Protein AF-A0A7X8V524-F1 (afdb_monomer_lite)

Foldseek 3Di:
DCPPVNDCCDDPNNVVVVVVVVVVVVVVVVVVVVVVVVVVVVVVVVVVVVVVVVVVVVLLVLLVVLLVVLCVVCVVLLVLLVVLVVVCPDPLNVCLQPFFPLVCQVVLVVLVVLLVVLVVLLVVLLCVLVVLFDPFDSVVLLVLLVVCVVVLVVCVVCLVVLVVLVVVLVVLVVVLVVLLVVLLVLVCVLPVVCNSPLVLLLPFDLDPVVLVVLVVLLVVLVVLVVVLVVLVVVLVVLVVVLVVLCCVLCVVVPDDDDDDDPVVVVCVQVVVLVVLLVVLVVCCVVPVVVSVVSNVVSVVSSVVVVVVVVVVVVVSVVSVVVSVVSVVVSVVSVVVSVVSVVVNVVSLVVLVVLCVSSVHDSPDPSVVSSVSSVSSVVSSVSVVVSVVSVVVSVVSVVVSVVVQVVLVVSLVSSVSRFDDDDDDVSSSVSSVSSSVSSVSSVSNVVSVVSSVVSLVVQLVSLDGPDDPDPDPPDPPDDDDDDPDDPSPDDSVVSSVVSVVSSVVSVVSVVSVVSSVVSVVVSLVSCPDPSNVSSPDDDDPPDPDDDDDDDDDDDDDDDDDDDDDDDDDDDDDDDDPPDPVVVSVVSVVVSSVVSVVVVVVD

Secondary structure (DSSP, 8-state):
---TT--TTSGGGHHHHHHHHHHHHHHHHHHHHHHHHHHHHHHHHHHHHHHHHHHHHHHHHHHHHHHHHHHHHTHHHHHHHHHHHHHHTSHHHHHHHHHS-GGGHHHHHHHHHHHHHHHHHHHHHHHHHHHH-SSS-HHHHHHHHHHTHHHHHHHHHHHHHHHHHHHHHHHHHHHHHHHHHHHHHHHHHH-GGGTT-HHHHHTS---HHHHHHHHHHHHHHHHHHHHHHHHHHHHHHHHHHHHHHHHHHHTT--S------THHHHHHHHHHHHHHHHHHHHHTTT-HHHHHHHHHHHHHHHHHHHHHHHHHHHHHHHHHHHHHHHHHHHHHHHHHHHHHHHHHHHHHHHHHHHHHHHT--TT--HHHHHHHHHHHHHHHHHHHHHHHHHHHHHHHHHHHHHHHHHHHHHHHHTTTTSPP-SSHHHHHHHHHHHHHHHHHHHHHHHHHHHHHHHHHHHHHHH-----TT------S---------GGGS-HHHHHHHHHHHHHHHHHHHHHHHHHHHHHHHHHHHHTSHHHHHHHSPPP--------------------------------------SSHHHHHHHHHHHHHHHHHHHHH-

pLDDT: mean 75.71, std 17.85, range [25.16, 95.75]

Sequence (601 aa):
IGGKYGKPGVQRFKEYSQAIRKGLEEREQALKQVDAYQRKKEEKRECAEKIGACSRELAALKRKIDRLDLLKNSYDSFQRFSQLGLYLAGAEAETLLNRFPAERLPKVERLQEKYKEALAEYEKTREEFAGAIQGGDPAAAGEVLLREKEELNRMRLRLPALRERIRIYRDEQEKWEKEGRELQGELDQVNEAWQGDFERVLALRTDSIEEAELNWRLEAYRKAQQELENCEREIAGQEGVIARLAESAGGRMAAPAGGRQPLATLNRNLALSMLFFLLGAGLLFYHQLLGIGVFAAGLVLMVFLLMRDIFRRKEEELYSNQLLEERKRYLVMQERKAALKKELAPLAAEIDKYRRLLGLPEEAPPAVISGHFRRVQELKKAIGKWRATGERLAETGRQVETELEEWRALASRLAPVFPAFTGDEELFVGLEQSLDLLDLAEKLATGERKISGVEDELRPLLVWDAPVGIPAGTTAGAPADTTAGEGNLPVPEALEKFLRYGERYKELAGYREEYKFIQKQILQSLKTDRARKAWQEPAEAVVTGDVAGDDTAGGNTGYDAGDDTRDKAGNVNGEVASDNAGDDELFAAFTRLAQEYTSRQ

Radius of gyration: 86.03 Å; chains: 1; bounding box: 179×70×280 Å

Structure (mmCIF, N/CA/C/O backbone):
data_AF-A0A7X8V524-F1
#
_entry.id   AF-A0A7X8V524-F1
#
loop_
_atom_site.group_PDB
_atom_site.id
_atom_site.type_symbol
_atom_site.label_atom_id
_atom_site.label_alt_id
_atom_site.label_comp_id
_atom_site.label_asym_id
_atom_site.label_entity_id
_atom_site.label_seq_id
_atom_site.pdbx_PDB_ins_code
_atom_site.Cartn_x
_atom_site.Cartn_y
_atom_site.Cartn_z
_atom_site.occupancy
_atom_site.B_iso_or_equiv
_atom_site.auth_seq_id
_atom_site.auth_comp_id
_atom_site.auth_asym_id
_atom_site.auth_atom_id
_atom_site.pdbx_PDB_model_num
ATOM 1 N N . ILE A 1 1 ? 122.384 9.590 -124.233 1.00 60.03 1 ILE A N 1
ATOM 2 C CA . ILE A 1 1 ? 121.727 9.341 -122.922 1.00 60.03 1 ILE A CA 1
ATOM 3 C C . ILE A 1 1 ? 120.981 7.992 -122.903 1.00 60.03 1 ILE A C 1
ATOM 5 O O . ILE A 1 1 ? 121.256 7.216 -122.002 1.00 60.03 1 ILE A O 1
ATOM 9 N N . GLY A 1 2 ? 120.140 7.646 -123.894 1.00 57.00 2 GLY A N 1
ATOM 10 C CA . GLY A 1 2 ? 119.387 6.367 -123.943 1.00 57.00 2 GLY A CA 1
ATOM 11 C C . GLY A 1 2 ? 120.003 5.183 -124.727 1.00 57.00 2 GLY A C 1
ATOM 12 O O . GLY A 1 2 ? 119.281 4.269 -125.119 1.00 57.00 2 GLY A O 1
ATOM 13 N N . GLY A 1 3 ? 121.313 5.177 -125.009 1.00 66.56 3 GLY A N 1
ATOM 14 C CA . GLY A 1 3 ? 121.963 4.133 -125.828 1.00 66.56 3 GLY A CA 1
ATOM 15 C C . GLY A 1 3 ? 121.519 4.099 -127.306 1.00 66.56 3 GLY A C 1
ATOM 16 O O . GLY A 1 3 ? 120.811 4.988 -127.770 1.00 66.56 3 GLY A O 1
ATOM 17 N N . LYS A 1 4 ? 121.942 3.064 -128.054 1.00 67.75 4 LYS A N 1
ATOM 18 C CA . LYS A 1 4 ? 121.780 2.958 -129.526 1.00 67.75 4 LYS A CA 1
ATOM 19 C C . LYS A 1 4 ? 120.318 2.894 -130.008 1.00 67.75 4 LYS A C 1
ATOM 21 O O . LYS A 1 4 ? 120.040 3.291 -131.129 1.00 67.75 4 LYS A O 1
ATOM 26 N N . TYR A 1 5 ? 119.400 2.418 -129.161 1.00 70.94 5 TYR A N 1
ATOM 27 C CA . TYR A 1 5 ? 117.971 2.249 -129.479 1.00 70.94 5 TYR A CA 1
ATOM 28 C C . TYR A 1 5 ? 117.042 3.112 -128.604 1.00 70.94 5 TYR A C 1
ATOM 30 O O . TYR A 1 5 ? 115.839 2.871 -128.578 1.00 70.94 5 TYR A O 1
ATOM 38 N N . GLY A 1 6 ? 117.585 4.062 -127.827 1.00 63.25 6 GLY A N 1
ATOM 39 C CA . GLY A 1 6 ? 116.796 5.001 -127.013 1.00 63.25 6 GLY A CA 1
ATOM 40 C C . GLY A 1 6 ? 115.948 4.384 -125.889 1.00 63.25 6 GLY A C 1
ATOM 41 O O . GLY A 1 6 ? 115.088 5.067 -125.341 1.00 63.25 6 GLY A O 1
ATOM 42 N N . LYS A 1 7 ? 116.147 3.107 -125.534 1.00 70.12 7 LYS A N 1
ATOM 43 C CA . LYS A 1 7 ? 115.318 2.424 -124.529 1.00 70.12 7 LYS A CA 1
ATOM 44 C C . LYS A 1 7 ? 115.540 3.043 -123.135 1.00 70.12 7 LYS A C 1
ATOM 46 O O . LYS A 1 7 ? 116.691 3.108 -122.701 1.00 70.12 7 LYS A O 1
ATOM 51 N N . PRO A 1 8 ? 114.477 3.411 -122.390 1.00 63.75 8 PRO A N 1
ATOM 52 C CA . PRO A 1 8 ? 114.609 4.113 -121.107 1.00 63.75 8 PRO A CA 1
ATOM 53 C C . PRO A 1 8 ? 115.418 3.361 -120.035 1.00 63.75 8 PRO A C 1
ATOM 55 O O . PRO A 1 8 ? 116.014 3.978 -119.163 1.00 63.75 8 PRO A O 1
ATOM 58 N N . GLY A 1 9 ? 115.478 2.028 -120.098 1.00 69.81 9 GLY A N 1
ATOM 59 C CA . GLY A 1 9 ? 116.114 1.191 -119.072 1.00 69.81 9 GLY A CA 1
ATOM 60 C C . GLY A 1 9 ? 117.626 0.962 -119.212 1.00 69.81 9 GLY A C 1
ATOM 61 O O . GLY A 1 9 ? 118.132 0.020 -118.603 1.00 69.81 9 GLY A O 1
ATOM 62 N N . VAL A 1 10 ? 118.353 1.731 -120.035 1.00 67.69 10 VAL A N 1
ATOM 63 C CA . VAL A 1 10 ? 119.755 1.430 -120.406 1.00 67.69 10 VAL A CA 1
ATOM 64 C C . VAL A 1 10 ? 120.687 2.634 -120.181 1.00 67.69 10 VAL A C 1
ATOM 66 O O . VAL A 1 10 ? 120.298 3.785 -120.365 1.00 67.69 10 VAL A O 1
ATOM 69 N N . GLN A 1 11 ? 121.947 2.363 -119.813 1.00 71.44 11 GLN A N 1
ATOM 70 C CA . GLN A 1 11 ? 123.003 3.353 -119.524 1.00 71.44 11 GLN A CA 1
ATOM 71 C C . GLN A 1 11 ? 122.585 4.427 -118.493 1.00 71.44 11 GLN A C 1
ATOM 73 O O . GLN A 1 11 ? 121.960 4.097 -117.490 1.00 71.44 11 GLN A O 1
ATOM 78 N N . ARG A 1 12 ? 122.947 5.704 -118.715 1.00 72.94 12 ARG A N 1
ATOM 79 C CA . ARG A 1 12 ? 122.783 6.816 -117.760 1.00 72.94 12 ARG A CA 1
ATOM 80 C C . ARG A 1 12 ? 121.318 7.176 -117.464 1.00 72.94 12 ARG A C 1
ATOM 82 O O . ARG A 1 12 ? 121.070 7.864 -116.488 1.00 72.94 12 ARG A O 1
ATOM 89 N N . PHE A 1 13 ? 120.350 6.738 -118.281 1.00 78.12 13 PHE A N 1
ATOM 90 C CA . PHE A 1 13 ? 118.920 7.004 -118.042 1.00 78.12 13 PHE A CA 1
ATOM 91 C C . PHE A 1 13 ? 118.231 5.934 -117.179 1.00 78.12 13 PHE A C 1
ATOM 93 O O . PHE A 1 13 ? 117.116 6.146 -116.706 1.00 78.12 13 PHE A O 1
ATOM 100 N N . LYS A 1 14 ? 118.895 4.795 -116.939 1.00 77.00 14 LYS A N 1
ATOM 101 C CA . LYS A 1 14 ? 118.333 3.672 -116.180 1.00 77.00 14 LYS A CA 1
ATOM 102 C C . LYS A 1 14 ? 117.921 4.085 -114.766 1.00 77.00 14 LYS A C 1
ATOM 104 O O . LYS A 1 14 ? 116.801 3.771 -114.372 1.00 77.00 14 LYS A O 1
ATOM 109 N N . GLU A 1 15 ? 118.778 4.815 -114.052 1.00 77.38 15 GLU A N 1
ATOM 110 C CA . GLU A 1 15 ? 118.510 5.290 -112.685 1.00 77.38 15 GLU A CA 1
ATOM 111 C C . GLU A 1 15 ? 117.271 6.192 -112.636 1.00 77.38 15 GLU A C 1
ATOM 113 O O . GLU A 1 15 ? 116.358 5.944 -111.852 1.00 77.38 15 GLU A O 1
ATOM 118 N N . TYR A 1 16 ? 117.164 7.155 -113.559 1.00 78.38 16 TYR A N 1
ATOM 119 C CA . TYR A 1 16 ? 115.984 8.015 -113.680 1.00 78.38 16 TYR A CA 1
ATOM 120 C C . TYR A 1 16 ? 114.721 7.222 -114.052 1.00 78.38 16 TYR A C 1
ATOM 122 O O . TYR A 1 16 ? 113.658 7.456 -113.485 1.00 78.38 16 TYR A O 1
ATOM 130 N N . SER A 1 17 ? 114.817 6.235 -114.951 1.00 78.56 17 SER A N 1
ATOM 131 C CA . SER A 1 17 ? 113.674 5.386 -115.326 1.00 78.56 17 SER A CA 1
ATOM 132 C C . SER A 1 17 ? 113.182 4.494 -114.177 1.00 78.56 17 SER A C 1
ATOM 134 O O . SER A 1 17 ? 111.978 4.276 -114.039 1.00 78.56 17 SER A O 1
ATOM 136 N N . GLN A 1 18 ? 114.098 3.997 -113.338 1.00 80.44 18 GLN A N 1
ATOM 137 C CA . GLN A 1 18 ? 113.773 3.214 -112.146 1.00 80.44 18 GLN A CA 1
ATOM 138 C C . GLN A 1 18 ? 113.153 4.098 -111.066 1.00 80.44 18 GLN A C 1
ATOM 140 O O . GLN A 1 18 ? 112.151 3.699 -110.480 1.00 80.44 18 GLN A O 1
ATOM 145 N N . ALA A 1 19 ? 113.673 5.312 -110.863 1.00 80.38 19 ALA A N 1
ATOM 146 C CA . ALA A 1 19 ? 113.077 6.292 -109.960 1.00 80.38 19 ALA A CA 1
ATOM 147 C C . ALA A 1 19 ? 111.652 6.683 -110.392 1.00 80.38 19 ALA A C 1
ATOM 149 O O . ALA A 1 19 ? 110.756 6.724 -109.557 1.00 80.38 19 ALA A O 1
ATOM 150 N N . ILE A 1 20 ? 111.407 6.886 -111.694 1.00 80.25 20 ILE A N 1
ATOM 151 C CA . ILE A 1 20 ? 110.065 7.189 -112.224 1.00 80.25 20 ILE A CA 1
ATOM 152 C C . ILE A 1 20 ? 109.105 6.009 -112.026 1.00 80.25 20 ILE A C 1
ATOM 154 O O . ILE A 1 20 ? 107.968 6.222 -111.617 1.00 80.25 20 ILE A O 1
ATOM 158 N N . ARG A 1 21 ? 109.538 4.766 -112.286 1.00 81.94 21 ARG A N 1
ATOM 159 C CA . ARG A 1 21 ? 108.705 3.576 -112.022 1.00 81.94 21 ARG A CA 1
ATOM 160 C C . ARG A 1 21 ? 108.388 3.422 -110.542 1.00 81.94 21 ARG A C 1
ATOM 162 O O . ARG A 1 21 ? 107.232 3.206 -110.209 1.00 81.94 21 ARG A O 1
ATOM 169 N N . LYS A 1 22 ? 109.385 3.599 -109.676 1.00 82.12 22 LYS A N 1
ATOM 170 C CA . LYS A 1 22 ? 109.192 3.544 -108.229 1.00 82.12 22 LYS A CA 1
ATOM 171 C C . LYS A 1 22 ? 108.240 4.648 -107.756 1.00 82.12 22 LYS A C 1
ATOM 173 O O . LYS A 1 22 ? 107.329 4.360 -107.000 1.00 82.12 22 LYS A O 1
ATOM 178 N N . GLY A 1 23 ? 108.365 5.867 -108.285 1.00 81.44 23 GLY A N 1
ATOM 179 C CA . GLY A 1 23 ? 107.436 6.966 -108.004 1.00 81.44 23 GLY A CA 1
ATOM 180 C C . GLY A 1 23 ? 106.016 6.729 -108.537 1.00 81.44 23 GLY A C 1
ATOM 181 O O . GLY A 1 23 ? 105.049 7.154 -107.913 1.00 81.44 23 GLY A O 1
ATOM 182 N N . LEU A 1 24 ? 105.861 6.025 -109.665 1.00 82.62 24 LEU A N 1
ATOM 183 C CA . LEU A 1 24 ? 104.557 5.582 -110.176 1.00 82.62 24 LEU A CA 1
ATOM 184 C C . LEU A 1 24 ? 103.935 4.501 -109.284 1.00 82.62 24 LEU A C 1
ATOM 186 O O . LEU A 1 24 ? 102.753 4.603 -108.972 1.00 82.62 24 LEU A O 1
ATOM 190 N N . GLU A 1 25 ? 104.719 3.515 -108.846 1.00 83.12 25 GLU A N 1
ATOM 191 C CA . GLU A 1 25 ? 104.277 2.475 -107.908 1.00 83.12 25 GLU A CA 1
ATOM 192 C C . GLU A 1 25 ? 103.915 3.073 -106.539 1.00 83.12 25 GLU A C 1
ATOM 194 O O . GLU A 1 25 ? 102.857 2.760 -105.998 1.00 83.12 25 GLU A O 1
ATOM 199 N N . GLU A 1 26 ? 104.730 3.987 -106.005 1.00 84.00 26 GLU A N 1
ATOM 200 C CA . GLU A 1 26 ? 104.461 4.720 -104.760 1.00 84.00 26 GLU A CA 1
ATOM 201 C C . GLU A 1 26 ? 103.208 5.597 -104.889 1.00 84.00 26 GLU A C 1
ATOM 203 O O . GLU A 1 26 ? 102.367 5.605 -103.991 1.00 84.00 26 GLU A O 1
ATOM 208 N N . ARG A 1 27 ? 103.016 6.277 -106.030 1.00 83.75 27 ARG A N 1
ATOM 209 C CA . ARG A 1 27 ? 101.786 7.029 -106.323 1.00 83.75 27 ARG A CA 1
ATOM 210 C C . ARG A 1 27 ? 100.568 6.111 -106.387 1.00 83.75 27 ARG A C 1
ATOM 212 O O . ARG A 1 27 ? 99.522 6.468 -105.855 1.00 83.75 27 ARG A O 1
ATOM 219 N N . GLU A 1 28 ? 100.672 4.958 -107.039 1.00 83.69 28 GLU A N 1
ATOM 220 C CA . GLU A 1 28 ? 99.569 3.998 -107.132 1.00 83.69 28 GLU A CA 1
ATOM 221 C C . GLU A 1 28 ? 99.227 3.405 -105.756 1.00 83.69 28 GLU A C 1
ATOM 223 O O . GLU A 1 28 ? 98.052 3.264 -105.418 1.00 83.69 28 GLU A O 1
ATOM 228 N N . GLN A 1 29 ? 100.231 3.118 -104.921 1.00 83.00 29 GLN A N 1
ATOM 229 C CA . GLN A 1 29 ? 100.030 2.687 -103.536 1.00 83.00 29 GLN A CA 1
ATOM 230 C C . GLN A 1 29 ? 99.405 3.790 -102.672 1.00 83.00 29 GLN A C 1
ATOM 232 O O . GLN A 1 29 ? 98.473 3.505 -101.922 1.00 83.00 29 GLN A O 1
ATOM 237 N N . ALA A 1 30 ? 99.851 5.041 -102.808 1.00 81.06 30 ALA A N 1
ATOM 238 C CA . ALA A 1 30 ? 99.268 6.183 -102.107 1.00 81.06 30 ALA A CA 1
ATOM 239 C C . ALA A 1 30 ? 97.810 6.425 -102.529 1.00 81.06 30 ALA A C 1
ATOM 241 O O . ALA A 1 30 ? 96.957 6.635 -101.672 1.00 81.06 30 ALA A O 1
ATOM 242 N N . LEU A 1 31 ? 97.494 6.316 -103.826 1.00 82.62 31 LEU A N 1
ATOM 243 C CA . LEU A 1 31 ? 96.115 6.394 -104.321 1.00 82.62 31 LEU A CA 1
ATOM 244 C C . LEU A 1 31 ? 95.248 5.271 -103.738 1.00 82.62 31 LEU A C 1
ATOM 246 O O . LEU A 1 31 ? 94.187 5.555 -103.196 1.00 82.62 31 LEU A O 1
ATOM 250 N N . LYS A 1 32 ? 95.735 4.021 -103.722 1.00 86.00 32 LYS A N 1
ATOM 251 C CA . LYS A 1 32 ? 95.029 2.899 -103.073 1.00 86.00 32 LYS A CA 1
ATOM 252 C C . LYS A 1 32 ? 94.802 3.133 -101.577 1.00 86.00 32 LYS A C 1
ATOM 254 O O . LYS A 1 32 ? 93.757 2.749 -101.060 1.00 86.00 32 LYS A O 1
ATOM 259 N N . GLN A 1 33 ? 95.754 3.750 -100.874 1.00 83.81 33 GLN A N 1
ATOM 260 C CA . GLN A 1 33 ? 95.603 4.101 -99.458 1.00 83.81 33 GLN A CA 1
ATOM 261 C C . GLN A 1 33 ? 94.574 5.218 -99.244 1.00 83.81 33 GLN A C 1
ATOM 263 O O . GLN A 1 33 ? 93.772 5.123 -98.316 1.00 83.81 33 GLN A O 1
ATOM 268 N N . VAL A 1 34 ? 94.552 6.239 -100.106 1.00 84.50 34 VAL A N 1
ATOM 269 C CA . VAL A 1 34 ? 93.546 7.312 -100.069 1.00 84.50 34 VAL A CA 1
ATOM 270 C C . VAL A 1 34 ? 92.153 6.758 -100.365 1.00 84.50 34 VAL A C 1
ATOM 272 O O . VAL A 1 34 ? 91.229 7.038 -99.605 1.00 84.50 34 VAL A O 1
ATOM 275 N N . ASP A 1 35 ? 92.007 5.917 -101.390 1.00 83.31 35 ASP A N 1
ATOM 276 C CA . ASP A 1 35 ? 90.737 5.267 -101.730 1.00 83.31 35 ASP A CA 1
ATOM 277 C C . ASP A 1 35 ? 90.257 4.356 -100.588 1.00 83.31 35 ASP A C 1
ATOM 279 O O . ASP A 1 35 ? 89.087 4.390 -100.199 1.00 83.31 35 ASP A O 1
ATOM 283 N N . ALA A 1 36 ? 91.164 3.578 -99.982 1.00 84.31 36 ALA A N 1
ATOM 284 C CA . ALA A 1 36 ? 90.856 2.747 -98.819 1.00 84.31 36 ALA A CA 1
ATOM 285 C C . ALA A 1 36 ? 90.446 3.585 -97.597 1.00 84.31 36 ALA A C 1
ATOM 287 O O . ALA A 1 36 ? 89.505 3.214 -96.893 1.00 84.31 36 ALA A O 1
ATOM 288 N N . TYR A 1 37 ? 91.104 4.723 -97.355 1.00 87.56 37 TYR A N 1
ATOM 289 C CA . TYR A 1 37 ? 90.745 5.654 -96.287 1.00 87.56 37 TYR A CA 1
ATOM 290 C C . TYR A 1 37 ? 89.376 6.299 -96.530 1.00 87.56 37 TYR A C 1
ATOM 292 O O . TYR A 1 37 ? 88.550 6.319 -95.618 1.00 87.56 37 TYR A O 1
ATOM 300 N N . GLN A 1 38 ? 89.098 6.774 -97.750 1.00 84.44 38 GLN A N 1
ATOM 301 C CA . GLN A 1 38 ? 87.797 7.347 -98.110 1.00 84.44 38 GLN A CA 1
ATOM 302 C C . GLN A 1 38 ? 86.677 6.320 -97.949 1.00 84.44 38 GLN A C 1
ATOM 304 O O . GLN A 1 38 ? 85.676 6.605 -97.294 1.00 84.44 38 GLN A O 1
ATOM 309 N N . ARG A 1 39 ? 86.882 5.092 -98.440 1.00 87.44 39 ARG A N 1
ATOM 310 C CA . ARG A 1 39 ? 85.933 3.992 -98.250 1.00 87.44 39 ARG A CA 1
ATOM 311 C C . ARG A 1 39 ? 85.703 3.685 -96.769 1.00 87.44 39 ARG A C 1
ATOM 313 O O . ARG A 1 39 ? 84.560 3.545 -96.349 1.00 87.44 39 ARG A O 1
ATOM 320 N N . LYS A 1 40 ? 86.763 3.620 -95.956 1.00 87.25 40 LYS A N 1
ATOM 321 C CA . LYS A 1 40 ? 86.644 3.382 -94.506 1.00 87.25 40 LYS A CA 1
ATOM 322 C C . LYS A 1 40 ? 85.955 4.530 -93.767 1.00 87.25 40 LYS A C 1
ATOM 324 O O . LYS A 1 40 ? 85.229 4.280 -92.808 1.00 87.25 40 LYS A O 1
ATOM 329 N N . LYS A 1 41 ? 86.156 5.775 -94.205 1.00 88.44 41 LYS A N 1
ATOM 330 C CA . LYS A 1 41 ? 85.462 6.955 -93.675 1.00 88.44 41 LYS A CA 1
ATOM 331 C C . LYS A 1 41 ? 83.963 6.895 -93.977 1.00 88.44 41 LYS A C 1
ATOM 333 O O . LYS A 1 41 ? 83.167 7.175 -93.084 1.00 88.44 41 LYS A O 1
ATOM 338 N N . GLU A 1 42 ? 83.595 6.473 -95.183 1.00 85.38 42 GLU A N 1
ATOM 339 C CA . GLU A 1 42 ? 82.198 6.294 -95.586 1.00 85.38 42 GLU A CA 1
ATOM 340 C C . GLU A 1 42 ? 81.529 5.139 -94.823 1.00 85.38 42 GLU A C 1
ATOM 342 O O . GLU A 1 42 ? 80.481 5.332 -94.215 1.00 85.38 42 GLU A O 1
ATOM 347 N N . GLU A 1 43 ? 82.198 3.983 -94.717 1.00 87.62 43 GLU A N 1
ATOM 348 C CA . GLU A 1 43 ? 81.741 2.848 -93.896 1.00 87.62 43 GLU A CA 1
ATOM 349 C C . GLU A 1 43 ? 81.525 3.262 -92.425 1.00 87.62 43 GLU A C 1
ATOM 351 O O . GLU A 1 43 ? 80.552 2.846 -91.791 1.00 87.62 43 GLU A O 1
ATOM 356 N N . LYS A 1 44 ? 82.398 4.119 -91.868 1.00 86.12 44 LYS A N 1
ATOM 357 C CA . LYS A 1 44 ? 82.239 4.671 -90.512 1.00 86.12 44 LYS A CA 1
ATOM 358 C C . LYS A 1 44 ? 81.012 5.583 -90.408 1.00 86.12 44 LYS A C 1
ATOM 360 O O . LYS A 1 44 ? 80.307 5.507 -89.402 1.00 86.12 44 LYS A O 1
ATOM 365 N N . ARG A 1 45 ? 80.756 6.425 -91.416 1.00 86.12 45 ARG A N 1
ATOM 366 C CA . ARG A 1 45 ? 79.587 7.318 -91.466 1.00 86.12 45 ARG A CA 1
ATOM 367 C C . ARG A 1 45 ? 78.287 6.520 -91.514 1.00 86.12 45 ARG A C 1
ATOM 369 O O . ARG A 1 45 ? 77.434 6.725 -90.658 1.00 86.12 45 ARG A O 1
ATOM 376 N N . GLU A 1 46 ? 78.180 5.553 -92.424 1.00 86.75 46 GLU A N 1
ATOM 377 C CA . GLU A 1 46 ? 77.005 4.678 -92.520 1.00 86.75 46 GLU A CA 1
ATOM 378 C C . GLU A 1 46 ? 76.762 3.892 -91.225 1.00 86.75 46 GLU A C 1
ATOM 380 O O . GLU A 1 46 ? 75.623 3.727 -90.785 1.00 86.75 46 GLU A O 1
ATOM 385 N N . CYS A 1 47 ? 77.828 3.397 -90.589 1.00 84.44 47 CYS A N 1
ATOM 386 C CA . CYS A 1 47 ? 77.712 2.683 -89.321 1.00 84.44 47 CYS A CA 1
ATOM 387 C C . CYS A 1 47 ? 77.230 3.614 -88.194 1.00 84.44 47 CYS A C 1
ATOM 389 O O . CYS A 1 47 ? 76.354 3.232 -87.420 1.00 84.44 47 CYS A O 1
ATOM 391 N N . ALA A 1 48 ? 77.728 4.854 -88.137 1.00 81.31 48 ALA A N 1
ATOM 392 C CA . ALA A 1 48 ? 77.271 5.860 -87.178 1.00 81.31 48 ALA A CA 1
ATOM 393 C C . ALA A 1 48 ? 75.796 6.244 -87.394 1.00 81.31 48 ALA A C 1
ATOM 395 O O . ALA A 1 48 ? 75.043 6.329 -86.425 1.00 81.31 48 ALA A O 1
ATOM 396 N N . GLU A 1 49 ? 75.355 6.401 -88.645 1.00 86.25 49 GLU A N 1
ATOM 397 C CA . GLU A 1 49 ? 73.947 6.653 -88.978 1.00 86.25 49 GLU A CA 1
ATOM 398 C C . GLU A 1 49 ? 73.047 5.480 -88.566 1.00 86.25 49 GLU A C 1
ATOM 400 O O . GLU A 1 49 ? 72.009 5.697 -87.938 1.00 86.25 49 GLU A O 1
ATOM 405 N N . LYS A 1 50 ? 73.470 4.232 -88.821 1.00 87.75 50 LYS A N 1
ATOM 406 C CA . LYS A 1 50 ? 72.754 3.024 -88.367 1.00 87.75 50 LYS A CA 1
ATOM 407 C C . LYS A 1 50 ? 72.682 2.938 -86.841 1.00 87.75 50 LYS A C 1
ATOM 409 O O . LYS A 1 50 ? 71.621 2.636 -86.306 1.00 87.75 50 LYS A O 1
ATOM 414 N N . ILE A 1 51 ? 73.763 3.256 -86.125 1.00 84.00 51 ILE A N 1
ATOM 415 C CA . ILE A 1 51 ? 73.767 3.328 -84.653 1.00 84.00 51 ILE A CA 1
ATOM 416 C C . ILE A 1 51 ? 72.811 4.429 -84.163 1.00 84.00 51 ILE A C 1
ATOM 418 O O . ILE A 1 51 ? 72.062 4.222 -83.207 1.00 84.00 51 ILE A O 1
ATOM 422 N N . GLY A 1 52 ? 72.780 5.583 -84.831 1.00 81.38 52 GLY A N 1
ATOM 423 C CA . GLY A 1 52 ? 71.850 6.675 -84.534 1.00 81.38 52 GLY A CA 1
ATOM 424 C C . GLY A 1 52 ? 70.382 6.312 -84.797 1.00 81.38 52 GLY A C 1
ATOM 425 O O . GLY A 1 52 ? 69.502 6.678 -84.020 1.00 81.38 52 GLY A O 1
ATOM 426 N N . ALA A 1 53 ? 70.091 5.563 -85.861 1.00 82.00 53 ALA A N 1
ATOM 427 C CA . ALA A 1 53 ? 68.750 5.053 -86.147 1.00 82.00 53 ALA A CA 1
ATOM 428 C C . ALA A 1 53 ? 68.321 3.994 -85.117 1.00 82.00 53 ALA A C 1
ATOM 430 O O . ALA A 1 53 ? 67.303 4.169 -84.449 1.00 82.00 53 ALA A O 1
ATOM 431 N N . CYS A 1 54 ? 69.148 2.967 -84.892 1.00 83.19 54 CYS A N 1
ATOM 432 C CA . CYS A 1 54 ? 68.874 1.906 -83.920 1.00 83.19 54 CYS A CA 1
ATOM 433 C C . CYS A 1 54 ? 68.749 2.437 -82.484 1.00 83.19 54 CYS A C 1
ATOM 435 O O . CYS A 1 54 ? 67.923 1.950 -81.717 1.00 83.19 54 CYS A O 1
ATOM 437 N N . SER A 1 55 ? 69.547 3.435 -82.088 1.00 80.81 55 SER A N 1
ATOM 438 C CA . SER A 1 55 ? 69.454 4.024 -80.744 1.00 80.81 55 SER A CA 1
ATOM 439 C C . SER A 1 55 ? 68.157 4.815 -80.545 1.00 80.81 55 SER A C 1
ATOM 441 O O . SER A 1 55 ? 67.550 4.715 -79.475 1.00 80.81 55 SER A O 1
ATOM 443 N N . ARG A 1 56 ? 67.676 5.524 -81.579 1.00 81.12 56 ARG A N 1
ATOM 444 C CA . ARG A 1 56 ? 66.356 6.177 -81.576 1.00 81.12 56 ARG A CA 1
ATOM 445 C C . ARG A 1 56 ? 65.218 5.162 -81.501 1.00 81.12 56 ARG A C 1
ATOM 447 O O . ARG A 1 56 ? 64.322 5.332 -80.675 1.00 81.12 56 ARG A O 1
ATOM 454 N N . GLU A 1 57 ? 65.277 4.085 -82.283 1.00 84.06 57 GLU A N 1
ATOM 455 C CA . GLU A 1 57 ? 64.291 2.996 -82.222 1.00 84.06 57 GLU A CA 1
ATOM 456 C C . GLU A 1 57 ? 64.274 2.314 -80.848 1.00 84.06 57 GLU A C 1
ATOM 458 O O . GLU A 1 57 ? 63.211 2.103 -80.267 1.00 84.06 57 GLU A O 1
ATOM 463 N N . LEU A 1 58 ? 65.446 2.032 -80.275 1.00 82.44 58 LEU A N 1
ATOM 464 C CA . LEU A 1 58 ? 65.573 1.427 -78.951 1.00 82.44 58 LEU A CA 1
ATOM 465 C C . LEU A 1 58 ? 65.035 2.354 -77.852 1.00 82.44 58 LEU A C 1
ATOM 467 O O . LEU A 1 58 ? 64.364 1.885 -76.933 1.00 82.44 58 LEU A O 1
ATOM 471 N N . ALA A 1 59 ? 65.276 3.664 -77.946 1.00 80.06 59 ALA A N 1
ATOM 472 C CA . ALA A 1 59 ? 64.691 4.644 -77.034 1.00 80.06 59 ALA A CA 1
ATOM 473 C C . ALA A 1 59 ? 63.159 4.705 -77.165 1.00 80.06 59 ALA A C 1
ATOM 475 O O . ALA A 1 59 ? 62.464 4.724 -76.148 1.00 80.06 59 ALA A O 1
ATOM 476 N N . ALA A 1 60 ? 62.625 4.674 -78.391 1.00 81.19 60 ALA A N 1
ATOM 477 C CA . ALA A 1 60 ? 61.185 4.644 -78.640 1.00 81.19 60 ALA A CA 1
ATOM 478 C C . ALA A 1 60 ? 60.531 3.364 -78.086 1.00 81.19 60 ALA A C 1
ATOM 480 O O . ALA A 1 60 ? 59.506 3.434 -77.404 1.00 81.19 60 ALA A O 1
ATOM 481 N N . LEU A 1 61 ? 61.152 2.199 -78.303 1.00 83.00 61 LEU A N 1
ATOM 482 C CA . LEU A 1 61 ? 60.684 0.919 -77.768 1.00 83.00 61 LEU A CA 1
ATOM 483 C C . LEU A 1 61 ? 60.757 0.869 -76.237 1.00 83.00 61 LEU A C 1
ATOM 485 O O . LEU A 1 61 ? 59.799 0.421 -75.612 1.00 83.00 61 LEU A O 1
ATOM 489 N N . LYS A 1 62 ? 61.829 1.380 -75.614 1.00 82.62 62 LYS A N 1
ATOM 490 C CA . LYS A 1 62 ? 61.927 1.483 -74.146 1.00 82.62 62 LYS A CA 1
ATOM 491 C C . LYS A 1 62 ? 60.821 2.356 -73.560 1.00 82.62 62 LYS A C 1
ATOM 493 O O . LYS A 1 62 ? 60.157 1.920 -72.629 1.00 82.62 62 LYS A O 1
ATOM 498 N N . ARG A 1 63 ? 60.546 3.524 -74.154 1.00 80.19 63 ARG A N 1
ATOM 499 C CA . ARG A 1 63 ? 59.412 4.367 -73.734 1.00 80.19 63 ARG A CA 1
ATOM 500 C C . ARG A 1 63 ? 58.080 3.636 -73.881 1.00 80.19 63 ARG A C 1
ATOM 502 O O . ARG A 1 63 ? 57.226 3.761 -73.012 1.00 80.19 63 ARG A O 1
ATOM 509 N N . LYS A 1 64 ? 57.895 2.854 -74.951 1.00 82.38 64 LYS A N 1
ATOM 510 C CA . LYS A 1 64 ? 56.685 2.039 -75.141 1.00 82.38 64 LYS A CA 1
ATOM 511 C C . LYS A 1 64 ? 56.539 0.971 -74.052 1.00 82.38 64 LYS A C 1
ATOM 513 O O . LYS A 1 64 ? 55.435 0.795 -73.549 1.00 82.38 64 LYS A O 1
ATOM 518 N N . ILE A 1 65 ? 57.628 0.302 -73.672 1.00 81.44 65 ILE A N 1
ATOM 519 C CA . ILE A 1 65 ? 57.643 -0.657 -72.556 1.00 81.44 65 ILE A CA 1
ATOM 520 C C . ILE A 1 65 ? 57.305 0.057 -71.246 1.00 81.44 65 ILE A C 1
ATOM 522 O O . ILE A 1 65 ? 56.393 -0.372 -70.555 1.00 81.44 65 ILE A O 1
ATOM 526 N N . ASP A 1 66 ? 57.950 1.188 -70.952 1.00 80.06 66 ASP A N 1
ATOM 527 C CA . ASP A 1 66 ? 57.681 1.965 -69.737 1.00 80.06 66 ASP A CA 1
ATOM 528 C C . ASP A 1 66 ? 56.217 2.433 -69.660 1.00 80.06 66 ASP A C 1
ATOM 530 O O . ASP A 1 66 ? 55.602 2.341 -68.599 1.00 80.06 66 ASP A O 1
ATOM 534 N N . ARG A 1 67 ? 55.622 2.875 -70.781 1.00 78.44 67 ARG A N 1
ATOM 535 C CA . ARG A 1 67 ? 54.186 3.210 -70.859 1.00 78.44 67 ARG A CA 1
ATOM 536 C C . ARG A 1 67 ? 53.306 2.000 -70.545 1.00 78.44 67 ARG A C 1
ATOM 538 O O . ARG A 1 67 ? 52.373 2.123 -69.758 1.00 78.44 67 ARG A O 1
ATOM 545 N N . LEU A 1 68 ? 53.590 0.847 -71.152 1.00 79.31 68 LEU A N 1
ATOM 546 C CA . LEU A 1 68 ? 52.812 -0.381 -70.957 1.00 79.31 68 LEU A CA 1
ATOM 547 C C . LEU A 1 68 ? 52.953 -0.944 -69.538 1.00 79.31 68 LEU A C 1
ATOM 549 O O . LEU A 1 68 ? 51.955 -1.375 -68.969 1.00 79.31 68 LEU A O 1
ATOM 553 N N . ASP A 1 69 ? 54.145 -0.893 -68.947 1.00 79.94 69 ASP A N 1
ATOM 554 C CA . ASP A 1 69 ? 54.384 -1.305 -67.561 1.00 79.94 69 ASP A CA 1
ATOM 555 C C . ASP A 1 69 ? 53.622 -0.411 -66.575 1.00 79.94 69 ASP A C 1
ATOM 557 O O . ASP A 1 69 ? 53.008 -0.914 -65.634 1.00 79.94 69 ASP A O 1
ATOM 561 N N . LEU A 1 70 ? 53.612 0.910 -66.798 1.00 79.62 70 LEU A N 1
ATOM 562 C CA . LEU A 1 70 ? 52.834 1.850 -65.984 1.00 79.62 70 LEU A CA 1
ATOM 563 C C . LEU A 1 70 ? 51.328 1.595 -66.108 1.00 79.62 70 LEU A C 1
ATOM 565 O O . LEU A 1 70 ? 50.639 1.529 -65.095 1.00 79.62 70 LEU A O 1
ATOM 569 N N . LEU A 1 71 ? 50.820 1.383 -67.325 1.00 77.44 71 LEU A N 1
ATOM 570 C CA . LEU A 1 71 ? 49.410 1.039 -67.546 1.00 77.44 71 LEU A CA 1
ATOM 571 C C . LEU A 1 71 ? 49.038 -0.283 -66.885 1.00 77.44 71 LEU A C 1
ATOM 573 O O . LEU A 1 71 ? 48.003 -0.360 -66.236 1.00 77.44 71 LEU A O 1
ATOM 577 N N . LYS A 1 72 ? 49.886 -1.307 -67.012 1.00 80.69 72 LYS A N 1
ATOM 578 C CA . LYS A 1 72 ? 49.665 -2.622 -66.407 1.00 80.69 72 LYS A CA 1
ATOM 579 C C . LYS A 1 72 ? 49.616 -2.533 -64.883 1.00 80.69 72 LYS A C 1
ATOM 581 O O . LYS A 1 72 ? 48.710 -3.088 -64.274 1.00 80.69 72 LYS A O 1
ATOM 586 N N . ASN A 1 73 ? 50.560 -1.817 -64.273 1.00 80.50 73 ASN A N 1
ATOM 587 C CA . ASN A 1 73 ? 50.633 -1.676 -62.817 1.00 80.50 73 ASN A CA 1
ATOM 588 C C . ASN A 1 73 ? 49.508 -0.801 -62.243 1.00 80.50 73 ASN A C 1
ATOM 590 O O . ASN A 1 73 ? 49.190 -0.915 -61.063 1.00 80.50 73 ASN A O 1
ATOM 594 N N . SER A 1 74 ? 48.907 0.063 -63.062 1.00 79.25 74 SER A N 1
ATOM 595 C CA . SER A 1 74 ? 47.783 0.921 -62.675 1.00 79.25 74 SER A CA 1
ATOM 596 C C . SER A 1 74 ? 46.436 0.455 -63.238 1.00 79.25 74 SER A C 1
ATOM 598 O O . SER A 1 74 ? 45.450 1.169 -63.071 1.00 79.25 74 SER A O 1
ATOM 600 N N . TYR A 1 75 ? 46.367 -0.717 -63.882 1.00 78.31 75 TYR A N 1
ATOM 601 C CA . TYR A 1 75 ? 45.164 -1.194 -64.572 1.00 78.31 75 TYR A CA 1
ATOM 602 C C . TYR A 1 75 ? 44.007 -1.437 -63.604 1.00 78.31 75 TYR A C 1
ATOM 604 O O . TYR A 1 75 ? 42.944 -0.851 -63.782 1.00 78.31 75 TYR A O 1
ATOM 612 N N . ASP A 1 76 ? 44.224 -2.219 -62.543 1.00 79.94 76 ASP A N 1
ATOM 613 C CA . ASP A 1 76 ? 43.180 -2.524 -61.555 1.00 79.94 76 ASP A CA 1
ATOM 614 C C . ASP A 1 76 ? 42.684 -1.246 -60.863 1.00 79.94 76 ASP A C 1
ATOM 616 O O . ASP A 1 76 ? 41.483 -1.037 -60.678 1.00 79.94 76 ASP A O 1
ATOM 620 N N . SER A 1 77 ? 43.612 -0.335 -60.548 1.00 81.19 77 SER A N 1
ATOM 621 C CA . SER A 1 77 ? 43.294 0.986 -60.004 1.00 81.19 77 SER A CA 1
ATOM 622 C C . SER A 1 77 ? 42.466 1.815 -60.988 1.00 81.19 77 SER A C 1
ATOM 624 O O . SER A 1 77 ? 41.475 2.421 -60.590 1.00 81.19 77 SER A O 1
ATOM 626 N N . PHE A 1 78 ? 42.814 1.822 -62.275 1.00 79.38 78 PHE A N 1
ATOM 627 C CA . PHE A 1 78 ? 42.062 2.537 -63.304 1.00 79.38 78 PHE A CA 1
ATOM 628 C C . PHE A 1 78 ? 40.680 1.917 -63.557 1.00 79.38 78 PHE A C 1
ATOM 630 O O . PHE A 1 78 ? 39.695 2.642 -63.687 1.00 79.38 78 PHE A O 1
ATOM 637 N N . GLN A 1 79 ? 40.573 0.588 -63.572 1.00 80.31 79 GLN A N 1
ATOM 638 C CA . GLN A 1 79 ? 39.303 -0.117 -63.714 1.00 80.31 79 GLN A CA 1
ATOM 639 C C . GLN A 1 79 ? 38.367 0.225 -62.551 1.00 80.31 79 GLN A C 1
ATOM 641 O O . GLN A 1 79 ? 37.211 0.591 -62.776 1.00 80.31 79 GLN A O 1
ATOM 646 N N . ARG A 1 80 ? 38.875 0.187 -61.312 1.00 82.56 80 ARG A N 1
ATOM 647 C CA . ARG A 1 80 ? 38.119 0.593 -60.122 1.00 82.56 80 ARG A CA 1
ATOM 648 C C . ARG A 1 80 ? 37.742 2.077 -60.169 1.00 82.56 80 ARG A C 1
ATOM 650 O O . ARG A 1 80 ? 36.588 2.407 -59.917 1.00 82.56 80 ARG A O 1
ATOM 657 N N . PHE A 1 81 ? 38.663 2.956 -60.565 1.00 82.56 81 PHE A N 1
ATOM 658 C CA . PHE A 1 81 ? 38.405 4.387 -60.776 1.00 82.56 81 PHE A CA 1
ATOM 659 C C . PHE A 1 81 ? 37.278 4.630 -61.789 1.00 82.56 81 PHE A C 1
ATOM 661 O O . PHE A 1 81 ? 36.361 5.402 -61.516 1.00 82.56 81 PHE A O 1
ATOM 668 N N . SER A 1 82 ? 37.300 3.932 -62.928 1.00 79.75 82 SER A N 1
ATOM 669 C CA . SER A 1 82 ? 36.270 4.048 -63.962 1.00 79.75 82 SER A CA 1
ATOM 670 C C . SER A 1 82 ? 34.914 3.531 -63.481 1.00 79.75 82 SER A C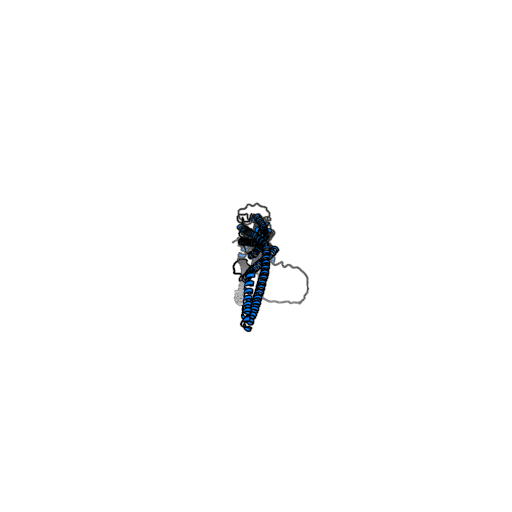 1
ATOM 672 O O . SER A 1 82 ? 33.894 4.154 -63.767 1.00 79.75 82 SER A O 1
ATOM 674 N N . GLN A 1 83 ? 34.880 2.418 -62.742 1.00 83.69 83 GLN A N 1
ATOM 675 C CA . GLN A 1 83 ? 33.643 1.884 -62.162 1.00 83.69 83 GLN A CA 1
ATOM 676 C C . GLN A 1 83 ? 33.042 2.853 -61.139 1.00 83.69 83 GLN A C 1
ATOM 678 O O . GLN A 1 83 ? 31.853 3.153 -61.206 1.00 83.69 83 GLN A O 1
ATOM 683 N N . LEU A 1 84 ? 33.861 3.390 -60.231 1.00 84.25 84 LEU A N 1
ATOM 684 C CA . LEU A 1 84 ? 33.434 4.403 -59.261 1.00 84.25 84 LEU A CA 1
ATOM 685 C C . LEU A 1 84 ? 32.943 5.678 -59.957 1.00 84.25 84 LEU A C 1
ATOM 687 O O . LEU A 1 84 ? 31.939 6.245 -59.540 1.00 84.25 84 LEU A O 1
ATOM 691 N N . GLY A 1 85 ? 33.591 6.086 -61.052 1.00 79.38 85 GLY A N 1
ATOM 692 C CA . GLY A 1 85 ? 33.136 7.197 -61.887 1.00 79.38 85 GLY A CA 1
ATOM 693 C C . GLY A 1 85 ? 31.725 6.985 -62.445 1.00 79.38 85 GLY A C 1
ATOM 694 O O . GLY A 1 85 ? 30.920 7.909 -62.409 1.00 79.38 85 GLY A O 1
ATOM 695 N N . LEU A 1 86 ? 31.388 5.765 -62.883 1.00 81.81 86 LEU A N 1
ATOM 696 C CA . LEU A 1 86 ? 30.034 5.429 -63.344 1.00 81.81 86 LEU A CA 1
ATOM 697 C C . LEU A 1 86 ? 29.005 5.457 -62.204 1.00 81.81 86 LEU A C 1
ATOM 699 O O . LEU A 1 86 ? 27.913 5.988 -62.391 1.00 81.81 86 LEU A O 1
ATOM 703 N N . TYR A 1 87 ? 29.352 4.942 -61.018 1.00 78.31 87 TYR A N 1
ATOM 704 C CA . TYR A 1 87 ? 28.466 4.990 -59.847 1.00 78.31 87 TYR A CA 1
ATOM 705 C C . TYR A 1 87 ? 28.206 6.423 -59.359 1.00 78.31 87 TYR A C 1
ATOM 707 O O . TYR A 1 87 ? 27.097 6.736 -58.932 1.00 78.31 87 TYR A O 1
ATOM 715 N N . LEU A 1 88 ? 29.209 7.301 -59.445 1.00 82.00 88 LEU A N 1
ATOM 716 C CA . LEU A 1 88 ? 29.116 8.702 -59.024 1.00 82.00 88 LEU A CA 1
ATOM 717 C C . LEU A 1 88 ? 28.493 9.624 -60.086 1.00 82.00 88 LEU A C 1
ATOM 719 O O . LEU A 1 88 ? 28.059 10.719 -59.741 1.00 82.00 88 LEU A O 1
ATOM 723 N N . ALA A 1 89 ? 28.427 9.196 -61.352 1.00 78.81 89 ALA A N 1
ATOM 724 C CA . ALA A 1 89 ? 27.810 9.948 -62.450 1.00 78.81 89 ALA A CA 1
ATOM 725 C C . ALA A 1 89 ? 26.272 9.841 -62.492 1.00 78.81 89 ALA A C 1
ATOM 727 O O . ALA A 1 89 ? 25.629 10.506 -63.304 1.00 78.81 89 ALA A O 1
ATOM 728 N N . GLY A 1 90 ? 25.667 8.997 -61.650 1.00 79.00 90 GLY A N 1
ATOM 729 C CA . GLY A 1 90 ? 24.214 8.872 -61.557 1.00 79.00 90 GLY A CA 1
ATOM 730 C C . GLY A 1 90 ? 23.552 10.100 -60.918 1.00 79.00 90 GLY A C 1
ATOM 731 O O . GLY A 1 90 ? 24.076 10.675 -59.965 1.00 79.00 90 GLY A O 1
ATOM 732 N N . ALA A 1 91 ? 22.346 10.448 -61.381 1.00 74.94 91 ALA A N 1
ATOM 733 C CA . ALA A 1 91 ? 21.557 11.567 -60.843 1.00 74.94 91 ALA A CA 1
ATOM 734 C C . ALA A 1 91 ? 21.241 11.425 -59.335 1.00 74.94 91 ALA A C 1
ATOM 736 O O . ALA A 1 91 ? 21.168 12.416 -58.605 1.00 74.94 91 ALA A O 1
ATOM 737 N N . GLU A 1 92 ? 21.098 10.185 -58.851 1.00 76.12 92 GLU A N 1
ATOM 738 C CA . GLU A 1 92 ? 20.947 9.856 -57.427 1.00 76.12 92 GLU A CA 1
ATOM 739 C C . GLU A 1 92 ? 22.192 10.258 -56.622 1.00 76.12 92 GLU A C 1
ATOM 741 O O . GLU A 1 92 ? 22.076 10.899 -55.576 1.00 76.12 92 GLU A O 1
ATOM 746 N N . ALA A 1 93 ? 23.385 9.936 -57.132 1.00 78.25 93 ALA A N 1
ATOM 747 C CA . ALA A 1 93 ? 24.645 10.227 -56.461 1.00 78.25 93 ALA A CA 1
ATOM 748 C C . ALA A 1 93 ? 24.915 11.730 -56.388 1.00 78.25 93 ALA A C 1
ATOM 750 O O . ALA A 1 93 ? 25.297 12.237 -55.334 1.00 78.25 93 ALA A O 1
ATOM 751 N N . GLU A 1 94 ? 24.649 12.452 -57.475 1.00 77.75 94 GLU A N 1
ATOM 752 C CA . GLU A 1 94 ? 24.770 13.909 -57.511 1.00 77.75 94 GLU A CA 1
ATOM 753 C C . GLU A 1 94 ? 23.823 14.586 -56.512 1.00 77.75 94 GLU A C 1
ATOM 755 O O . GLU A 1 94 ? 24.211 15.522 -55.808 1.00 77.75 94 GLU A O 1
ATOM 760 N N . THR A 1 95 ? 22.591 14.092 -56.409 1.00 78.50 95 THR A N 1
ATOM 761 C CA . THR A 1 95 ? 21.595 14.637 -55.487 1.00 78.50 95 THR A CA 1
ATOM 762 C C . THR A 1 95 ? 21.980 14.377 -54.033 1.00 78.50 95 THR A C 1
ATOM 764 O O . THR A 1 95 ? 22.019 15.313 -53.232 1.00 78.50 95 THR A O 1
ATOM 767 N N . LEU A 1 96 ? 22.288 13.125 -53.685 1.00 81.75 96 LEU A N 1
ATOM 768 C CA . LEU A 1 96 ? 22.610 12.739 -52.312 1.00 81.75 96 LEU A CA 1
ATOM 769 C C . LEU A 1 96 ? 23.902 13.402 -51.835 1.00 81.75 96 LEU A C 1
ATOM 771 O O . LEU A 1 96 ? 23.916 14.010 -50.771 1.00 81.75 96 LEU A O 1
ATOM 775 N N . LEU A 1 97 ? 24.974 13.364 -52.628 1.00 81.69 97 LEU A N 1
ATOM 776 C CA . LEU A 1 97 ? 26.278 13.886 -52.206 1.00 81.69 97 LEU A CA 1
ATOM 777 C C . LEU A 1 97 ? 26.315 15.407 -52.024 1.00 81.69 97 LEU A C 1
ATOM 779 O O . LEU A 1 97 ? 27.195 15.898 -51.316 1.00 81.69 97 LEU A O 1
ATOM 783 N N . ASN A 1 98 ? 25.405 16.143 -52.669 1.00 80.62 98 ASN A N 1
ATOM 784 C CA . ASN A 1 98 ? 25.403 17.607 -52.648 1.00 80.62 98 ASN A CA 1
ATOM 785 C C . ASN A 1 98 ? 24.268 18.217 -51.817 1.00 80.62 98 ASN A C 1
ATOM 787 O O . ASN A 1 98 ? 24.427 19.332 -51.326 1.00 80.62 98 ASN A O 1
ATOM 791 N N . ARG A 1 99 ? 23.117 17.542 -51.689 1.00 80.94 99 ARG A N 1
ATOM 792 C CA . ARG A 1 99 ? 21.912 18.113 -51.056 1.00 80.94 99 ARG A CA 1
ATOM 793 C C . ARG A 1 99 ? 21.445 17.375 -49.805 1.00 80.94 99 ARG A C 1
ATOM 795 O O . ARG A 1 99 ? 20.614 17.923 -49.086 1.00 80.94 99 ARG A O 1
ATOM 802 N N . PHE A 1 100 ? 21.935 16.162 -49.537 1.00 83.56 100 PHE A N 1
ATOM 803 C CA . PHE A 1 100 ? 21.522 15.416 -48.349 1.00 83.56 100 PHE A CA 1
ATOM 804 C C . PHE A 1 100 ? 22.075 16.068 -47.070 1.00 83.56 100 PHE A C 1
ATOM 806 O O . PHE A 1 100 ? 23.282 16.320 -46.988 1.00 83.56 100 PHE A O 1
ATOM 813 N N . PRO A 1 101 ? 21.245 16.318 -46.040 1.00 84.25 101 PRO A N 1
ATOM 814 C CA . PRO A 1 101 ? 21.690 16.938 -44.796 1.00 84.25 101 PRO A CA 1
ATOM 815 C C . PRO A 1 101 ? 22.412 15.930 -43.881 1.00 84.25 101 PRO A C 1
ATOM 817 O O . PRO A 1 101 ? 21.917 15.559 -42.815 1.00 84.25 101 PRO A O 1
ATOM 820 N N . ALA A 1 102 ? 23.613 15.504 -44.281 1.00 83.12 102 ALA A N 1
ATOM 821 C CA . ALA A 1 102 ? 24.406 14.480 -43.595 1.00 83.12 102 ALA A CA 1
ATOM 822 C C . ALA A 1 102 ? 24.720 14.805 -42.122 1.00 83.12 102 ALA A C 1
ATOM 824 O O . ALA A 1 102 ? 24.810 13.904 -41.292 1.00 83.12 102 ALA A O 1
ATOM 825 N N . GLU A 1 103 ? 24.825 16.087 -41.769 1.00 84.25 103 GLU A N 1
ATOM 826 C CA . GLU A 1 103 ? 25.071 16.550 -40.395 1.00 84.25 103 GLU A CA 1
ATOM 827 C C . GLU A 1 103 ? 23.957 16.145 -39.415 1.00 84.25 103 GLU A C 1
ATOM 829 O O . GLU A 1 103 ? 24.194 15.999 -38.216 1.00 84.25 103 GLU A O 1
ATOM 834 N N . ARG A 1 104 ? 22.732 15.938 -39.919 1.00 86.00 104 ARG A N 1
ATOM 835 C CA . ARG A 1 104 ? 21.575 15.540 -39.105 1.00 86.00 104 ARG A CA 1
ATOM 836 C C . ARG A 1 104 ? 21.568 14.047 -38.799 1.00 86.00 104 ARG A C 1
ATOM 838 O O . ARG A 1 104 ? 20.952 13.638 -37.820 1.00 86.00 104 ARG A O 1
ATOM 845 N N . LEU A 1 105 ? 22.260 13.241 -39.601 1.00 86.12 105 LEU A N 1
ATOM 846 C CA . LEU A 1 105 ? 22.176 11.785 -39.570 1.00 86.12 105 LEU A CA 1
ATOM 847 C C . LEU A 1 105 ? 22.573 11.177 -38.211 1.00 86.12 105 LEU A C 1
ATOM 849 O O . LEU A 1 105 ? 21.769 10.418 -37.676 1.00 86.12 105 LEU A O 1
ATOM 853 N N . PRO A 1 106 ? 23.687 11.571 -37.559 1.00 87.56 106 PRO A N 1
ATOM 854 C CA . PRO A 1 106 ? 24.016 11.061 -36.224 1.00 87.56 106 PRO A CA 1
ATOM 855 C C . PRO A 1 106 ? 22.979 11.440 -35.156 1.00 87.56 106 PRO A C 1
ATOM 857 O O . PRO A 1 106 ? 22.776 10.713 -34.185 1.00 87.56 106 PRO A O 1
ATOM 860 N N . LYS A 1 107 ? 22.324 12.600 -35.305 1.00 88.25 107 LYS A N 1
ATOM 861 C CA . LYS A 1 107 ? 21.264 13.041 -34.389 1.00 88.25 107 LYS A CA 1
ATOM 862 C C . LYS A 1 107 ? 19.986 12.226 -34.603 1.00 88.25 107 LYS A C 1
ATOM 864 O O . LYS A 1 107 ? 19.365 11.830 -33.623 1.00 88.25 107 LYS A O 1
ATOM 869 N N . VAL A 1 108 ? 19.631 11.950 -35.858 1.00 89.00 108 VAL A N 1
ATOM 870 C CA . VAL A 1 108 ? 18.479 11.115 -36.227 1.00 89.00 108 VAL A CA 1
ATOM 871 C C . VAL A 1 108 ? 18.681 9.662 -35.790 1.00 89.00 108 VAL A C 1
ATOM 873 O O . VAL A 1 108 ? 17.763 9.093 -35.218 1.00 89.00 108 VAL A O 1
ATOM 876 N N . GLU A 1 109 ? 19.876 9.084 -35.953 1.00 87.19 109 GLU A N 1
ATOM 877 C CA . GLU A 1 109 ? 20.200 7.728 -35.467 1.00 87.19 109 GLU A CA 1
ATOM 878 C C . GLU A 1 109 ? 20.033 7.612 -33.941 1.00 87.19 109 GLU A C 1
ATOM 880 O O . GLU A 1 109 ? 19.377 6.696 -33.451 1.00 87.19 109 GLU A O 1
ATOM 885 N N . ARG A 1 110 ? 20.539 8.590 -33.175 1.00 89.75 110 ARG A N 1
ATOM 886 C CA . ARG A 1 110 ? 20.345 8.629 -31.712 1.00 89.75 110 ARG A CA 1
ATOM 887 C C . ARG A 1 110 ? 18.876 8.771 -31.315 1.00 89.75 110 ARG A C 1
ATOM 889 O O . ARG A 1 110 ? 18.447 8.191 -30.323 1.00 89.75 110 ARG A O 1
ATOM 896 N N . LEU A 1 111 ? 18.110 9.584 -32.043 1.00 89.12 111 LEU A N 1
ATOM 897 C CA . LEU A 1 111 ? 16.679 9.752 -31.786 1.00 89.12 111 LEU A CA 1
ATOM 898 C C . LEU A 1 111 ? 15.874 8.517 -32.200 1.00 89.12 111 LEU A C 1
ATOM 900 O O . LEU A 1 111 ? 14.900 8.203 -31.531 1.00 89.12 111 LEU A O 1
ATOM 904 N N . GLN A 1 112 ? 16.298 7.782 -33.231 1.00 89.81 112 GLN A N 1
ATOM 905 C CA . GLN A 1 112 ? 15.709 6.495 -33.597 1.00 89.81 112 GLN A CA 1
ATOM 906 C C . GLN A 1 112 ? 15.879 5.472 -32.474 1.00 89.81 112 GLN A C 1
ATOM 908 O O . GLN A 1 112 ? 14.929 4.759 -32.162 1.00 89.81 112 GLN A O 1
ATOM 913 N N . GLU A 1 113 ? 17.070 5.380 -31.881 1.00 90.62 113 GLU A N 1
ATOM 914 C CA . GLU A 1 113 ? 17.323 4.477 -30.754 1.00 90.62 113 GLU A CA 1
ATOM 915 C C . GLU A 1 113 ? 16.393 4.812 -29.582 1.00 90.62 113 GLU A C 1
ATOM 917 O O . GLU A 1 113 ? 15.626 3.957 -29.147 1.00 90.62 113 GLU A O 1
ATOM 922 N N . LYS A 1 114 ? 16.326 6.093 -29.191 1.00 90.19 114 LYS A N 1
ATOM 923 C CA . LYS A 1 114 ? 15.386 6.572 -28.163 1.00 90.19 114 LYS A CA 1
ATOM 924 C C . LYS A 1 114 ? 13.919 6.319 -28.511 1.00 90.19 114 LYS A C 1
ATOM 926 O O . LYS A 1 114 ? 13.132 6.011 -27.623 1.00 90.19 114 LYS A O 1
ATOM 931 N N . TYR A 1 115 ? 13.538 6.475 -29.779 1.00 89.81 115 TYR A N 1
ATOM 932 C CA . TYR A 1 115 ? 12.179 6.207 -30.248 1.00 89.81 115 TYR A CA 1
ATOM 933 C C . TYR A 1 115 ? 11.832 4.724 -30.097 1.00 89.81 115 TYR A C 1
ATOM 935 O O . TYR A 1 115 ? 10.784 4.397 -29.555 1.00 89.81 115 TYR A O 1
ATOM 943 N N . LYS A 1 116 ? 12.733 3.827 -30.520 1.00 90.50 116 LYS A N 1
ATOM 944 C CA . LYS A 1 116 ? 12.563 2.373 -30.386 1.00 90.50 116 LYS A CA 1
ATOM 945 C C . LYS A 1 116 ? 12.493 1.941 -28.925 1.00 90.50 116 LYS A C 1
ATOM 947 O O . LYS A 1 116 ? 11.641 1.130 -28.585 1.00 90.50 116 LYS A O 1
ATOM 952 N N . GLU A 1 117 ? 13.357 2.489 -28.074 1.00 90.81 117 GLU A N 1
ATOM 953 C CA . GLU A 1 117 ? 13.326 2.241 -26.629 1.00 90.81 117 GLU A CA 1
ATOM 954 C C . GLU A 1 117 ? 11.997 2.699 -26.015 1.00 90.81 117 GLU A C 1
ATOM 956 O O . GLU A 1 117 ? 11.334 1.917 -25.337 1.00 90.81 117 GLU A O 1
ATOM 961 N N . ALA A 1 118 ? 11.566 3.933 -26.300 1.00 89.62 118 ALA A N 1
ATOM 962 C CA . ALA A 1 118 ? 10.308 4.476 -25.789 1.00 89.62 118 ALA A CA 1
ATOM 963 C C . ALA A 1 118 ? 9.083 3.695 -26.293 1.00 89.62 118 ALA A C 1
ATOM 965 O O . ALA A 1 118 ? 8.151 3.462 -25.523 1.00 89.62 118 ALA A O 1
ATOM 966 N N . LEU A 1 119 ? 9.094 3.266 -27.559 1.00 91.38 119 LEU A N 1
ATOM 967 C CA . LEU A 1 119 ? 8.034 2.450 -28.145 1.00 91.38 119 LEU A CA 1
ATOM 968 C C . LEU A 1 119 ? 7.976 1.063 -27.496 1.00 91.38 119 LEU A C 1
ATOM 970 O O . LEU A 1 119 ? 6.899 0.634 -27.098 1.00 91.38 119 LEU A O 1
ATOM 974 N N . ALA A 1 120 ? 9.120 0.400 -27.310 1.00 91.06 120 ALA A N 1
ATOM 975 C CA . ALA A 1 120 ? 9.183 -0.906 -26.656 1.00 91.06 120 ALA A CA 1
ATOM 976 C C . ALA A 1 120 ? 8.736 -0.843 -25.182 1.00 91.06 120 ALA A C 1
ATOM 978 O O . ALA A 1 120 ? 8.007 -1.721 -24.718 1.00 91.06 120 ALA A O 1
ATOM 979 N N . GLU A 1 121 ? 9.133 0.202 -24.441 1.00 90.00 121 GLU A N 1
ATOM 980 C CA . GLU A 1 121 ? 8.645 0.449 -23.075 1.00 90.00 121 GLU A CA 1
ATOM 981 C C . GLU A 1 121 ? 7.123 0.654 -23.045 1.00 90.00 121 GLU A C 1
ATOM 983 O O . GLU A 1 121 ? 6.437 0.102 -22.178 1.00 90.00 121 GLU A O 1
ATOM 988 N N . TYR A 1 122 ? 6.593 1.437 -23.987 1.00 91.38 122 TYR A N 1
ATOM 989 C CA . TYR A 1 122 ? 5.163 1.708 -24.101 1.00 91.38 122 TYR A CA 1
ATOM 990 C C . TYR A 1 122 ? 4.367 0.449 -24.450 1.00 91.38 122 TYR A C 1
ATOM 992 O O . TYR A 1 122 ? 3.399 0.143 -23.760 1.00 91.38 122 TYR A O 1
ATOM 1000 N N . GLU A 1 123 ? 4.786 -0.309 -25.465 1.00 91.19 123 GLU A N 1
ATOM 1001 C CA . GLU A 1 123 ? 4.130 -1.552 -25.887 1.00 91.19 123 GLU A CA 1
ATOM 1002 C C . GLU A 1 123 ? 4.109 -2.580 -24.758 1.00 91.19 123 GLU A C 1
ATOM 1004 O O . GLU A 1 123 ? 3.047 -3.112 -24.441 1.00 91.19 123 GLU A O 1
ATOM 1009 N N . LYS A 1 124 ? 5.238 -2.774 -24.068 1.00 92.25 124 LYS A N 1
ATOM 1010 C CA . LYS A 1 124 ? 5.303 -3.658 -22.902 1.00 92.25 124 LYS A CA 1
ATOM 1011 C C . LYS A 1 124 ? 4.332 -3.222 -21.803 1.00 92.25 124 LYS A C 1
ATOM 1013 O O . LYS A 1 124 ? 3.574 -4.038 -21.287 1.00 92.25 124 LYS A O 1
ATOM 1018 N N . THR A 1 125 ? 4.329 -1.934 -21.453 1.00 90.19 125 THR A N 1
ATOM 1019 C CA . THR A 1 125 ? 3.416 -1.400 -20.427 1.00 90.19 125 THR A CA 1
ATOM 1020 C C . THR A 1 125 ? 1.955 -1.545 -20.865 1.00 90.19 125 THR A C 1
ATOM 1022 O O . THR A 1 125 ? 1.078 -1.800 -20.043 1.00 90.19 125 THR A O 1
ATOM 1025 N N . ARG A 1 126 ? 1.679 -1.412 -22.166 1.00 91.50 126 ARG A N 1
ATOM 1026 C CA . ARG A 1 126 ? 0.338 -1.535 -22.745 1.00 91.50 126 ARG A CA 1
ATOM 1027 C C . ARG A 1 126 ? -0.157 -2.971 -22.694 1.00 91.50 126 ARG A C 1
ATOM 1029 O O . ARG A 1 126 ? -1.320 -3.182 -22.366 1.00 91.50 126 ARG A O 1
ATOM 1036 N N . GLU A 1 127 ? 0.705 -3.938 -22.984 1.00 90.00 127 GLU A N 1
ATOM 1037 C CA . GLU A 1 127 ? 0.407 -5.363 -22.832 1.00 90.00 127 GLU A CA 1
ATOM 1038 C C . GLU A 1 127 ? 0.157 -5.730 -21.366 1.00 90.00 127 GLU A C 1
ATOM 1040 O O . GLU A 1 127 ? -0.837 -6.392 -21.069 1.00 90.00 127 GLU A O 1
ATOM 1045 N N . GLU A 1 128 ? 0.999 -5.251 -20.443 1.00 90.38 128 GLU A N 1
ATOM 1046 C CA . GLU A 1 128 ? 0.815 -5.445 -18.998 1.00 90.38 128 GLU A CA 1
ATOM 1047 C C . GLU A 1 128 ? -0.523 -4.858 -18.518 1.00 90.38 128 GLU A C 1
ATOM 1049 O O . GLU A 1 128 ? -1.278 -5.525 -17.810 1.00 90.38 128 GLU A O 1
ATOM 1054 N N . PHE A 1 129 ? -0.858 -3.640 -18.951 1.00 90.06 129 PHE A N 1
ATOM 1055 C CA . PHE A 1 129 ? -2.115 -2.976 -18.604 1.00 90.06 129 PHE A CA 1
ATOM 1056 C C . PHE A 1 129 ? -3.339 -3.680 -19.204 1.00 90.06 129 PHE A C 1
ATOM 1058 O O . PHE A 1 129 ? -4.318 -3.920 -18.502 1.00 90.06 129 PHE A O 1
ATOM 1065 N N . ALA A 1 130 ? -3.281 -4.070 -20.480 1.00 88.00 130 ALA A N 1
ATOM 1066 C CA . ALA A 1 130 ? -4.364 -4.796 -21.137 1.00 88.00 130 ALA A CA 1
ATOM 1067 C C . ALA A 1 130 ? -4.574 -6.194 -20.533 1.00 88.00 130 ALA A C 1
ATOM 1069 O O . ALA A 1 130 ? -5.712 -6.633 -20.396 1.00 88.00 130 ALA A O 1
ATOM 1070 N N . GLY A 1 131 ? -3.495 -6.881 -20.140 1.00 86.38 131 GLY A N 1
ATOM 1071 C CA . GLY A 1 131 ? -3.560 -8.186 -19.482 1.00 86.38 131 GLY A CA 1
ATOM 1072 C C . GLY A 1 131 ? -4.097 -8.130 -18.048 1.00 86.38 131 GLY A C 1
ATOM 1073 O O . GLY A 1 131 ? -4.697 -9.099 -17.584 1.00 86.38 131 GLY A O 1
ATOM 1074 N N . ALA A 1 132 ? -3.913 -7.006 -17.353 1.00 85.75 132 ALA A N 1
ATOM 1075 C CA . ALA A 1 132 ? -4.420 -6.807 -15.997 1.00 85.75 132 ALA A CA 1
ATOM 1076 C C . ALA A 1 132 ? -5.936 -6.524 -15.948 1.00 85.75 132 ALA A C 1
ATOM 1078 O O . ALA A 1 132 ? -6.569 -6.746 -14.916 1.00 85.75 132 ALA A O 1
ATOM 1079 N N . ILE A 1 133 ? -6.537 -6.075 -17.055 1.00 83.94 133 ILE A N 1
ATOM 1080 C CA . ILE A 1 133 ? -7.968 -5.756 -17.136 1.00 83.94 133 ILE A CA 1
ATOM 1081 C C . ILE A 1 133 ? -8.767 -7.006 -17.517 1.00 83.94 133 ILE A C 1
ATOM 1083 O O . ILE A 1 133 ? -8.695 -7.509 -18.637 1.00 83.94 133 ILE A O 1
ATOM 1087 N N . GLN A 1 134 ? -9.593 -7.499 -16.592 1.00 70.44 134 GLN A N 1
ATOM 1088 C CA . GLN A 1 134 ? -10.458 -8.654 -16.836 1.00 70.44 134 GLN A CA 1
ATOM 1089 C C . GLN A 1 134 ? -11.809 -8.216 -17.422 1.00 70.44 134 GLN A C 1
ATOM 1091 O O . GLN A 1 134 ? -12.720 -7.836 -16.694 1.00 70.44 134 GLN A O 1
ATOM 1096 N N . GLY A 1 135 ? -11.956 -8.298 -18.749 1.00 63.31 135 GLY A N 1
ATOM 1097 C CA . GLY A 1 135 ? -13.264 -8.214 -19.422 1.00 63.31 135 GLY A CA 1
ATOM 1098 C C . GLY A 1 135 ? -13.798 -6.808 -19.738 1.00 63.31 135 GLY A C 1
ATOM 1099 O O . GLY A 1 135 ? -14.972 -6.687 -20.084 1.00 63.31 135 GLY A O 1
ATOM 1100 N N . GLY A 1 136 ? -12.959 -5.771 -19.654 1.00 69.62 136 GLY A N 1
ATOM 1101 C CA . GLY A 1 136 ? -13.284 -4.386 -20.024 1.00 69.62 136 GLY A CA 1
ATOM 1102 C C . GLY A 1 136 ? -12.470 -3.866 -21.215 1.00 69.62 136 GLY A C 1
ATOM 1103 O O . GLY A 1 136 ? -11.545 -4.529 -21.679 1.00 69.62 136 GLY A O 1
ATOM 1104 N N . ASP A 1 137 ? -12.811 -2.670 -21.703 1.00 81.81 137 ASP A N 1
ATOM 1105 C CA . ASP A 1 137 ? -12.006 -1.946 -22.695 1.00 81.81 137 ASP A CA 1
ATOM 1106 C C . ASP A 1 137 ? -10.829 -1.230 -22.001 1.00 81.81 137 ASP A C 1
ATOM 1108 O O . ASP A 1 137 ? -11.072 -0.327 -21.191 1.00 81.81 137 ASP A O 1
ATOM 1112 N N . PRO A 1 138 ? -9.564 -1.581 -22.314 1.00 84.31 138 PRO A N 1
ATOM 1113 C CA . PRO A 1 138 ? -8.394 -0.922 -21.746 1.00 84.31 138 PRO A CA 1
ATOM 1114 C C . PRO A 1 138 ? -8.359 0.591 -21.977 1.00 84.31 138 PRO A C 1
ATOM 1116 O O . PRO A 1 138 ? -7.888 1.327 -21.114 1.00 84.31 138 PRO A O 1
ATOM 1119 N N . ALA A 1 139 ? -8.877 1.091 -23.101 1.00 83.44 139 ALA A N 1
ATOM 1120 C CA . ALA A 1 139 ? -8.867 2.529 -23.366 1.00 83.44 139 ALA A CA 1
ATOM 1121 C C . ALA A 1 139 ? -9.805 3.280 -22.405 1.00 83.44 139 ALA A C 1
ATOM 1123 O O . ALA A 1 139 ? -9.373 4.189 -21.694 1.00 83.44 139 ALA A O 1
ATOM 1124 N N . ALA A 1 140 ? -11.063 2.838 -22.309 1.00 84.50 140 ALA A N 1
ATOM 1125 C CA . ALA A 1 140 ? -12.036 3.398 -21.371 1.00 84.50 140 ALA A CA 1
ATOM 1126 C C . ALA A 1 140 ? -11.580 3.270 -19.904 1.00 84.50 140 ALA A C 1
ATOM 1128 O O . ALA A 1 140 ? -11.772 4.185 -19.102 1.00 84.50 140 ALA A O 1
ATOM 1129 N N . ALA A 1 141 ? -10.934 2.154 -19.558 1.00 85.62 141 ALA A N 1
ATOM 1130 C CA . ALA A 1 141 ? -10.322 1.928 -18.253 1.00 85.62 141 ALA A CA 1
ATOM 1131 C C . ALA A 1 141 ? -9.247 2.972 -17.916 1.00 85.62 141 ALA A C 1
ATOM 1133 O O . ALA A 1 141 ? -9.273 3.564 -16.835 1.00 85.62 141 ALA A O 1
ATOM 1134 N N . GLY A 1 142 ? -8.327 3.227 -18.852 1.00 87.31 142 GLY A N 1
ATOM 1135 C CA . GLY A 1 142 ? -7.279 4.234 -18.695 1.00 87.31 142 GLY A CA 1
ATOM 1136 C C . GLY A 1 142 ? -7.846 5.639 -18.485 1.00 87.31 142 GLY A C 1
ATOM 1137 O O . GLY A 1 142 ? -7.406 6.347 -17.579 1.00 87.31 142 GLY A O 1
ATOM 1138 N N . GLU A 1 143 ? -8.864 6.028 -19.257 1.00 89.00 143 GLU A N 1
ATOM 1139 C CA . GLU A 1 143 ? -9.510 7.340 -19.118 1.00 89.00 143 GLU A CA 1
ATOM 1140 C C . GLU A 1 143 ? -10.161 7.533 -17.744 1.00 89.00 143 GLU A C 1
ATOM 1142 O O . GLU A 1 143 ? -9.988 8.580 -17.114 1.00 89.00 143 GLU A O 1
ATOM 1147 N N . VAL A 1 144 ? -10.888 6.526 -17.254 1.00 90.88 144 VAL A N 1
ATOM 1148 C CA . VAL A 1 144 ? -11.571 6.586 -15.954 1.00 90.88 144 VAL A CA 1
ATOM 1149 C C . VAL A 1 144 ? -10.567 6.668 -14.803 1.00 90.88 144 VAL A C 1
ATOM 1151 O O . VAL A 1 144 ? -10.726 7.510 -13.916 1.00 90.88 144 VAL A O 1
ATOM 1154 N N . LEU A 1 145 ? -9.504 5.857 -14.839 1.00 91.50 145 LEU A N 1
ATOM 1155 C CA . LEU A 1 145 ? -8.443 5.874 -13.825 1.00 91.50 145 LEU A CA 1
ATOM 1156 C C . LEU A 1 145 ? -7.721 7.224 -13.785 1.00 91.50 145 LEU A C 1
ATOM 1158 O O . LEU A 1 145 ? -7.538 7.799 -12.713 1.00 91.50 145 LEU A O 1
ATOM 1162 N N . LEU A 1 146 ? -7.352 7.765 -14.949 1.00 92.06 146 LEU A N 1
ATOM 1163 C CA . LEU A 1 146 ? -6.670 9.057 -15.036 1.00 92.06 146 LEU A CA 1
ATOM 1164 C C . LEU A 1 146 ? -7.579 10.227 -14.636 1.00 92.06 146 LEU A C 1
ATOM 1166 O O . LEU A 1 146 ? -7.091 11.198 -14.055 1.00 92.06 146 LEU A O 1
ATOM 1170 N N . ARG A 1 147 ? -8.890 10.138 -14.894 1.00 93.12 147 ARG A N 1
ATOM 1171 C CA . ARG A 1 147 ? -9.876 11.138 -14.459 1.00 93.12 147 ARG A CA 1
ATOM 1172 C C . ARG A 1 147 ? -10.025 11.179 -12.938 1.00 93.12 147 ARG A C 1
ATOM 1174 O O . ARG A 1 147 ? -10.067 12.263 -12.367 1.00 93.12 147 ARG A O 1
ATOM 1181 N N . GLU A 1 148 ? -10.088 10.020 -12.286 1.00 92.69 148 GLU A N 1
ATOM 1182 C CA . GLU A 1 148 ? -10.233 9.907 -10.824 1.00 92.69 148 GLU A CA 1
ATOM 1183 C C . GLU A 1 148 ? -8.875 9.853 -10.090 1.00 92.69 148 GLU A C 1
ATOM 1185 O O . GLU A 1 148 ? -8.816 9.582 -8.889 1.00 92.69 148 GLU A O 1
ATOM 1190 N N . LYS A 1 149 ? -7.768 10.150 -10.787 1.00 93.12 149 LYS A N 1
ATOM 1191 C CA . LYS A 1 149 ? -6.389 10.082 -10.277 1.00 93.12 149 LYS A CA 1
ATOM 1192 C C . LYS A 1 149 ? -6.196 10.778 -8.930 1.00 93.12 149 LYS A C 1
ATOM 1194 O O . LYS A 1 149 ? -5.483 10.265 -8.067 1.00 93.12 149 LYS A O 1
ATOM 1199 N N . GLU A 1 150 ? -6.754 11.973 -8.752 1.00 92.56 150 GLU A N 1
ATOM 1200 C CA . GLU A 1 150 ? -6.575 12.737 -7.511 1.00 92.56 150 GLU A CA 1
ATOM 1201 C C . GLU A 1 150 ? -7.229 12.034 -6.317 1.00 92.56 150 GLU A C 1
ATOM 1203 O O . GLU A 1 150 ? -6.614 11.925 -5.255 1.00 92.56 150 GLU A O 1
ATOM 1208 N N . GLU A 1 151 ? -8.440 11.505 -6.504 1.00 91.69 151 GLU A N 1
ATOM 1209 C CA . GLU A 1 151 ? -9.160 10.772 -5.461 1.00 91.69 151 GLU A CA 1
ATOM 1210 C C . GLU A 1 151 ? -8.491 9.442 -5.139 1.00 91.69 151 GLU A C 1
ATOM 1212 O O . GLU A 1 151 ? -8.295 9.120 -3.967 1.00 91.69 151 GLU A O 1
ATOM 1217 N N . LEU A 1 152 ? -8.053 8.705 -6.162 1.00 91.69 152 LEU A N 1
ATOM 1218 C CA . LEU A 1 152 ? -7.292 7.470 -5.989 1.00 91.69 152 LEU A CA 1
ATOM 1219 C C . LEU A 1 152 ? -5.993 7.714 -5.206 1.00 91.69 152 LEU A C 1
ATOM 1221 O O . LEU A 1 152 ? -5.693 6.992 -4.258 1.00 91.69 152 LEU A O 1
ATOM 1225 N N . ASN A 1 153 ? -5.249 8.780 -5.508 1.00 92.12 153 ASN A N 1
ATOM 1226 C CA . ASN A 1 153 ? -4.039 9.117 -4.753 1.00 92.12 153 ASN A CA 1
ATOM 1227 C C . ASN A 1 153 ? -4.334 9.552 -3.308 1.00 92.12 153 ASN A C 1
ATOM 1229 O O . ASN A 1 153 ? -3.601 9.172 -2.390 1.00 92.12 153 ASN A O 1
ATOM 1233 N N . ARG A 1 154 ? -5.416 10.308 -3.070 1.00 91.12 154 ARG A N 1
ATOM 1234 C CA . ARG A 1 154 ? -5.876 10.617 -1.703 1.00 91.12 154 ARG A CA 1
ATOM 1235 C C . ARG A 1 154 ? -6.217 9.346 -0.932 1.00 91.12 154 ARG A C 1
ATOM 1237 O O . ARG A 1 154 ? -5.832 9.209 0.230 1.00 91.12 154 ARG A O 1
ATOM 1244 N N . MET A 1 155 ? -6.907 8.421 -1.585 1.00 90.12 155 MET A N 1
ATOM 1245 C CA . MET A 1 155 ? -7.269 7.130 -1.023 1.00 90.12 155 MET A CA 1
ATOM 1246 C C . MET A 1 155 ? -6.030 6.283 -0.723 1.00 90.12 155 MET A C 1
ATOM 1248 O O . MET A 1 155 ? -5.942 5.761 0.380 1.00 90.12 155 MET A O 1
ATOM 1252 N N . ARG A 1 156 ? -5.030 6.214 -1.615 1.00 92.50 156 ARG A N 1
ATOM 1253 C CA . ARG A 1 156 ? -3.766 5.476 -1.402 1.00 92.50 156 ARG A CA 1
ATOM 1254 C C . ARG A 1 156 ? -3.106 5.808 -0.059 1.00 92.50 156 ARG A C 1
ATOM 1256 O O . ARG A 1 156 ? -2.582 4.921 0.606 1.00 92.50 156 ARG A O 1
ATOM 1263 N N . LEU A 1 157 ? -3.175 7.069 0.372 1.00 90.94 157 LEU A N 1
ATOM 1264 C CA . LEU A 1 157 ? -2.639 7.518 1.663 1.00 90.94 157 LEU A CA 1
ATOM 1265 C C . LEU A 1 157 ? -3.517 7.126 2.864 1.00 90.94 157 LEU A C 1
ATOM 1267 O O . LEU A 1 157 ? -3.007 6.953 3.969 1.00 90.94 157 LEU A O 1
ATOM 1271 N N . ARG A 1 158 ? -4.835 7.020 2.669 1.00 90.94 158 ARG A N 1
ATOM 1272 C CA . ARG A 1 158 ? -5.825 6.773 3.731 1.00 90.94 158 ARG A CA 1
ATOM 1273 C C . ARG A 1 158 ? -6.224 5.303 3.869 1.00 90.94 158 ARG A C 1
ATOM 1275 O O . ARG A 1 158 ? -6.701 4.919 4.934 1.00 90.94 158 ARG A O 1
ATOM 1282 N N . LEU A 1 159 ? -5.993 4.485 2.842 1.00 89.88 159 LEU A N 1
ATOM 1283 C CA . LEU A 1 159 ? -6.391 3.076 2.764 1.00 89.88 159 LEU A CA 1
ATOM 1284 C C . LEU A 1 159 ? -5.899 2.239 3.957 1.00 89.88 159 LEU A C 1
ATOM 1286 O O . LEU A 1 159 ? -6.738 1.627 4.623 1.00 89.88 159 LEU A O 1
ATOM 1290 N N . PRO A 1 160 ? -4.609 2.295 4.346 1.00 89.94 160 PRO A N 1
ATOM 1291 C CA . PRO A 1 160 ? -4.128 1.564 5.519 1.00 89.94 160 PRO A CA 1
ATOM 1292 C C . PRO A 1 160 ? -4.739 2.070 6.832 1.00 89.94 160 PRO A C 1
ATOM 1294 O O . PRO A 1 160 ? -5.048 1.281 7.723 1.00 89.94 160 PRO A O 1
ATOM 1297 N N . ALA A 1 161 ? -4.936 3.388 6.950 1.00 90.00 161 ALA A N 1
ATOM 1298 C CA . ALA A 1 161 ? -5.464 4.009 8.161 1.00 90.00 161 ALA A CA 1
ATOM 1299 C C . ALA A 1 161 ? -6.940 3.655 8.395 1.00 90.00 161 ALA A C 1
ATOM 1301 O O . ALA A 1 161 ? -7.321 3.371 9.530 1.00 90.00 161 ALA A O 1
ATOM 1302 N N . LEU A 1 162 ? -7.767 3.636 7.341 1.00 90.62 162 LEU A N 1
ATOM 1303 C CA . LEU A 1 162 ? -9.162 3.205 7.463 1.00 90.62 162 LEU A CA 1
ATOM 1304 C C . LEU A 1 162 ? -9.254 1.708 7.767 1.00 90.62 162 LEU A C 1
ATOM 1306 O O . LEU A 1 162 ? -10.035 1.322 8.632 1.00 90.62 162 LEU A O 1
ATOM 1310 N N . ARG A 1 163 ? -8.431 0.874 7.116 1.00 91.56 163 ARG A N 1
ATOM 1311 C CA . ARG A 1 163 ? -8.408 -0.574 7.370 1.00 91.56 163 ARG A CA 1
ATOM 1312 C C . ARG A 1 163 ? -8.093 -0.882 8.834 1.00 91.56 163 ARG A C 1
ATOM 1314 O O . ARG A 1 163 ? -8.794 -1.671 9.463 1.00 91.56 163 ARG A O 1
ATOM 1321 N N . GLU A 1 164 ? -7.094 -0.207 9.399 1.00 91.44 164 GLU A N 1
ATOM 1322 C CA . GLU A 1 164 ? -6.753 -0.363 10.815 1.00 91.44 164 GLU A CA 1
ATOM 1323 C C . GLU A 1 164 ? -7.852 0.192 11.735 1.00 91.44 164 GLU A C 1
ATOM 1325 O O . GLU A 1 164 ? -8.185 -0.438 12.735 1.00 91.44 164 GLU A O 1
ATOM 1330 N N . ARG A 1 165 ? -8.493 1.317 11.387 1.00 91.88 165 ARG A N 1
ATOM 1331 C CA . ARG A 1 165 ? -9.639 1.842 12.155 1.00 91.88 165 ARG A CA 1
ATOM 1332 C C . ARG A 1 165 ? -10.829 0.887 12.168 1.00 91.88 165 ARG A C 1
ATOM 1334 O O . ARG A 1 165 ? -11.416 0.701 13.228 1.00 91.88 165 ARG A O 1
ATOM 1341 N N . ILE A 1 166 ? -11.165 0.263 11.038 1.00 92.69 166 ILE A N 1
ATOM 1342 C CA . ILE A 1 166 ? -12.222 -0.759 10.959 1.00 92.69 166 ILE A CA 1
ATOM 1343 C C . ILE A 1 166 ? -11.876 -1.948 11.850 1.00 92.69 166 ILE A C 1
ATOM 1345 O O . ILE A 1 166 ? -12.734 -2.438 12.581 1.00 92.69 166 ILE A O 1
ATOM 1349 N N . ARG A 1 167 ? -10.620 -2.401 11.814 1.00 93.25 167 ARG A N 1
ATOM 1350 C CA . ARG A 1 167 ? -10.151 -3.493 12.668 1.00 93.25 167 ARG A CA 1
ATOM 1351 C C . ARG A 1 167 ? -10.295 -3.145 14.149 1.00 93.25 167 ARG A C 1
ATOM 1353 O O . ARG A 1 167 ? -10.913 -3.907 14.881 1.00 93.25 167 ARG A O 1
ATOM 1360 N N . ILE A 1 168 ? -9.786 -1.985 14.570 1.00 92.81 168 ILE A N 1
ATOM 1361 C CA . ILE A 1 168 ? -9.896 -1.511 15.957 1.00 92.81 168 ILE A CA 1
ATOM 1362 C C . ILE A 1 168 ? -11.367 -1.405 16.371 1.00 92.81 168 ILE A C 1
ATOM 1364 O O . ILE A 1 168 ? -11.732 -1.885 17.439 1.00 92.81 168 ILE A O 1
ATOM 1368 N N . TYR A 1 169 ? -12.217 -0.834 15.515 1.00 93.44 169 TYR A N 1
ATOM 1369 C CA . TYR A 1 169 ? -13.652 -0.720 15.762 1.00 93.44 169 TYR A CA 1
ATOM 1370 C C . TYR A 1 169 ? -14.311 -2.090 15.983 1.00 93.44 169 TYR A C 1
ATOM 1372 O O . TYR A 1 169 ? -15.037 -2.261 16.959 1.00 93.44 169 TYR A O 1
ATOM 1380 N N . ARG A 1 170 ? -14.028 -3.081 15.126 1.00 92.31 170 ARG A N 1
ATOM 1381 C CA . ARG A 1 170 ? -14.565 -4.445 15.270 1.00 92.31 170 ARG A CA 1
ATOM 1382 C C . ARG A 1 170 ? -14.064 -5.122 16.550 1.00 92.31 170 ARG A C 1
ATOM 1384 O O . ARG A 1 170 ? -14.860 -5.729 17.261 1.00 92.31 170 ARG A O 1
ATOM 1391 N N . ASP A 1 171 ? -12.783 -4.961 16.880 1.00 94.25 171 ASP A N 1
ATOM 1392 C CA . ASP A 1 171 ? -12.195 -5.501 18.112 1.00 94.25 171 ASP A CA 1
ATOM 1393 C C . ASP A 1 171 ? -12.818 -4.859 19.369 1.00 94.25 171 ASP A C 1
ATOM 1395 O O . ASP A 1 171 ? -13.059 -5.531 20.375 1.00 94.25 171 ASP A O 1
ATOM 1399 N N . GLU A 1 172 ? -13.072 -3.548 19.345 1.00 93.69 172 GLU A N 1
ATOM 1400 C CA . GLU A 1 172 ? -13.756 -2.831 20.429 1.00 93.69 172 GLU A CA 1
ATOM 1401 C C . GLU A 1 172 ? -15.232 -3.215 20.530 1.00 93.69 172 GLU A C 1
ATOM 1403 O O . GLU A 1 172 ? -15.745 -3.359 21.641 1.00 93.69 172 GLU A O 1
ATOM 1408 N N . GLN A 1 173 ? -15.898 -3.442 19.398 1.00 94.94 173 GLN A N 1
ATOM 1409 C CA . GLN A 1 173 ? -17.270 -3.930 19.358 1.00 94.94 173 GLN A CA 1
ATOM 1410 C C . GLN A 1 173 ? -17.394 -5.316 19.986 1.00 94.94 173 GLN A C 1
ATOM 1412 O O . GLN A 1 173 ? -18.249 -5.513 20.849 1.00 94.94 173 GLN A O 1
ATOM 1417 N N . GLU A 1 174 ? -16.516 -6.255 19.636 1.00 95.12 174 GLU A N 1
ATOM 1418 C CA . GLU A 1 174 ? -16.532 -7.596 20.225 1.00 95.12 174 GLU A CA 1
ATOM 1419 C C . GLU A 1 174 ? -16.294 -7.545 21.743 1.00 95.12 174 GLU A C 1
ATOM 1421 O O . GLU A 1 174 ? -16.990 -8.214 22.515 1.00 95.12 174 GLU A O 1
ATOM 1426 N N . LYS A 1 175 ? -15.346 -6.710 22.196 1.00 94.62 175 LYS A N 1
ATOM 1427 C CA . LYS A 1 175 ? -15.104 -6.483 23.630 1.00 94.62 175 LYS A CA 1
ATOM 1428 C C . LYS A 1 175 ? -16.335 -5.907 24.318 1.00 94.62 175 LYS A C 1
ATOM 1430 O O . LYS A 1 175 ? -16.722 -6.417 25.364 1.00 94.62 175 LYS A O 1
ATOM 1435 N N . TRP A 1 176 ? -16.971 -4.902 23.724 1.00 95.75 176 TRP A N 1
ATOM 1436 C CA . TRP A 1 176 ? -18.177 -4.281 24.264 1.00 95.75 176 TRP A CA 1
ATOM 1437 C C . TRP A 1 176 ? -19.352 -5.269 24.355 1.00 95.75 176 TRP A C 1
ATOM 1439 O O . TRP A 1 176 ? -20.045 -5.316 25.372 1.00 95.75 176 TRP A O 1
ATOM 1449 N N . GLU A 1 177 ? -19.552 -6.116 23.343 1.00 94.12 177 GLU A N 1
ATOM 1450 C CA . GLU A 1 177 ? -20.573 -7.174 23.357 1.00 94.12 177 GLU A CA 1
ATOM 1451 C C . GLU A 1 177 ? -20.273 -8.251 24.409 1.00 94.12 177 GLU A C 1
ATOM 1453 O O . GLU A 1 177 ? -21.181 -8.784 25.056 1.00 94.12 177 GLU A O 1
ATOM 1458 N N . LYS A 1 178 ? -18.995 -8.591 24.601 1.00 94.31 178 LYS A N 1
ATOM 1459 C CA . LYS A 1 178 ? -18.562 -9.528 25.641 1.00 94.31 178 LYS A CA 1
ATOM 1460 C C . LYS A 1 178 ? -18.772 -8.951 27.041 1.00 94.31 178 LYS A C 1
ATOM 1462 O O . LYS A 1 178 ? -19.380 -9.625 27.866 1.00 94.31 178 LYS A O 1
ATOM 1467 N N . GLU A 1 179 ? -18.354 -7.709 27.280 1.00 93.31 179 GLU A N 1
ATOM 1468 C CA . GLU A 1 179 ? -18.602 -6.982 28.532 1.00 93.31 179 GLU A CA 1
ATOM 1469 C C . GLU A 1 179 ? -20.103 -6.888 28.828 1.00 93.31 179 GLU A C 1
ATOM 1471 O O . GLU A 1 179 ? -20.522 -7.092 29.963 1.00 93.31 179 GLU A O 1
ATOM 1476 N N . GLY A 1 180 ? -20.933 -6.651 27.808 1.00 92.50 180 GLY A N 1
ATOM 1477 C CA . GLY A 1 180 ? -22.389 -6.632 27.952 1.00 92.50 180 GLY A CA 1
ATOM 1478 C C . GLY A 1 180 ? -22.952 -7.974 28.430 1.00 92.50 180 GLY A C 1
ATOM 1479 O O . GLY A 1 180 ? -23.757 -8.007 29.360 1.00 92.50 180 GLY A O 1
ATOM 1480 N N . ARG A 1 181 ? -22.490 -9.089 27.848 1.00 92.00 181 ARG A N 1
ATOM 1481 C CA . ARG A 1 181 ? -22.880 -10.447 28.272 1.00 92.00 181 ARG A CA 1
ATOM 1482 C C . ARG A 1 181 ? -22.380 -10.792 29.676 1.00 92.00 181 ARG A C 1
ATOM 1484 O O . ARG A 1 181 ? -23.115 -11.403 30.448 1.00 92.00 181 ARG A O 1
ATOM 1491 N N . GLU A 1 182 ? -21.155 -10.398 30.018 1.00 93.00 182 GLU A N 1
ATOM 1492 C CA . GLU A 1 182 ? -20.597 -10.573 31.365 1.00 93.00 182 GLU A CA 1
ATOM 1493 C C . GLU A 1 182 ? -21.414 -9.785 32.399 1.00 93.00 182 GLU A C 1
ATOM 1495 O O . GLU A 1 182 ? -21.819 -10.349 33.414 1.00 93.00 182 GLU A O 1
ATOM 1500 N N . LEU A 1 183 ? -21.755 -8.526 32.101 1.00 92.19 183 LEU A N 1
ATOM 1501 C CA . LEU A 1 183 ? -22.602 -7.695 32.957 1.00 92.19 183 LEU A CA 1
ATOM 1502 C C . LEU A 1 183 ? -24.006 -8.273 33.131 1.00 92.19 183 LEU A C 1
ATOM 1504 O O . LEU A 1 183 ? -24.514 -8.236 34.246 1.00 92.19 183 LEU A O 1
ATOM 1508 N N . GLN A 1 184 ? -24.624 -8.821 32.079 1.00 89.38 184 GLN A N 1
ATOM 1509 C CA . GLN A 1 184 ? -25.903 -9.535 32.201 1.00 89.38 184 GLN A CA 1
ATOM 1510 C C . GLN A 1 184 ? -25.787 -10.725 33.160 1.00 89.38 184 GLN A C 1
ATOM 1512 O O . GLN A 1 184 ? -26.611 -10.864 34.060 1.00 89.38 184 GLN A O 1
ATOM 1517 N N . GLY A 1 185 ? -24.724 -11.525 33.033 1.00 88.06 185 GLY A N 1
ATOM 1518 C CA . GLY A 1 185 ? -24.462 -12.642 33.939 1.00 88.06 185 GLY A CA 1
ATOM 1519 C C . GLY A 1 185 ? -24.250 -12.206 35.392 1.00 88.06 185 GLY A C 1
ATOM 1520 O O . GLY A 1 185 ? -24.787 -12.831 36.305 1.00 88.06 185 GLY A O 1
ATOM 1521 N N . GLU A 1 186 ? -23.509 -11.119 35.633 1.00 88.69 186 GLU A N 1
ATOM 1522 C CA . GLU A 1 186 ? -23.359 -10.562 36.984 1.00 88.69 186 GLU A CA 1
ATOM 1523 C C . GLU A 1 186 ? -24.685 -10.027 37.542 1.00 88.69 186 GLU A C 1
ATOM 1525 O O . GLU A 1 186 ? -24.940 -10.139 38.742 1.00 88.69 186 GLU A O 1
ATOM 1530 N N . LEU A 1 187 ? -25.533 -9.456 36.687 1.00 88.31 187 LEU A N 1
ATOM 1531 C CA . LEU A 1 187 ? -26.841 -8.928 37.063 1.00 88.31 187 LEU A CA 1
ATOM 1532 C C . LEU A 1 187 ? -27.774 -10.047 37.531 1.00 88.31 187 LEU A C 1
ATOM 1534 O O . LEU A 1 187 ? -28.377 -9.932 38.598 1.00 88.31 187 LEU A O 1
ATOM 1538 N N . ASP A 1 188 ? -27.821 -11.142 36.774 1.00 85.56 188 ASP A N 1
ATOM 1539 C CA . ASP A 1 188 ? -28.636 -12.316 37.088 1.00 85.56 188 ASP A CA 1
ATOM 1540 C C . ASP A 1 188 ? -28.133 -13.042 38.344 1.00 85.56 188 ASP A C 1
ATOM 1542 O O . ASP A 1 188 ? -28.938 -13.530 39.133 1.00 85.56 188 ASP A O 1
ATOM 1546 N N . GLN A 1 189 ? -26.817 -13.047 38.600 1.00 86.06 189 GLN A N 1
ATOM 1547 C CA . GLN A 1 189 ? -26.259 -13.557 39.861 1.00 86.06 189 GLN A CA 1
ATOM 1548 C C . GLN A 1 189 ? -26.669 -12.722 41.078 1.00 86.06 189 GLN A C 1
ATOM 1550 O O . GLN A 1 189 ? -26.819 -13.262 42.174 1.00 86.06 189 GLN A O 1
ATOM 1555 N N . VAL A 1 190 ? -26.804 -11.404 40.914 1.00 84.69 190 VAL A N 1
ATOM 1556 C CA . VAL A 1 190 ? -27.215 -10.508 42.003 1.00 84.69 190 VAL A CA 1
ATOM 1557 C C . VAL A 1 190 ? -28.720 -10.588 42.228 1.00 84.69 190 VAL A C 1
ATOM 1559 O O . VAL A 1 190 ? -29.165 -10.585 43.373 1.00 84.69 190 VAL A O 1
ATOM 1562 N N . ASN A 1 191 ? -29.519 -10.668 41.166 1.00 81.00 191 ASN A N 1
ATOM 1563 C CA . ASN A 1 191 ? -30.948 -10.909 41.284 1.00 81.00 191 ASN A CA 1
ATOM 1564 C C . ASN A 1 191 ? -31.506 -11.533 39.998 1.00 81.00 191 ASN A C 1
ATOM 1566 O O . ASN A 1 191 ? -31.718 -10.846 38.999 1.00 81.00 191 ASN A O 1
ATOM 1570 N N . GLU A 1 192 ? -31.841 -12.822 40.066 1.00 81.69 192 GLU A N 1
ATOM 1571 C CA . GLU A 1 192 ? -32.409 -13.581 38.942 1.00 81.69 192 GLU A CA 1
ATOM 1572 C C . GLU A 1 192 ? -33.710 -12.965 38.396 1.00 81.69 192 GLU A C 1
ATOM 1574 O O . GLU A 1 192 ? -34.044 -13.128 37.222 1.00 81.69 192 GLU A O 1
ATOM 1579 N N . ALA A 1 193 ? -34.455 -12.216 39.218 1.00 80.69 193 ALA A N 1
ATOM 1580 C CA . ALA A 1 193 ? -35.701 -11.579 38.798 1.00 80.69 193 ALA A CA 1
ATOM 1581 C C . ALA A 1 193 ? -35.488 -10.400 37.834 1.00 80.69 193 ALA A C 1
ATOM 1583 O O . ALA A 1 193 ? -36.473 -9.870 37.303 1.00 80.69 193 ALA A O 1
ATOM 1584 N N . TRP A 1 194 ? -34.246 -9.946 37.640 1.00 81.56 194 TRP A N 1
ATOM 1585 C CA . TRP A 1 194 ? -33.920 -8.860 36.719 1.00 81.56 194 TRP A CA 1
ATOM 1586 C C . TRP A 1 194 ? -33.702 -9.327 35.278 1.00 81.56 194 TRP A C 1
ATOM 1588 O O . TRP A 1 194 ? -33.922 -8.513 34.387 1.00 81.56 194 TRP A O 1
ATOM 1598 N N . GLN A 1 195 ? -33.374 -10.602 35.036 1.00 81.25 195 GLN A N 1
ATOM 1599 C CA . GLN A 1 195 ? -33.271 -11.202 33.692 1.00 81.25 195 GLN A CA 1
ATOM 1600 C C . GLN A 1 195 ? -32.410 -10.381 32.708 1.00 81.25 195 GLN A C 1
ATOM 1602 O O . GLN A 1 195 ? -32.788 -10.176 31.554 1.00 81.25 195 GLN A O 1
ATOM 1607 N N . GLY A 1 196 ? -31.286 -9.839 33.176 1.00 76.50 196 GLY A N 1
ATOM 1608 C CA . GLY A 1 196 ? -30.395 -9.010 32.363 1.00 76.50 196 GLY A CA 1
ATOM 1609 C C . GLY A 1 196 ? -30.931 -7.618 31.982 1.00 76.50 196 GLY A C 1
ATOM 1610 O O . GLY A 1 196 ? -30.308 -6.945 31.160 1.00 76.50 196 GLY A O 1
ATOM 1611 N N . ASP A 1 197 ? -32.050 -7.153 32.554 1.00 84.25 197 ASP A N 1
ATOM 1612 C CA . ASP A 1 197 ? -32.605 -5.822 32.271 1.00 84.25 197 ASP A CA 1
ATOM 1613 C C . ASP A 1 197 ? -31.822 -4.706 32.986 1.00 84.25 197 ASP A C 1
ATOM 1615 O O . ASP A 1 197 ? -31.998 -4.420 34.177 1.00 84.25 197 ASP A O 1
ATOM 1619 N N . PHE A 1 198 ? -30.968 -4.027 32.218 1.00 86.31 198 PHE A N 1
ATOM 1620 C CA . PHE A 1 198 ? -30.167 -2.903 32.692 1.00 86.31 198 PHE A CA 1
ATOM 1621 C C . PHE A 1 198 ? -31.003 -1.701 33.156 1.00 86.31 198 PHE A C 1
ATOM 1623 O O . PHE A 1 198 ? -30.595 -1.024 34.101 1.00 86.31 198 PHE A O 1
ATOM 1630 N N . GLU A 1 199 ? -32.161 -1.421 32.547 1.00 85.06 199 GLU A N 1
ATOM 1631 C CA . GLU A 1 199 ? -32.983 -0.258 32.925 1.00 85.06 199 GLU A CA 1
ATOM 1632 C C . GLU A 1 199 ? -33.524 -0.399 34.345 1.00 85.06 199 GLU A C 1
ATOM 1634 O O . GLU A 1 199 ? -33.555 0.559 35.124 1.00 85.06 199 GLU A O 1
ATOM 1639 N N . ARG A 1 200 ? -33.869 -1.630 34.723 1.00 81.50 200 ARG A N 1
ATOM 1640 C CA . ARG A 1 200 ? -34.399 -1.941 36.047 1.00 81.50 200 ARG A CA 1
ATOM 1641 C C . ARG A 1 200 ? -33.404 -1.632 37.164 1.00 81.50 200 ARG A C 1
ATOM 1643 O O . ARG A 1 200 ? -33.805 -1.100 38.196 1.00 81.50 200 ARG A O 1
ATOM 1650 N N . VAL A 1 201 ? -32.113 -1.895 36.947 1.00 83.44 201 VAL A N 1
ATOM 1651 C CA . VAL A 1 201 ? -31.040 -1.574 37.907 1.00 83.44 201 VAL A CA 1
ATOM 1652 C C . VAL A 1 201 ? -30.717 -0.081 37.915 1.00 83.44 201 VAL A C 1
ATOM 1654 O O . VAL A 1 201 ? -30.510 0.510 38.978 1.00 83.44 201 VAL A O 1
ATOM 1657 N N . LEU A 1 202 ? -30.720 0.569 36.749 1.00 82.75 202 LEU A N 1
ATOM 1658 C CA . LEU A 1 202 ? -30.476 2.010 36.652 1.00 82.75 202 LEU A CA 1
ATOM 1659 C C . LEU A 1 202 ? -31.576 2.842 37.336 1.00 82.75 202 LEU A C 1
ATOM 1661 O O . LEU A 1 202 ? -31.268 3.896 37.904 1.00 82.75 202 LEU A O 1
ATOM 1665 N N . ALA A 1 203 ? -32.818 2.352 37.352 1.00 84.81 203 ALA A N 1
ATOM 1666 C CA . ALA A 1 203 ? -33.949 2.988 38.027 1.00 84.81 203 ALA A CA 1
ATOM 1667 C C . ALA A 1 203 ? -33.858 2.954 39.567 1.00 84.81 203 ALA A C 1
ATOM 1669 O O . ALA A 1 203 ? -34.494 3.773 40.237 1.00 84.81 203 ALA A O 1
ATOM 1670 N N . LEU A 1 204 ? -33.058 2.052 40.150 1.00 82.31 204 LEU A N 1
ATOM 1671 C CA . LEU A 1 204 ? -32.903 1.962 41.602 1.00 82.31 204 LEU A CA 1
ATOM 1672 C C . LEU A 1 204 ? -32.172 3.194 42.156 1.00 82.31 204 LEU A C 1
ATOM 1674 O O . LEU A 1 204 ? -31.113 3.606 41.663 1.00 82.31 204 LEU A O 1
ATOM 1678 N N . ARG A 1 205 ? -32.736 3.778 43.217 1.00 79.44 205 ARG A N 1
ATOM 1679 C CA . ARG A 1 205 ? -32.114 4.866 43.980 1.00 79.44 205 ARG A CA 1
ATOM 1680 C C . ARG A 1 205 ? -31.071 4.291 44.930 1.00 79.44 205 ARG A C 1
ATOM 1682 O O . ARG A 1 205 ? -31.398 3.805 46.005 1.00 79.44 205 ARG A O 1
ATOM 1689 N N . THR A 1 206 ? -29.823 4.308 44.476 1.00 80.19 206 THR A N 1
ATOM 1690 C CA . THR A 1 206 ? -28.663 3.810 45.223 1.00 80.19 206 THR A CA 1
ATOM 1691 C C . THR A 1 206 ? -27.533 4.838 45.261 1.00 80.19 206 THR A C 1
ATOM 1693 O O . THR A 1 206 ? -26.366 4.506 45.064 1.00 80.19 206 THR A O 1
ATOM 1696 N N . ASP A 1 207 ? -27.851 6.116 45.401 1.00 80.69 207 ASP A N 1
ATOM 1697 C CA . ASP A 1 207 ? -26.854 7.174 45.537 1.00 80.69 207 ASP A CA 1
ATOM 1698 C C . ASP A 1 207 ? -26.158 7.130 46.908 1.00 80.69 207 ASP A C 1
ATOM 1700 O O . ASP A 1 207 ? -26.540 6.390 47.814 1.00 80.69 207 ASP A O 1
ATOM 1704 N N . SER A 1 208 ? -25.081 7.904 47.056 1.00 79.50 208 SER A N 1
ATOM 1705 C CA . SER A 1 208 ? -24.275 7.918 48.284 1.00 79.50 208 SER A CA 1
ATOM 1706 C C . SER A 1 208 ? -25.049 8.416 49.507 1.00 79.50 208 SER A C 1
ATOM 1708 O O . SER A 1 208 ? -24.679 8.089 50.632 1.00 79.50 208 SER A O 1
ATOM 1710 N N . ILE A 1 209 ? -26.106 9.210 49.296 1.00 80.44 209 ILE A N 1
ATOM 1711 C CA . ILE A 1 209 ? -26.984 9.698 50.365 1.00 80.44 209 ILE A CA 1
ATOM 1712 C C . ILE A 1 209 ? -27.811 8.533 50.914 1.00 80.44 209 ILE A C 1
ATOM 1714 O O . ILE A 1 209 ? -27.780 8.282 52.117 1.00 80.44 209 ILE A O 1
ATOM 1718 N N . GLU A 1 210 ? -28.458 7.768 50.033 1.00 82.94 210 GLU A N 1
ATOM 1719 C CA . GLU A 1 210 ? -29.218 6.570 50.407 1.00 82.94 210 GLU A CA 1
ATOM 1720 C C . GLU A 1 210 ? -28.322 5.488 51.036 1.00 82.94 210 GLU A C 1
ATOM 1722 O O . GLU A 1 210 ? -28.746 4.806 51.966 1.00 82.94 210 GLU A O 1
ATOM 1727 N N . GLU A 1 211 ? -27.059 5.351 50.605 1.00 83.94 211 GLU A N 1
ATOM 1728 C CA . GLU A 1 211 ? -26.105 4.439 51.263 1.00 83.94 211 GLU A CA 1
ATOM 1729 C C . GLU A 1 211 ? -25.805 4.863 52.708 1.00 83.94 211 GLU A C 1
ATOM 1731 O O . GLU A 1 211 ? -25.785 4.032 53.621 1.00 83.94 211 GLU A O 1
ATOM 1736 N N . ALA A 1 212 ? -25.551 6.157 52.927 1.00 83.38 212 ALA A N 1
ATOM 1737 C CA . ALA A 1 212 ? -25.261 6.694 54.252 1.00 83.38 212 ALA A CA 1
ATOM 1738 C C . ALA A 1 212 ? -26.471 6.552 55.184 1.00 83.38 212 ALA A C 1
ATOM 1740 O O . ALA A 1 212 ? -26.317 6.161 56.343 1.00 83.38 212 ALA A O 1
ATOM 1741 N N . GLU A 1 213 ? -27.671 6.810 54.663 1.00 85.06 213 GLU A N 1
ATOM 1742 C CA . GLU A 1 213 ? -28.922 6.662 55.399 1.00 85.06 213 GLU A CA 1
ATOM 1743 C C . GLU A 1 213 ? -29.214 5.194 55.743 1.00 85.06 213 GLU A C 1
ATOM 1745 O O . GLU A 1 213 ? -29.502 4.883 56.901 1.00 85.06 213 GLU A O 1
ATOM 1750 N N . LEU A 1 214 ? -29.038 4.269 54.792 1.00 86.44 214 LEU A N 1
ATOM 1751 C CA . LEU A 1 214 ? -29.141 2.829 55.035 1.00 86.44 214 LEU A CA 1
ATOM 1752 C C . LEU A 1 214 ? -28.165 2.371 56.126 1.00 86.44 214 LEU A C 1
ATOM 1754 O O . LEU A 1 214 ? -28.565 1.666 57.052 1.00 86.44 214 LEU A O 1
ATOM 1758 N N . ASN A 1 215 ? -26.894 2.770 56.043 1.00 85.81 215 ASN A N 1
ATOM 1759 C CA . ASN A 1 215 ? -25.884 2.369 57.023 1.00 85.81 215 ASN A CA 1
ATOM 1760 C C . ASN A 1 215 ? -26.201 2.918 58.421 1.00 85.81 215 ASN A C 1
ATOM 1762 O O . ASN A 1 215 ? -26.127 2.168 59.394 1.00 85.81 215 ASN A O 1
ATOM 1766 N N . TRP A 1 216 ? -26.633 4.180 58.525 1.00 87.00 216 TRP A N 1
ATOM 1767 C CA . TRP A 1 216 ? -27.072 4.761 59.795 1.00 87.00 216 TRP A CA 1
ATOM 1768 C C . TRP A 1 216 ? -28.265 3.997 60.389 1.00 87.00 216 TRP A C 1
ATOM 1770 O O . TRP A 1 216 ? -28.238 3.641 61.569 1.00 87.00 216 TRP A O 1
ATOM 1780 N N . ARG A 1 217 ? -29.278 3.665 59.574 1.00 84.88 217 ARG A N 1
ATOM 1781 C CA . ARG A 1 217 ? -30.455 2.890 60.013 1.00 84.88 217 ARG A CA 1
ATOM 1782 C C . ARG A 1 217 ? -30.086 1.468 60.439 1.00 84.88 217 ARG A C 1
ATOM 1784 O O . ARG A 1 217 ? -30.591 0.983 61.449 1.00 84.88 217 ARG A O 1
ATOM 1791 N N . LEU A 1 218 ? -29.176 0.808 59.720 1.00 86.56 218 LEU A N 1
ATOM 1792 C CA . LEU A 1 218 ? -28.668 -0.519 60.079 1.00 86.56 218 LEU A CA 1
ATOM 1793 C C . LEU A 1 218 ? -27.876 -0.499 61.393 1.00 86.56 218 LEU A C 1
ATOM 1795 O O . LEU A 1 218 ? -28.020 -1.412 62.208 1.00 86.56 218 LEU A O 1
ATOM 1799 N N . GLU A 1 219 ? -27.059 0.529 61.627 1.00 86.75 219 GLU A N 1
ATOM 1800 C CA . GLU A 1 219 ? -26.349 0.713 62.895 1.00 86.75 219 GLU A CA 1
ATOM 1801 C C . GLU A 1 219 ? -27.302 1.011 64.054 1.00 86.75 219 GLU A C 1
ATOM 1803 O O . GLU A 1 219 ? -27.155 0.420 65.124 1.00 86.75 219 GLU A O 1
ATOM 1808 N N . ALA A 1 220 ? -28.288 1.888 63.845 1.00 85.25 220 ALA A N 1
ATOM 1809 C CA . ALA A 1 220 ? -29.315 2.202 64.834 1.00 85.25 220 ALA A CA 1
ATOM 1810 C C . ALA A 1 220 ? -30.128 0.952 65.204 1.00 85.25 220 ALA A C 1
ATOM 1812 O O . ALA A 1 220 ? -30.303 0.661 66.386 1.00 85.25 220 ALA A O 1
ATOM 1813 N N . TYR A 1 221 ? -30.531 0.159 64.208 1.00 86.06 221 TYR A N 1
ATOM 1814 C CA . TYR A 1 221 ? -31.221 -1.112 64.414 1.00 86.06 221 TYR A CA 1
ATOM 1815 C C . TYR A 1 221 ? -30.364 -2.115 65.197 1.00 86.06 221 TYR A C 1
ATOM 1817 O O . TYR A 1 221 ? -30.837 -2.694 66.171 1.00 86.06 221 TYR A O 1
ATOM 1825 N N . ARG A 1 222 ? -29.082 -2.285 64.835 1.00 85.88 222 ARG A N 1
ATOM 1826 C CA . ARG A 1 222 ? -28.157 -3.171 65.567 1.00 85.88 222 ARG A CA 1
ATOM 1827 C C . ARG A 1 222 ? -27.967 -2.739 67.018 1.00 85.88 222 ARG A C 1
ATOM 1829 O O . ARG A 1 222 ? -28.015 -3.589 67.902 1.00 85.88 222 ARG A O 1
ATOM 1836 N N . LYS A 1 223 ? -27.768 -1.440 67.270 1.00 87.25 223 LYS A N 1
ATOM 1837 C CA . LYS A 1 223 ? -27.627 -0.894 68.630 1.00 87.25 223 LYS A CA 1
ATOM 1838 C C . LYS A 1 223 ? -28.894 -1.135 69.448 1.00 87.25 223 LYS A C 1
ATOM 1840 O O . LYS A 1 223 ? -28.802 -1.698 70.533 1.00 87.25 223 LYS A O 1
ATOM 1845 N N . ALA A 1 224 ? -30.064 -0.807 68.900 1.00 84.44 224 ALA A N 1
ATOM 1846 C CA . ALA A 1 224 ? -31.345 -1.020 69.571 1.00 84.44 224 ALA A CA 1
ATOM 1847 C C 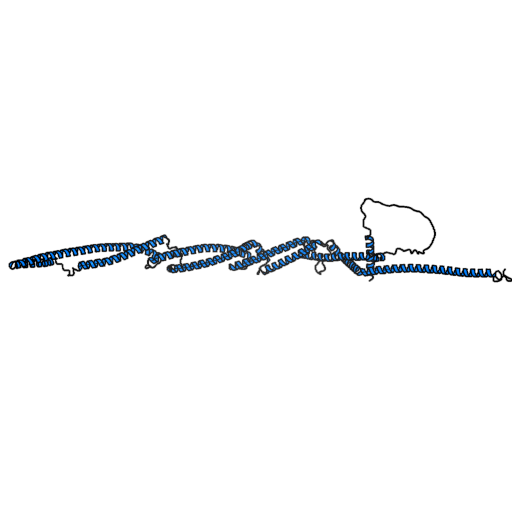. ALA A 1 224 ? -31.621 -2.510 69.844 1.00 84.44 224 ALA A C 1
ATOM 1849 O O . ALA A 1 224 ? -32.102 -2.863 70.919 1.00 84.44 224 ALA A O 1
ATOM 1850 N N . GLN A 1 225 ? -31.269 -3.403 68.912 1.00 85.81 225 GLN A N 1
ATOM 1851 C CA . GLN A 1 225 ? -31.395 -4.849 69.100 1.00 85.81 225 GLN A CA 1
ATOM 1852 C C . GLN A 1 225 ? -30.447 -5.368 70.193 1.00 85.81 225 GLN A C 1
ATOM 1854 O O . GLN A 1 225 ? -30.865 -6.145 71.048 1.00 85.81 225 GLN A O 1
ATOM 1859 N N . GLN A 1 226 ? -29.197 -4.903 70.221 1.00 87.19 226 GLN A N 1
ATOM 1860 C CA . GLN A 1 226 ? -28.229 -5.281 71.252 1.00 87.19 226 GLN A CA 1
ATOM 1861 C C . GLN A 1 226 ? -28.630 -4.756 72.640 1.00 87.19 226 GLN A C 1
ATOM 1863 O O . GLN A 1 226 ? -28.488 -5.462 73.638 1.00 87.19 226 GLN A O 1
ATOM 1868 N N . GLU A 1 227 ? -29.160 -3.533 72.716 1.00 85.44 227 GLU A N 1
ATOM 1869 C CA . GLU A 1 227 ? -29.721 -2.971 73.947 1.00 85.44 227 GLU A CA 1
ATOM 1870 C C . GLU A 1 227 ? -30.952 -3.746 74.421 1.00 85.44 227 GLU A C 1
ATOM 1872 O O . GLU A 1 227 ? -31.083 -3.998 75.619 1.00 85.44 227 GLU A O 1
ATOM 1877 N N . LEU A 1 228 ? -31.815 -4.182 73.498 1.00 86.62 228 LEU A N 1
ATOM 1878 C CA . LEU A 1 228 ? -32.951 -5.041 73.815 1.00 86.62 228 LEU A CA 1
ATOM 1879 C C . LEU A 1 228 ? -32.484 -6.390 74.375 1.00 86.62 228 LEU A C 1
ATOM 1881 O O . LEU A 1 228 ? -32.962 -6.791 75.430 1.00 86.62 228 LEU A O 1
ATOM 1885 N N . GLU A 1 229 ? -31.527 -7.062 73.733 1.00 86.94 229 GLU A N 1
ATOM 1886 C CA . GLU A 1 229 ? -30.980 -8.341 74.210 1.00 86.94 229 GLU A CA 1
ATOM 1887 C C . GLU A 1 229 ? -30.289 -8.218 75.575 1.00 86.94 229 GLU A C 1
ATOM 1889 O O . GLU A 1 229 ? -30.405 -9.110 76.419 1.00 86.94 229 GLU A O 1
ATOM 1894 N N . ASN A 1 230 ? -29.559 -7.123 75.809 1.00 86.69 230 ASN A N 1
ATOM 1895 C CA . ASN A 1 230 ? -28.957 -6.839 77.110 1.00 86.69 230 ASN A CA 1
ATOM 1896 C C . ASN A 1 230 ? -30.043 -6.600 78.169 1.00 86.69 230 ASN A C 1
ATOM 1898 O O . ASN A 1 230 ? -29.979 -7.199 79.239 1.00 86.69 230 ASN A O 1
ATOM 1902 N N . CYS A 1 231 ? -31.073 -5.808 77.852 1.00 86.06 231 CYS A N 1
ATOM 1903 C CA . CYS A 1 231 ? -32.203 -5.556 78.743 1.00 86.06 231 CYS A CA 1
ATOM 1904 C C . CYS A 1 231 ? -32.983 -6.846 79.043 1.00 86.06 231 CYS A C 1
ATOM 1906 O O . CYS A 1 231 ? -33.368 -7.083 80.181 1.00 86.06 231 CYS A O 1
ATOM 1908 N N . GLU A 1 232 ? -33.162 -7.737 78.065 1.00 85.44 232 GLU A N 1
ATOM 1909 C CA . GLU A 1 232 ? -33.788 -9.045 78.276 1.00 85.44 232 GLU A CA 1
ATOM 1910 C C . GLU A 1 232 ? -32.951 -9.963 79.172 1.00 85.44 232 GLU A C 1
ATOM 1912 O O . GLU A 1 232 ? -33.508 -10.627 80.048 1.00 85.44 232 GLU A O 1
ATOM 1917 N N . ARG A 1 233 ? -31.621 -9.962 79.015 1.00 84.88 233 ARG A N 1
ATOM 1918 C CA . ARG A 1 233 ? -30.707 -10.683 79.916 1.00 84.88 233 ARG A CA 1
ATOM 1919 C C . ARG A 1 233 ? -30.732 -10.118 81.337 1.00 84.88 233 ARG A C 1
ATOM 1921 O O . ARG A 1 233 ? -30.750 -10.892 82.292 1.00 84.88 233 ARG A O 1
ATOM 1928 N N . GLU A 1 234 ? -30.763 -8.796 81.483 1.00 84.00 234 GLU A N 1
ATOM 1929 C CA . GLU A 1 234 ? -30.873 -8.117 82.779 1.00 84.00 234 GLU A CA 1
ATOM 1930 C C . GLU A 1 234 ? -32.211 -8.417 83.465 1.00 84.00 234 GLU A C 1
ATOM 1932 O O . GLU A 1 234 ? -32.219 -8.772 84.643 1.00 84.00 234 GLU A O 1
ATOM 1937 N N . ILE A 1 235 ? -33.322 -8.375 82.719 1.00 83.12 235 ILE A N 1
ATOM 1938 C CA . ILE A 1 235 ? -34.664 -8.745 83.192 1.00 83.12 235 ILE A CA 1
ATOM 1939 C C . ILE A 1 235 ? -34.680 -10.203 83.661 1.00 83.12 235 ILE A C 1
ATOM 1941 O O . ILE A 1 235 ? -35.118 -10.463 84.777 1.00 83.12 235 ILE A O 1
ATOM 1945 N N . ALA A 1 236 ? -34.157 -11.147 82.871 1.00 83.00 236 ALA A N 1
ATOM 1946 C CA . ALA A 1 236 ? -34.088 -12.558 83.264 1.00 83.00 236 ALA A CA 1
ATOM 1947 C C . ALA A 1 236 ? -33.221 -12.769 84.524 1.00 83.00 236 ALA A C 1
ATOM 1949 O O . ALA A 1 236 ? -33.565 -13.557 85.408 1.00 83.00 236 ALA A O 1
ATOM 1950 N N . GLY A 1 237 ? -32.115 -12.027 84.644 1.00 82.12 237 GLY A N 1
ATOM 1951 C CA . GLY A 1 237 ? -31.285 -12.007 85.849 1.00 82.12 237 GLY A CA 1
ATOM 1952 C C . GLY A 1 237 ? -32.035 -11.467 87.072 1.00 82.12 237 GLY A C 1
ATOM 1953 O O . GLY A 1 237 ? -31.990 -12.075 88.144 1.00 82.12 237 GLY A O 1
ATOM 1954 N N . GLN A 1 238 ? -32.770 -10.363 86.912 1.00 80.69 238 GLN A N 1
ATOM 1955 C CA . GLN A 1 238 ? -33.589 -9.765 87.967 1.00 80.69 238 GLN A CA 1
ATOM 1956 C C . GLN A 1 238 ? -34.785 -10.629 88.362 1.00 80.69 238 GLN A C 1
ATOM 1958 O O . GLN A 1 238 ? -35.092 -10.696 89.548 1.00 80.69 238 GLN A O 1
ATOM 1963 N N . GLU A 1 239 ? -35.424 -11.340 87.432 1.00 79.00 239 GLU A N 1
ATOM 1964 C CA . GLU A 1 239 ? -36.454 -12.337 87.753 1.00 79.00 239 GLU A CA 1
ATOM 1965 C C . GLU A 1 239 ? -35.891 -13.422 88.671 1.00 79.00 239 GLU A C 1
ATOM 1967 O O . GLU A 1 239 ? -36.525 -13.777 89.664 1.00 79.00 239 GLU A O 1
ATOM 1972 N N . GLY A 1 240 ? -34.660 -13.876 88.413 1.00 78.62 240 GLY A N 1
ATOM 1973 C CA . GLY A 1 240 ? -33.946 -14.800 89.293 1.00 78.62 240 GLY A CA 1
ATOM 1974 C C . GLY A 1 240 ? -33.666 -14.225 90.688 1.00 78.62 240 GLY A C 1
ATOM 1975 O O . GLY A 1 240 ? -33.797 -14.936 91.686 1.00 78.62 240 GLY A O 1
ATOM 1976 N N . VAL A 1 241 ? -33.314 -12.939 90.787 1.00 80.19 241 VAL A N 1
ATOM 1977 C CA . VAL A 1 241 ? -33.080 -12.256 92.075 1.00 80.19 241 VAL A CA 1
ATOM 1978 C C . VAL A 1 241 ? -34.386 -12.055 92.846 1.00 80.19 241 VAL A C 1
ATOM 1980 O O . VAL A 1 241 ? -34.443 -12.364 94.036 1.00 80.19 241 VAL A O 1
ATOM 1983 N N . ILE A 1 242 ? -35.451 -11.611 92.174 1.00 79.31 242 ILE A N 1
ATOM 1984 C CA . ILE A 1 242 ? -36.789 -11.451 92.754 1.00 79.31 242 ILE A CA 1
ATOM 1985 C C . ILE A 1 242 ? -37.334 -12.804 93.214 1.00 79.31 242 ILE A C 1
ATOM 1987 O O . ILE A 1 242 ? -37.899 -12.874 94.301 1.00 79.31 242 ILE A O 1
ATOM 1991 N N . ALA A 1 243 ? -37.138 -13.881 92.447 1.00 77.50 243 ALA A N 1
ATOM 1992 C CA . ALA A 1 243 ? -37.542 -15.229 92.842 1.00 77.50 243 ALA A CA 1
ATOM 1993 C C . ALA A 1 243 ? -36.816 -15.690 94.116 1.00 77.50 243 ALA A C 1
ATOM 1995 O O . ALA A 1 243 ? -37.466 -16.142 95.055 1.00 77.50 243 ALA A O 1
ATOM 1996 N N . ARG A 1 244 ? -35.492 -15.490 94.200 1.00 76.19 244 ARG A N 1
ATOM 1997 C CA . ARG A 1 244 ? -34.697 -15.821 95.398 1.00 76.19 244 ARG A CA 1
ATOM 1998 C C . ARG A 1 244 ? -35.085 -14.987 96.622 1.00 76.19 244 ARG A C 1
ATOM 2000 O O . ARG A 1 244 ? -35.167 -15.527 97.720 1.00 76.19 244 ARG A O 1
ATOM 2007 N N . LEU A 1 245 ? -35.339 -13.688 96.444 1.00 71.88 245 LEU A N 1
ATOM 2008 C CA . LEU A 1 245 ? -35.795 -12.789 97.514 1.00 71.88 245 LEU A CA 1
ATOM 2009 C C . LEU A 1 245 ? -37.234 -13.096 97.957 1.00 71.88 245 LEU A C 1
ATOM 2011 O O . LEU A 1 245 ? -37.561 -12.989 99.135 1.00 71.88 245 LEU A O 1
ATOM 2015 N N . ALA A 1 246 ? -38.104 -13.497 97.030 1.00 69.31 246 ALA A N 1
ATOM 2016 C CA . ALA A 1 246 ? -39.457 -13.939 97.343 1.00 69.31 246 ALA A CA 1
ATOM 2017 C C . ALA A 1 246 ? -39.452 -15.287 98.077 1.00 69.31 246 ALA A C 1
ATOM 2019 O O . ALA A 1 246 ? -40.269 -15.492 98.969 1.00 69.31 246 ALA A O 1
ATOM 2020 N N . GLU A 1 247 ? -38.522 -16.184 97.751 1.00 68.00 247 GLU A N 1
ATOM 2021 C CA . GLU A 1 247 ? -38.328 -17.453 98.453 1.00 68.00 247 GLU A CA 1
ATOM 2022 C C . GLU A 1 247 ? -37.710 -17.251 99.845 1.00 68.00 247 GLU A C 1
ATOM 2024 O O . GLU A 1 247 ? -38.119 -17.915 100.791 1.00 68.00 247 GLU A O 1
ATOM 2029 N N . SER A 1 248 ? -36.802 -16.291 100.038 1.00 64.88 248 SER A N 1
ATOM 2030 C CA . SER A 1 248 ? -36.286 -15.958 101.374 1.00 64.88 248 SER A CA 1
ATOM 2031 C C . SER A 1 248 ? -37.307 -15.205 102.240 1.00 64.88 248 SER A C 1
ATOM 2033 O O . SER A 1 248 ? -37.367 -15.441 103.449 1.00 64.88 248 SER A O 1
ATOM 2035 N N . ALA A 1 249 ? -38.159 -14.367 101.638 1.00 59.88 249 ALA A N 1
ATOM 2036 C CA . ALA A 1 249 ? -39.283 -13.713 102.313 1.00 59.88 249 ALA A CA 1
ATOM 2037 C C . ALA A 1 249 ? -40.455 -14.682 102.591 1.00 59.88 249 ALA A C 1
ATOM 2039 O O . ALA A 1 249 ? -41.105 -14.593 103.632 1.00 59.88 249 ALA A O 1
ATOM 2040 N N . GLY A 1 250 ? -40.719 -15.629 101.684 1.00 49.66 250 GLY A N 1
ATOM 2041 C CA . GLY A 1 250 ? -41.817 -16.603 101.752 1.00 49.66 250 GLY A CA 1
ATOM 2042 C C . GLY A 1 250 ? -41.453 -17.945 102.399 1.00 49.66 250 GLY A C 1
ATOM 2043 O O . GLY A 1 250 ? -42.333 -18.658 102.874 1.00 49.66 250 GLY A O 1
ATOM 2044 N N . GLY A 1 251 ? -40.168 -18.282 102.509 1.00 48.12 251 GLY A N 1
ATOM 2045 C CA . GLY A 1 251 ? -39.651 -19.554 103.033 1.00 48.12 251 GLY A CA 1
ATOM 2046 C C . GLY A 1 251 ? -39.815 -19.751 104.544 1.00 48.12 251 GLY A C 1
ATOM 2047 O O . GLY A 1 251 ? -39.531 -20.827 105.064 1.00 48.12 251 GLY A O 1
ATOM 2048 N N . ARG A 1 252 ? -40.324 -18.745 105.270 1.00 48.75 252 ARG A N 1
ATOM 2049 C CA . ARG A 1 252 ? -40.829 -18.896 106.651 1.00 48.75 252 ARG A CA 1
ATOM 2050 C C . ARG A 1 252 ? -42.365 -18.884 106.742 1.00 48.75 252 ARG A C 1
ATOM 2052 O O . ARG A 1 252 ? -42.898 -19.120 107.823 1.00 48.75 252 ARG A O 1
ATOM 2059 N N . MET A 1 253 ? -43.068 -18.686 105.622 1.00 41.38 253 MET A N 1
ATOM 2060 C CA . MET A 1 253 ? -44.531 -18.757 105.476 1.00 41.38 253 MET A CA 1
ATOM 2061 C C . MET A 1 253 ? -45.017 -20.096 104.881 1.00 41.38 253 MET A C 1
ATOM 2063 O O . MET A 1 253 ? -46.095 -20.170 104.299 1.00 41.38 253 MET A O 1
ATOM 2067 N N . ALA A 1 254 ? -44.275 -21.193 105.049 1.00 31.34 254 ALA A N 1
ATOM 2068 C CA . ALA A 1 254 ? -44.795 -22.533 104.770 1.00 31.34 254 ALA A CA 1
ATOM 2069 C C . ALA A 1 254 ? -45.581 -23.082 105.980 1.00 31.34 254 ALA A C 1
ATOM 2071 O O . ALA A 1 254 ? -45.133 -23.979 106.689 1.00 31.34 254 ALA A O 1
ATOM 2072 N N . ALA A 1 255 ? -46.766 -22.522 106.217 1.00 27.64 255 ALA A N 1
ATOM 2073 C CA . ALA A 1 255 ? -47.885 -23.191 106.884 1.00 27.64 255 ALA A CA 1
ATOM 2074 C C . ALA A 1 255 ? -49.186 -22.592 106.315 1.00 27.64 255 ALA A C 1
ATOM 2076 O O . ALA A 1 255 ? -49.241 -21.382 106.092 1.00 27.64 255 ALA A O 1
ATOM 2077 N N . PRO A 1 256 ? -50.196 -23.414 105.988 1.00 32.66 256 PRO A N 1
ATOM 2078 C CA . PRO A 1 256 ? -51.164 -23.097 104.949 1.00 32.66 256 PRO A CA 1
ATOM 2079 C C . PRO A 1 256 ? -52.069 -21.923 105.317 1.00 32.66 256 PRO A C 1
ATOM 2081 O O . PRO A 1 256 ? -52.412 -21.701 106.478 1.00 32.66 256 PRO A O 1
ATOM 2084 N N . ALA A 1 257 ? -52.476 -21.214 104.266 1.00 38.25 257 ALA A N 1
ATOM 2085 C CA . ALA A 1 257 ? -53.489 -20.177 104.256 1.00 38.25 257 ALA A CA 1
ATOM 2086 C C . ALA A 1 257 ? -54.707 -20.558 105.114 1.00 38.25 257 ALA A C 1
ATOM 2088 O O . ALA A 1 257 ? -55.515 -21.415 104.767 1.00 38.25 257 ALA A O 1
ATOM 2089 N N . GLY A 1 258 ? -54.824 -19.879 106.248 1.00 29.25 258 GLY A N 1
ATOM 2090 C CA . GLY A 1 258 ? -55.932 -19.982 107.181 1.00 29.25 258 GLY A CA 1
ATOM 2091 C C . GLY A 1 258 ? -55.787 -18.849 108.177 1.00 29.25 258 GLY A C 1
ATOM 2092 O O . GLY A 1 258 ? -55.116 -18.987 109.195 1.00 29.25 258 GLY A O 1
ATOM 2093 N N . GLY A 1 259 ? -56.347 -17.688 107.835 1.00 40.00 259 GLY A N 1
ATOM 2094 C CA . GLY A 1 259 ? -56.271 -16.492 108.661 1.00 40.00 259 GLY A CA 1
ATOM 2095 C C . GLY A 1 259 ? -56.707 -16.776 110.096 1.00 40.00 259 GLY A C 1
ATOM 2096 O O . GLY A 1 259 ? -57.870 -17.080 110.340 1.00 40.00 259 GLY A O 1
ATOM 2097 N N . ARG A 1 260 ? -55.766 -16.659 111.041 1.00 30.16 260 ARG A N 1
ATOM 2098 C CA . ARG A 1 260 ? -56.014 -16.436 112.472 1.00 30.16 260 ARG A CA 1
ATOM 2099 C C . ARG A 1 260 ? -54.735 -15.965 113.173 1.00 30.16 260 ARG A C 1
ATOM 2101 O O . ARG A 1 260 ? -53.903 -16.742 113.612 1.00 30.16 260 ARG A O 1
ATOM 2108 N N . GLN A 1 261 ? -54.663 -14.639 113.247 1.00 37.28 261 GLN A N 1
ATOM 2109 C CA . GLN A 1 261 ? -54.195 -13.789 114.343 1.00 37.28 261 GLN A CA 1
ATOM 2110 C C . GLN A 1 261 ? -52.787 -14.022 114.955 1.00 37.28 261 GLN A C 1
ATOM 2112 O O . GLN A 1 261 ? -52.573 -15.006 115.664 1.00 37.28 261 GLN A O 1
ATOM 2117 N N . PRO A 1 262 ? -51.883 -13.015 114.880 1.00 46.69 262 PRO A N 1
ATOM 2118 C CA . PRO A 1 262 ? -50.601 -12.979 115.608 1.00 46.69 262 PRO A CA 1
ATOM 2119 C C . PRO A 1 262 ? -50.742 -12.930 117.147 1.00 46.69 262 PRO A C 1
ATOM 2121 O O . PRO A 1 262 ? -49.749 -12.871 117.868 1.00 46.69 262 PRO A O 1
ATOM 2124 N N . LEU A 1 263 ? -51.970 -12.981 117.674 1.00 42.44 263 LEU A N 1
ATOM 2125 C CA . LEU A 1 263 ? -52.263 -13.006 119.107 1.00 42.44 263 LEU A CA 1
ATOM 2126 C C . LEU A 1 263 ? -52.031 -14.388 119.743 1.00 42.44 263 LEU A C 1
ATOM 2128 O O . LEU A 1 263 ? -51.778 -14.467 120.942 1.00 42.44 263 LEU A O 1
ATOM 2132 N N . ALA A 1 264 ? -52.059 -15.481 118.971 1.00 45.88 264 ALA A N 1
ATOM 2133 C CA . ALA A 1 264 ? -51.910 -16.832 119.525 1.00 45.88 264 ALA A CA 1
ATOM 2134 C C . ALA A 1 264 ? -50.456 -17.180 119.908 1.00 45.88 264 ALA A C 1
ATOM 2136 O O . ALA A 1 264 ? -50.212 -17.812 120.938 1.00 45.88 264 ALA A O 1
ATOM 2137 N N . THR A 1 265 ? -49.472 -16.746 119.117 1.00 51.16 265 THR A N 1
ATOM 2138 C CA . THR A 1 265 ? -48.041 -16.961 119.400 1.00 51.16 265 THR A CA 1
ATOM 2139 C C . THR A 1 265 ? -47.536 -16.040 120.508 1.00 51.16 265 THR A C 1
ATOM 2141 O O . THR A 1 265 ? -46.757 -16.482 121.355 1.00 51.16 265 THR A O 1
ATOM 2144 N N . LEU A 1 266 ? -48.039 -14.801 120.564 1.00 52.78 266 LEU A N 1
ATOM 2145 C CA . LEU A 1 266 ? -47.763 -13.872 121.657 1.00 52.78 266 LEU A CA 1
ATOM 2146 C C . LEU A 1 266 ? -48.337 -14.400 122.982 1.00 52.78 266 LEU A C 1
ATOM 2148 O O . LEU A 1 266 ? -47.608 -14.458 123.968 1.00 52.78 266 LEU A O 1
ATOM 2152 N N . ASN A 1 267 ? -49.585 -14.893 122.984 1.00 58.22 267 ASN A N 1
ATOM 2153 C CA . ASN A 1 267 ? -50.219 -15.484 124.169 1.00 58.22 267 ASN A CA 1
ATOM 2154 C C . ASN A 1 267 ? -49.502 -16.743 124.661 1.00 58.22 267 ASN A C 1
ATOM 2156 O O . ASN A 1 267 ? -49.390 -16.937 125.866 1.00 58.22 267 ASN A O 1
ATOM 2160 N N . ARG A 1 268 ? -48.973 -17.584 123.764 1.00 62.47 268 ARG A N 1
ATOM 2161 C CA . ARG A 1 268 ? -48.229 -18.791 124.155 1.00 62.47 268 ARG A CA 1
ATOM 2162 C C . ARG A 1 268 ? -46.873 -18.465 124.793 1.00 62.47 268 ARG A C 1
ATOM 2164 O O . ARG A 1 268 ? -46.486 -19.118 125.759 1.00 62.47 268 ARG A O 1
ATOM 2171 N N . ASN A 1 269 ? -46.175 -17.445 124.296 1.00 64.06 269 ASN A N 1
ATOM 2172 C CA . ASN A 1 269 ? -44.883 -17.019 124.841 1.00 64.06 269 ASN A CA 1
ATOM 2173 C C . ASN A 1 269 ? -45.042 -16.214 126.144 1.00 64.06 269 ASN A C 1
ATOM 2175 O O . ASN A 1 269 ? -44.291 -16.446 127.090 1.00 64.06 269 ASN A O 1
ATOM 2179 N N . LEU A 1 270 ? -46.065 -15.350 126.232 1.00 64.50 270 LEU A N 1
ATOM 2180 C CA . LEU A 1 270 ? -46.457 -14.665 127.471 1.00 64.50 270 LEU A CA 1
ATOM 2181 C C . LEU A 1 270 ? -46.910 -15.658 128.544 1.00 64.50 270 LEU A C 1
ATOM 2183 O O . LEU A 1 270 ? -46.495 -15.528 129.696 1.00 64.50 270 LEU A O 1
ATOM 2187 N N . ALA A 1 271 ? -47.694 -16.675 128.171 1.00 64.62 271 ALA A N 1
ATOM 2188 C CA . ALA A 1 271 ? -48.113 -17.740 129.079 1.00 64.62 271 ALA A CA 1
ATOM 2189 C C . ALA A 1 271 ? -46.918 -18.533 129.624 1.00 64.62 271 ALA A C 1
ATOM 2191 O O . ALA A 1 271 ? -46.901 -18.855 130.808 1.00 64.62 271 ALA A O 1
ATOM 2192 N N . LEU A 1 272 ? -45.892 -18.794 128.804 1.00 69.62 272 LEU A N 1
ATOM 2193 C CA . LEU A 1 272 ? -44.678 -19.480 129.251 1.00 69.62 272 LEU A CA 1
ATOM 2194 C C . LEU A 1 272 ? -43.879 -18.626 130.250 1.00 69.62 272 LEU A C 1
ATOM 2196 O O . LEU A 1 272 ? -43.452 -19.139 131.278 1.00 69.62 272 LEU A O 1
ATOM 2200 N N . SER A 1 273 ? -43.734 -17.317 130.010 1.00 66.94 273 SER A N 1
ATOM 2201 C CA . SER A 1 273 ? -43.102 -16.415 130.988 1.00 66.94 273 SER A CA 1
ATOM 2202 C C . SER A 1 273 ? -43.928 -16.258 132.272 1.00 66.94 273 SER A C 1
ATOM 2204 O O . SER A 1 273 ? -43.367 -16.301 133.363 1.00 66.94 273 SER A O 1
ATOM 2206 N N . MET A 1 274 ? -45.261 -16.165 132.166 1.00 68.50 274 MET A N 1
ATOM 2207 C CA . MET A 1 274 ? -46.186 -16.148 133.310 1.00 68.50 274 MET A CA 1
ATOM 2208 C C . MET A 1 274 ? -46.090 -17.431 134.137 1.00 68.50 274 MET A C 1
ATOM 2210 O O . MET A 1 274 ? -46.107 -17.365 135.361 1.00 68.50 274 MET A O 1
ATOM 2214 N N . LEU A 1 275 ? -45.932 -18.590 133.492 1.00 74.81 275 LEU A N 1
ATOM 2215 C CA . LEU A 1 275 ? -45.739 -19.867 134.173 1.00 74.81 275 LEU A CA 1
ATOM 2216 C C . LEU A 1 275 ? -44.454 -19.862 135.012 1.00 74.81 275 LEU A C 1
ATOM 2218 O O . LEU A 1 275 ? -44.488 -20.288 136.162 1.00 74.81 275 LEU A O 1
ATOM 2222 N N . PHE A 1 276 ? -43.349 -19.332 134.478 1.00 74.56 276 PHE A N 1
ATOM 2223 C CA . PHE A 1 276 ? -42.100 -19.164 135.231 1.00 74.56 276 PHE A CA 1
ATOM 2224 C C . PHE A 1 276 ? -42.247 -18.173 136.394 1.00 74.56 276 PHE A C 1
ATOM 2226 O O . PHE A 1 276 ? -41.734 -18.438 137.480 1.00 74.56 276 PHE A O 1
ATOM 2233 N N . PHE A 1 277 ? -42.989 -17.076 136.214 1.00 74.62 277 PHE A N 1
ATOM 2234 C CA . PHE A 1 277 ? -43.283 -16.142 137.305 1.00 74.62 277 PHE A CA 1
ATOM 2235 C C . PHE A 1 277 ? -44.143 -16.780 138.405 1.00 74.62 277 PHE A C 1
ATOM 2237 O O . PHE A 1 277 ? -43.852 -16.588 139.584 1.00 74.62 277 PHE A O 1
ATOM 2244 N N . LEU A 1 278 ? -45.148 -17.583 138.043 1.00 75.62 278 LEU A N 1
ATOM 2245 C CA . LEU A 1 278 ? -46.004 -18.305 138.991 1.00 75.62 278 LEU A CA 1
ATOM 2246 C C . LEU A 1 278 ? -45.246 -19.424 139.722 1.00 75.62 278 LEU A C 1
ATOM 2248 O O . LEU A 1 278 ? -45.384 -19.558 140.936 1.00 75.62 278 LEU A O 1
ATOM 2252 N N . LEU A 1 279 ? -44.401 -20.187 139.019 1.00 74.69 279 LEU A N 1
ATOM 2253 C CA . LEU A 1 279 ? -43.518 -21.189 139.630 1.00 74.69 279 LEU A CA 1
ATOM 2254 C C . LEU A 1 279 ? -42.487 -20.545 140.563 1.00 74.69 279 LEU A C 1
ATOM 2256 O O . LEU A 1 279 ? -42.275 -21.044 141.666 1.00 74.69 279 LEU A O 1
ATOM 2260 N N . GLY A 1 280 ? -41.889 -19.419 140.164 1.00 71.94 280 GLY A N 1
ATOM 2261 C CA . GLY A 1 280 ? -40.982 -18.647 141.016 1.00 71.94 280 GLY A CA 1
ATOM 2262 C C . GLY A 1 280 ? -41.676 -18.097 142.267 1.00 71.94 280 GLY A C 1
ATOM 2263 O O . GLY A 1 280 ? -41.138 -18.218 143.367 1.00 71.94 280 GLY A O 1
ATOM 2264 N N . ALA A 1 281 ? -42.898 -17.569 142.121 1.00 72.19 281 ALA A N 1
ATOM 2265 C CA . ALA A 1 281 ? -43.729 -17.082 143.225 1.00 72.19 281 ALA A CA 1
ATOM 2266 C C . ALA A 1 281 ? -44.140 -18.194 144.204 1.00 72.19 281 ALA A C 1
ATOM 2268 O O . ALA A 1 281 ? -44.124 -17.980 145.414 1.00 72.19 281 ALA A O 1
ATOM 2269 N N . GLY A 1 282 ? -44.454 -19.393 143.706 1.00 72.56 282 GLY A N 1
ATOM 2270 C CA . GLY A 1 282 ? -44.744 -20.558 144.547 1.00 72.56 282 GLY A CA 1
ATOM 2271 C C . GLY A 1 282 ? -43.511 -21.080 145.292 1.00 72.56 282 GLY A C 1
ATOM 2272 O O . GLY A 1 282 ? -43.587 -21.366 146.486 1.00 72.56 282 GLY A O 1
ATOM 2273 N N . LEU A 1 283 ? -42.352 -21.153 144.623 1.00 77.06 283 LEU A N 1
ATOM 2274 C CA . LEU A 1 283 ? -41.105 -21.609 145.252 1.00 77.06 283 LEU A CA 1
ATOM 2275 C C . LEU A 1 283 ? -40.578 -20.645 146.324 1.00 77.06 283 LEU A C 1
ATOM 2277 O O . LEU A 1 283 ? -39.910 -21.102 147.249 1.00 77.06 283 LEU A O 1
ATOM 2281 N N . LEU A 1 284 ? -40.893 -19.347 146.246 1.00 71.06 284 LEU A N 1
ATOM 2282 C CA . LEU A 1 284 ? -40.511 -18.348 147.254 1.00 71.06 284 LEU A CA 1
ATOM 2283 C C . LEU A 1 284 ? -41.017 -18.692 148.670 1.00 71.06 284 LEU A C 1
ATOM 2285 O O . LEU A 1 284 ? -40.340 -18.348 149.635 1.00 71.06 284 LEU A O 1
ATOM 2289 N N . PHE A 1 285 ? -42.144 -19.407 148.800 1.00 72.75 285 PHE A N 1
ATOM 2290 C CA . PHE A 1 285 ? -42.685 -19.847 150.097 1.00 72.75 285 PHE A CA 1
ATOM 2291 C C . PHE A 1 285 ? -41.900 -20.997 150.744 1.00 72.75 285 PHE A C 1
ATOM 2293 O O . PHE A 1 285 ? -41.935 -21.140 151.963 1.00 72.75 285 PHE A O 1
ATOM 2300 N N . TYR A 1 286 ? -41.192 -21.805 149.949 1.00 72.88 286 TYR A N 1
ATOM 2301 C CA . TYR A 1 286 ? -40.401 -22.940 150.438 1.00 72.88 286 TYR A CA 1
ATOM 2302 C C . TYR A 1 286 ? -38.896 -22.642 150.468 1.00 72.88 286 TYR A C 1
ATOM 2304 O O . TYR A 1 286 ? -38.208 -23.066 151.393 1.00 72.88 286 TYR A O 1
ATOM 2312 N N . HIS A 1 287 ? -38.368 -21.922 149.469 1.00 71.69 287 HIS A N 1
ATOM 2313 C CA . HIS A 1 287 ? -36.943 -21.613 149.339 1.00 71.69 287 HIS A CA 1
ATOM 2314 C C . HIS A 1 287 ? -36.716 -20.259 148.639 1.00 71.69 287 HIS A C 1
ATOM 2316 O O . HIS A 1 287 ? -36.781 -20.135 147.413 1.00 71.69 287 HIS A O 1
ATOM 2322 N N . GLN A 1 288 ? -36.380 -19.234 149.427 1.00 74.00 288 GLN A N 1
ATOM 2323 C CA . GLN A 1 288 ? -36.363 -17.838 148.971 1.00 74.00 288 GLN A CA 1
ATOM 2324 C C . GLN A 1 288 ? -35.338 -17.552 147.851 1.00 74.00 288 GLN A C 1
ATOM 2326 O O . GLN A 1 288 ? -35.648 -16.835 146.903 1.00 74.00 288 GLN A O 1
ATOM 2331 N N . LEU A 1 289 ? -34.141 -18.154 147.896 1.00 77.00 289 LEU A N 1
ATOM 2332 C CA . LEU A 1 289 ? -33.089 -17.944 146.883 1.00 77.00 289 LEU A CA 1
ATOM 2333 C C . LEU A 1 289 ? -33.400 -18.601 145.525 1.00 77.00 289 LEU A C 1
ATOM 2335 O O . LEU A 1 289 ? -33.133 -18.007 144.481 1.00 77.00 289 LEU A O 1
ATOM 2339 N N . LEU A 1 290 ? -33.994 -19.802 145.519 1.00 74.75 290 LEU A N 1
ATOM 2340 C CA . LEU A 1 290 ? -34.348 -20.505 144.277 1.00 74.75 290 LEU A CA 1
ATOM 2341 C C . LEU A 1 290 ? -35.521 -19.828 143.562 1.00 74.75 290 LEU A C 1
ATOM 2343 O O . LEU A 1 290 ? -35.499 -19.700 142.339 1.00 74.75 290 LEU A O 1
ATOM 2347 N N . GLY A 1 291 ? -36.509 -19.339 144.317 1.00 73.12 291 GLY A N 1
ATOM 2348 C CA . GLY A 1 291 ? -37.646 -18.617 143.750 1.00 73.12 291 GLY A CA 1
ATOM 2349 C C . GLY A 1 291 ? -37.241 -17.326 143.023 1.00 73.12 291 GLY A C 1
ATOM 2350 O O . GLY A 1 291 ? -37.712 -17.086 141.910 1.00 73.12 291 GLY A O 1
ATOM 2351 N N . ILE A 1 292 ? -36.296 -16.549 143.576 1.00 77.81 292 ILE A N 1
ATOM 2352 C CA . ILE A 1 292 ? -35.736 -15.354 142.908 1.00 77.81 292 ILE A CA 1
ATOM 2353 C C . ILE A 1 292 ? -35.020 -15.737 141.602 1.00 77.81 292 ILE A C 1
ATOM 2355 O O . ILE A 1 292 ? -35.190 -15.061 140.587 1.00 77.81 292 ILE A O 1
ATOM 2359 N N . GLY A 1 293 ? -34.263 -16.842 141.597 1.00 74.94 293 GLY A N 1
ATOM 2360 C CA . GLY A 1 293 ? -33.557 -17.324 140.405 1.00 74.94 293 GLY A CA 1
ATOM 2361 C C . GLY A 1 293 ? -34.496 -17.688 139.248 1.00 74.94 293 GLY A C 1
ATOM 2362 O O . GLY A 1 293 ? -34.273 -17.268 138.112 1.00 74.94 293 GLY A O 1
ATOM 2363 N N . VAL A 1 294 ? -35.585 -18.408 139.534 1.00 79.56 294 VAL A N 1
ATOM 2364 C CA . VAL A 1 294 ? -36.600 -18.783 138.528 1.00 79.56 294 VAL A CA 1
ATOM 2365 C C . VAL A 1 294 ? -37.334 -17.548 137.994 1.00 79.56 294 VAL A C 1
ATOM 2367 O O . VAL A 1 294 ? -37.586 -17.445 136.792 1.00 79.56 294 VAL A O 1
ATOM 2370 N N . PHE A 1 295 ? -37.618 -16.577 138.864 1.00 77.75 295 PHE A N 1
ATOM 2371 C CA . PHE A 1 295 ? -38.273 -15.327 138.483 1.00 77.75 295 PHE A CA 1
ATOM 2372 C C . PHE A 1 295 ? -37.389 -14.472 137.554 1.00 77.75 295 PHE A C 1
ATOM 2374 O O . PHE A 1 295 ? -37.853 -13.984 136.523 1.00 77.75 295 PHE A O 1
ATOM 2381 N N . ALA A 1 296 ? -36.094 -14.343 137.865 1.00 77.44 296 ALA A N 1
ATOM 2382 C CA . ALA A 1 296 ? -35.129 -13.634 137.023 1.00 77.44 296 ALA A CA 1
ATOM 2383 C C . ALA A 1 296 ? -34.927 -14.321 135.659 1.00 77.44 296 ALA A C 1
ATOM 2385 O O . ALA A 1 296 ? -34.883 -13.646 134.628 1.00 77.44 296 ALA A O 1
ATOM 2386 N N . ALA A 1 297 ? -34.883 -15.658 135.628 1.00 77.00 297 ALA A N 1
ATOM 2387 C CA . ALA A 1 297 ? -34.814 -16.426 134.385 1.00 77.00 297 ALA A CA 1
ATOM 2388 C C . ALA A 1 297 ? -36.049 -16.197 133.492 1.00 77.00 297 ALA A C 1
ATOM 2390 O O . ALA A 1 297 ? -35.909 -16.043 132.277 1.00 77.00 297 ALA A O 1
ATOM 2391 N N . GLY A 1 298 ? -37.243 -16.095 134.088 1.00 77.25 298 GLY A N 1
ATOM 2392 C CA . GLY A 1 298 ? -38.473 -15.733 133.376 1.00 77.25 298 GLY A CA 1
ATOM 2393 C C . GLY A 1 298 ? -38.408 -14.346 132.723 1.00 77.25 298 GLY A C 1
ATOM 2394 O O . GLY A 1 298 ? -38.829 -14.182 131.577 1.00 77.25 298 GLY A O 1
ATOM 2395 N N . LEU A 1 299 ? -37.811 -13.365 133.408 1.00 78.88 299 LEU A N 1
ATOM 2396 C CA . LEU A 1 299 ? -37.610 -12.001 132.902 1.00 78.88 299 LEU A CA 1
ATOM 2397 C C . LEU A 1 299 ? -36.627 -11.960 131.719 1.00 78.88 299 LEU A C 1
ATOM 2399 O O . LEU A 1 299 ? -36.923 -11.357 130.687 1.00 78.88 299 LEU A O 1
ATOM 2403 N N . VAL A 1 300 ? -35.490 -12.654 131.831 1.00 81.06 300 VAL A N 1
ATOM 2404 C CA . VAL A 1 300 ? -34.495 -12.751 130.746 1.00 81.06 300 VAL A CA 1
ATOM 2405 C C . VAL A 1 300 ? -35.086 -13.449 129.519 1.00 81.06 300 VAL A C 1
ATOM 2407 O O . VAL A 1 300 ? -34.902 -12.981 128.394 1.00 81.06 300 VAL A O 1
ATOM 2410 N N . LEU A 1 301 ? -35.849 -14.529 129.721 1.00 80.44 301 LEU A N 1
ATOM 2411 C CA . LEU A 1 301 ? -36.524 -15.243 128.638 1.00 80.44 301 LEU A CA 1
ATOM 2412 C C . LEU A 1 301 ? -37.542 -14.347 127.914 1.00 80.44 301 LEU A C 1
ATOM 2414 O O . LEU A 1 301 ? -37.614 -14.363 126.686 1.00 80.44 301 LEU A O 1
ATOM 2418 N N . MET A 1 302 ? -38.297 -13.533 128.653 1.00 77.56 302 MET A N 1
ATOM 2419 C CA . MET A 1 302 ? -39.276 -12.602 128.088 1.00 77.56 302 MET A CA 1
ATOM 2420 C C . MET A 1 302 ? -38.607 -11.512 127.235 1.00 77.56 302 MET A C 1
ATOM 2422 O O . MET A 1 302 ? -39.023 -11.285 126.096 1.00 77.56 302 MET A O 1
ATOM 2426 N N . VAL A 1 303 ? -37.515 -10.915 127.725 1.00 79.06 303 VAL A N 1
ATOM 2427 C CA . VAL A 1 303 ? -36.723 -9.930 126.966 1.00 79.06 303 VAL A CA 1
ATOM 2428 C C . VAL A 1 303 ? -36.104 -10.556 125.712 1.00 79.06 303 VAL A C 1
ATOM 2430 O O . VAL A 1 303 ? -36.166 -9.961 124.636 1.00 79.06 303 VAL A O 1
ATOM 2433 N N . PHE A 1 304 ? -35.561 -11.774 125.810 1.00 80.56 304 PHE A N 1
ATOM 2434 C CA . PHE A 1 304 ? -34.992 -12.492 124.667 1.00 80.56 304 PHE A CA 1
ATOM 2435 C C . PHE A 1 304 ? -36.038 -12.783 123.580 1.00 80.56 304 PHE A C 1
ATOM 2437 O O . PHE A 1 304 ? -35.775 -12.587 122.392 1.00 80.56 304 PHE A O 1
ATOM 2444 N N . LEU A 1 305 ? -37.242 -13.214 123.967 1.00 77.62 305 LEU A N 1
ATOM 2445 C CA . LEU A 1 305 ? -38.319 -13.501 123.018 1.00 77.62 305 LEU A CA 1
ATOM 2446 C C . LEU A 1 305 ? -38.862 -12.231 122.349 1.00 77.62 305 LEU A C 1
ATOM 2448 O O . LEU A 1 305 ? -39.108 -12.263 121.143 1.00 77.62 305 LEU A O 1
ATOM 2452 N N . LEU A 1 306 ? -38.986 -11.119 123.083 1.00 73.25 306 LEU A N 1
ATOM 2453 C CA . LEU A 1 306 ? -39.358 -9.817 122.515 1.00 73.25 306 LEU A CA 1
ATOM 2454 C C . LEU A 1 306 ? -38.298 -9.296 121.540 1.00 73.25 306 LEU A C 1
ATOM 2456 O O . LEU A 1 306 ? -38.640 -8.868 120.439 1.00 73.25 306 LEU A O 1
ATOM 2460 N N . MET A 1 307 ? -37.014 -9.389 121.900 1.00 73.38 307 MET A N 1
ATOM 2461 C CA . MET A 1 307 ? -35.911 -9.047 120.997 1.00 73.38 307 MET A CA 1
ATOM 2462 C C . MET A 1 307 ? -35.956 -9.898 119.727 1.00 73.38 307 MET A C 1
ATOM 2464 O O . MET A 1 307 ? -35.890 -9.349 118.632 1.00 73.38 307 MET A O 1
ATOM 2468 N N . ARG A 1 308 ? -36.153 -11.218 119.838 1.00 76.38 308 ARG A N 1
ATOM 2469 C CA . ARG A 1 308 ? -36.257 -12.111 118.673 1.00 76.38 308 ARG A CA 1
ATOM 2470 C C . ARG A 1 308 ? -37.403 -11.725 117.732 1.00 76.38 308 ARG A C 1
ATOM 2472 O O . ARG A 1 308 ? -37.235 -11.812 116.520 1.00 76.38 308 ARG A O 1
ATOM 2479 N N . ASP A 1 309 ? -38.545 -11.305 118.271 1.00 71.88 309 ASP A N 1
ATOM 2480 C CA . ASP A 1 309 ? -39.702 -10.890 117.469 1.00 71.88 309 ASP A CA 1
ATOM 2481 C C . ASP A 1 309 ? -39.483 -9.524 116.802 1.00 71.88 309 ASP A C 1
ATOM 2483 O O . ASP A 1 309 ? -39.805 -9.352 115.629 1.00 71.88 309 ASP A O 1
ATOM 2487 N N . ILE A 1 310 ? -38.867 -8.567 117.505 1.00 70.94 310 ILE A N 1
ATOM 2488 C CA . ILE A 1 310 ? -38.508 -7.254 116.944 1.00 70.94 310 ILE A CA 1
ATOM 2489 C C . ILE A 1 310 ? -37.446 -7.404 115.844 1.00 70.94 310 ILE A C 1
ATOM 2491 O O . ILE A 1 310 ? -37.566 -6.777 114.793 1.00 70.94 310 ILE A O 1
ATOM 2495 N N . PHE A 1 311 ? -36.434 -8.253 116.050 1.00 69.25 311 PHE A N 1
ATOM 2496 C CA . PHE A 1 311 ? -35.423 -8.552 115.032 1.00 69.25 311 PHE A CA 1
ATOM 2497 C C . PHE A 1 311 ? -36.026 -9.262 113.816 1.00 69.25 311 PHE A C 1
ATOM 2499 O O . PHE A 1 311 ? -35.705 -8.885 112.694 1.00 69.25 311 PHE A O 1
ATOM 2506 N N . ARG A 1 312 ? -36.954 -10.212 114.009 1.00 65.25 312 ARG A N 1
ATOM 2507 C CA . ARG A 1 312 ? -37.675 -10.853 112.896 1.00 65.25 312 ARG A CA 1
ATOM 2508 C C . ARG A 1 312 ? -38.533 -9.872 112.103 1.00 65.25 312 ARG A C 1
ATOM 2510 O O . ARG A 1 312 ? -38.482 -9.904 110.882 1.00 65.25 312 ARG A O 1
ATOM 2517 N N . ARG A 1 313 ? -39.262 -8.972 112.772 1.00 64.81 313 ARG A N 1
ATOM 2518 C CA . ARG A 1 313 ? -40.053 -7.932 112.091 1.00 64.81 313 ARG A CA 1
ATOM 2519 C C . ARG A 1 313 ? -39.173 -6.958 111.312 1.00 64.81 313 ARG A C 1
ATOM 2521 O O . ARG A 1 313 ? -39.521 -6.615 110.192 1.00 64.81 313 ARG A O 1
ATOM 2528 N N . LYS A 1 314 ? -38.016 -6.564 111.859 1.00 68.44 314 LYS A N 1
ATOM 2529 C CA . LYS A 1 314 ? -37.045 -5.721 111.142 1.00 68.44 314 LYS A CA 1
ATOM 2530 C C . LYS A 1 314 ? -36.407 -6.436 109.948 1.00 68.44 314 LYS A C 1
ATOM 2532 O O . LYS A 1 314 ? -36.214 -5.802 108.918 1.00 68.44 314 LYS A O 1
ATOM 2537 N N . GLU A 1 315 ? -36.094 -7.730 110.062 1.00 67.38 315 GLU A N 1
ATOM 2538 C CA . GLU A 1 315 ? -35.633 -8.545 108.926 1.00 67.38 315 GLU A CA 1
ATOM 2539 C C . GLU A 1 315 ? -36.714 -8.649 107.841 1.00 67.38 315 GLU A C 1
ATOM 2541 O O . GLU A 1 315 ? -36.428 -8.406 106.674 1.00 67.38 315 GLU A O 1
ATOM 2546 N N . GLU A 1 316 ? -37.960 -8.956 108.209 1.00 65.06 316 GLU A N 1
ATOM 2547 C CA . GLU A 1 316 ? -39.085 -9.045 107.268 1.00 65.06 316 GLU A CA 1
ATOM 2548 C C . GLU A 1 316 ? -39.384 -7.695 106.596 1.00 65.06 316 GLU A C 1
ATOM 2550 O O . GLU A 1 316 ? -39.579 -7.649 105.381 1.00 65.06 316 GLU A O 1
ATOM 2555 N N . GLU A 1 317 ? -39.339 -6.582 107.336 1.00 69.00 317 GLU A N 1
ATOM 2556 C CA . GLU A 1 317 ? -39.458 -5.233 106.769 1.00 69.00 317 GLU A CA 1
ATOM 2557 C C . GLU A 1 317 ? -38.311 -4.921 105.796 1.00 69.00 317 GLU A C 1
ATOM 2559 O O . GLU A 1 317 ? -38.571 -4.425 104.700 1.00 69.00 317 GLU A O 1
ATOM 2564 N N . LEU A 1 318 ? -37.062 -5.269 106.128 1.00 72.06 318 LEU A N 1
ATOM 2565 C CA . LEU A 1 318 ? -35.909 -5.099 105.233 1.00 72.06 318 LEU A CA 1
ATOM 2566 C C . LEU A 1 318 ? -36.053 -5.909 103.939 1.00 72.06 318 LEU A C 1
ATOM 2568 O O . LEU A 1 318 ? -35.878 -5.346 102.859 1.00 72.06 318 LEU A O 1
ATOM 2572 N N . TYR A 1 319 ? -36.423 -7.191 104.020 1.00 71.00 319 TYR A N 1
ATOM 2573 C CA . TYR A 1 319 ? -36.628 -8.028 102.832 1.00 71.00 319 TYR A CA 1
ATOM 2574 C C . TYR A 1 319 ? -37.833 -7.570 102.007 1.00 71.00 319 TYR A C 1
ATOM 2576 O O . TYR A 1 319 ? -37.768 -7.573 100.780 1.00 71.00 319 TYR A O 1
ATOM 2584 N N . SER A 1 320 ? -38.918 -7.134 102.652 1.00 71.38 320 SER A N 1
ATOM 2585 C CA . SER A 1 320 ? -40.100 -6.625 101.949 1.00 71.38 320 SER A CA 1
ATOM 2586 C C . SER A 1 320 ? -39.816 -5.307 101.216 1.00 71.38 320 SER A C 1
ATOM 2588 O O . SER A 1 320 ? -40.218 -5.156 100.061 1.00 71.38 320 SER A O 1
ATOM 2590 N N . ASN A 1 321 ? -39.049 -4.396 101.827 1.00 76.38 321 ASN A N 1
ATOM 2591 C CA . ASN A 1 321 ? -38.613 -3.151 101.198 1.00 76.38 321 ASN A CA 1
ATOM 2592 C C . ASN A 1 321 ? -37.625 -3.410 100.052 1.00 76.38 321 ASN A C 1
ATOM 2594 O O . ASN A 1 321 ? -37.803 -2.849 98.973 1.00 76.38 321 ASN A O 1
ATOM 2598 N N . GLN A 1 322 ? -36.654 -4.314 100.231 1.00 77.56 322 GLN A N 1
ATOM 2599 C CA . GLN A 1 322 ? -35.736 -4.727 99.159 1.00 77.56 322 GLN A CA 1
ATOM 2600 C C . GLN A 1 322 ? -36.477 -5.388 97.987 1.00 77.56 322 GLN A C 1
ATOM 2602 O O . GLN A 1 322 ? -36.199 -5.087 96.829 1.00 77.56 322 GLN A O 1
ATOM 2607 N N . LEU A 1 323 ? -37.471 -6.239 98.262 1.00 78.12 323 LEU A N 1
ATOM 2608 C CA . LEU A 1 323 ? -38.301 -6.860 97.228 1.00 78.12 323 LEU A CA 1
ATOM 2609 C C . LEU A 1 323 ? -39.133 -5.817 96.465 1.00 78.12 323 LEU A C 1
ATOM 2611 O O . LEU A 1 323 ? -39.318 -5.934 95.254 1.00 78.12 323 LEU A O 1
ATOM 2615 N N . LEU A 1 324 ? -39.638 -4.795 97.158 1.00 80.12 324 LEU A N 1
ATOM 2616 C CA . LEU A 1 324 ? -40.411 -3.709 96.557 1.00 80.12 324 LEU A CA 1
ATOM 2617 C C . LEU A 1 324 ? -39.521 -2.799 95.695 1.00 80.12 324 LEU A C 1
ATOM 2619 O O . LEU A 1 324 ? -39.932 -2.411 94.600 1.00 80.12 324 LEU A O 1
ATOM 2623 N N . GLU A 1 325 ? -38.298 -2.500 96.138 1.00 81.94 325 GLU A N 1
ATOM 2624 C CA . GLU A 1 325 ? -37.292 -1.780 95.347 1.00 81.94 325 GLU A CA 1
ATOM 2625 C C . GLU A 1 325 ? -36.881 -2.554 94.088 1.00 81.94 325 GLU A C 1
ATOM 2627 O O . GLU A 1 325 ? -36.893 -1.985 92.996 1.00 81.94 325 GLU A O 1
ATOM 2632 N N . GLU A 1 326 ? -36.604 -3.856 94.194 1.00 80.25 326 GLU A N 1
ATOM 2633 C CA . GLU A 1 326 ? -36.261 -4.683 93.029 1.00 80.25 326 GLU A CA 1
ATOM 2634 C C . GLU A 1 326 ? -37.449 -4.869 92.073 1.00 80.25 326 GLU A C 1
ATOM 2636 O O . GLU A 1 326 ? -37.273 -4.808 90.857 1.00 80.25 326 GLU A O 1
ATOM 2641 N N . ARG A 1 327 ? -38.689 -4.977 92.574 1.00 79.94 327 ARG A N 1
ATOM 2642 C CA . ARG A 1 327 ? -39.893 -4.963 91.718 1.00 79.94 327 ARG A CA 1
ATOM 2643 C C . ARG A 1 327 ? -40.079 -3.637 90.982 1.00 79.94 327 ARG A C 1
ATOM 2645 O O . ARG A 1 327 ? -40.487 -3.645 89.823 1.00 79.94 327 ARG A O 1
ATOM 2652 N N . LYS A 1 328 ? -39.781 -2.503 91.625 1.00 83.06 328 LYS A N 1
ATOM 2653 C CA . LYS A 1 328 ? -39.783 -1.192 90.956 1.00 83.06 328 LYS A CA 1
ATOM 2654 C C . LYS A 1 328 ? -38.726 -1.138 89.854 1.00 83.06 328 LYS A C 1
ATOM 2656 O O . LYS A 1 328 ? -39.035 -0.685 88.758 1.00 83.06 328 LYS A O 1
ATOM 2661 N N . ARG A 1 329 ? -37.512 -1.642 90.110 1.00 80.19 329 ARG A N 1
ATOM 2662 C CA . ARG A 1 329 ? -36.452 -1.732 89.090 1.00 80.19 329 ARG A CA 1
ATOM 2663 C C . ARG A 1 329 ? -36.868 -2.625 87.919 1.00 80.19 329 ARG A C 1
ATOM 2665 O O . ARG A 1 329 ? -36.705 -2.215 86.776 1.00 80.19 329 ARG A O 1
ATOM 2672 N N . TYR A 1 330 ? -37.477 -3.776 88.197 1.00 82.12 330 TYR A N 1
ATOM 2673 C CA . TYR A 1 330 ? -38.014 -4.679 87.177 1.00 82.12 330 TYR A CA 1
ATOM 2674 C C . TYR A 1 330 ? -39.087 -4.015 86.304 1.00 82.12 330 TYR A C 1
ATOM 2676 O O . TYR A 1 330 ? -39.052 -4.146 85.083 1.00 82.12 330 TYR A O 1
ATOM 2684 N N . LEU A 1 331 ? -40.012 -3.257 86.905 1.00 82.56 331 LEU A N 1
ATOM 2685 C CA . LEU A 1 331 ? -41.025 -2.502 86.159 1.00 82.56 331 LEU A CA 1
ATOM 2686 C C . LEU A 1 331 ? -40.391 -1.458 85.233 1.00 82.56 331 LEU A C 1
ATOM 2688 O O . LEU A 1 331 ? -40.746 -1.403 84.061 1.00 82.56 331 LEU A O 1
ATOM 2692 N N . VAL A 1 332 ? -39.404 -0.698 85.719 1.00 85.00 332 VAL A N 1
ATOM 2693 C CA . VAL A 1 332 ? -38.664 0.273 84.892 1.00 85.00 332 VAL A CA 1
ATOM 2694 C C . VAL A 1 332 ? -37.922 -0.422 83.743 1.00 85.00 332 VAL A C 1
ATOM 2696 O O . VAL A 1 332 ? -37.912 0.083 82.622 1.00 85.00 332 VAL A O 1
ATOM 2699 N N . MET A 1 333 ? -37.335 -1.602 83.976 1.00 81.25 333 MET A N 1
ATOM 2700 C CA . MET A 1 333 ? -36.704 -2.382 82.906 1.00 81.25 333 MET A CA 1
ATOM 2701 C C . MET A 1 333 ? -37.721 -2.919 81.890 1.00 81.25 333 MET A C 1
ATOM 2703 O O . MET A 1 333 ? -37.458 -2.875 80.690 1.00 81.25 333 MET A O 1
ATOM 2707 N N . GLN A 1 334 ? -38.903 -3.362 82.327 1.00 83.31 334 GLN A N 1
ATOM 2708 C CA . GLN A 1 334 ? -39.993 -3.769 81.430 1.00 83.31 334 GLN A CA 1
ATOM 2709 C C . GLN A 1 334 ? -40.525 -2.597 80.593 1.00 83.31 334 GLN A C 1
ATOM 2711 O O . GLN A 1 334 ? -40.762 -2.754 79.394 1.00 83.31 334 GLN A O 1
ATOM 2716 N N . GLU A 1 335 ? -40.658 -1.407 81.183 1.00 84.38 335 GLU A N 1
ATOM 2717 C CA . GLU A 1 335 ? -41.007 -0.183 80.454 1.00 84.38 335 GLU A CA 1
ATOM 2718 C C . GLU A 1 335 ? -39.930 0.180 79.423 1.00 84.38 335 GLU A C 1
ATOM 2720 O O . GLU A 1 335 ? -40.255 0.471 78.270 1.00 84.38 335 GLU A O 1
ATOM 2725 N N . ARG A 1 336 ? -38.645 0.073 79.789 1.00 84.06 336 ARG A N 1
ATOM 2726 C CA . ARG A 1 336 ? -37.519 0.279 78.865 1.00 84.06 336 ARG A CA 1
ATOM 2727 C C . ARG A 1 336 ? -37.520 -0.740 77.722 1.00 84.06 336 ARG A C 1
ATOM 2729 O O . ARG A 1 336 ? -37.333 -0.356 76.571 1.00 84.06 336 ARG A O 1
ATOM 2736 N N . LYS A 1 337 ? -37.800 -2.016 78.007 1.00 84.50 337 LYS A N 1
ATOM 2737 C CA . LYS A 1 337 ? -37.978 -3.071 76.996 1.00 84.50 337 LYS A CA 1
ATOM 2738 C C . LYS A 1 337 ? -39.128 -2.745 76.041 1.00 84.50 337 LYS A C 1
ATOM 2740 O O . LYS A 1 337 ? -38.988 -2.913 74.830 1.00 84.50 337 LYS A O 1
ATOM 2745 N N . ALA A 1 338 ? -40.262 -2.279 76.563 1.00 84.25 338 ALA A N 1
ATOM 2746 C CA . ALA A 1 338 ? -41.404 -1.876 75.747 1.00 84.25 338 ALA A CA 1
ATOM 2747 C C . ALA A 1 338 ? -41.081 -0.656 74.865 1.00 84.25 338 ALA A C 1
ATOM 2749 O O . ALA A 1 338 ? -41.459 -0.640 73.693 1.00 84.25 338 ALA A O 1
ATOM 2750 N N . ALA A 1 339 ? -40.341 0.325 75.393 1.00 84.31 339 ALA A N 1
ATOM 2751 C CA . ALA A 1 339 ? -39.867 1.483 74.637 1.00 84.31 339 ALA A CA 1
ATOM 2752 C C . ALA A 1 339 ? -38.910 1.075 73.502 1.00 84.31 339 ALA A C 1
ATOM 2754 O O . ALA A 1 339 ? -39.165 1.422 72.351 1.00 84.31 339 ALA A O 1
ATOM 2755 N N . LEU A 1 340 ? -37.902 0.242 73.787 1.00 82.38 340 LEU A N 1
ATOM 2756 C CA . LEU A 1 340 ? -36.967 -0.290 72.784 1.00 82.38 340 LEU A CA 1
ATOM 2757 C C . LEU A 1 340 ? -37.685 -1.087 71.685 1.00 82.38 340 LEU A C 1
ATOM 2759 O O . LEU A 1 340 ? -37.397 -0.911 70.505 1.00 82.38 340 LEU A O 1
ATOM 2763 N N . LYS A 1 341 ? -38.677 -1.920 72.036 1.00 84.50 341 LYS A N 1
ATOM 2764 C CA . LYS A 1 341 ? -39.511 -2.620 71.038 1.00 84.50 341 LYS A CA 1
ATOM 2765 C C . LYS A 1 341 ? -40.304 -1.653 70.157 1.00 84.50 341 LYS A C 1
ATOM 2767 O O . LYS A 1 341 ? -40.465 -1.904 68.964 1.00 84.50 341 LYS A O 1
ATOM 2772 N N . LYS A 1 342 ? -40.799 -0.557 70.734 1.00 85.38 342 LYS A N 1
ATOM 2773 C CA . LYS A 1 342 ? -41.536 0.479 70.004 1.00 85.38 342 LYS A CA 1
ATOM 2774 C C . LYS A 1 342 ? -40.628 1.288 69.071 1.00 85.38 342 LYS A C 1
ATOM 2776 O O . LYS A 1 342 ? -41.093 1.681 68.009 1.00 85.38 342 LYS A O 1
ATOM 2781 N N . GLU A 1 343 ? -39.363 1.496 69.434 1.00 82.88 343 GLU A N 1
ATOM 2782 C CA . GLU A 1 343 ? -38.344 2.140 68.587 1.00 82.88 343 GLU A CA 1
ATOM 2783 C C . GLU A 1 343 ? -37.808 1.213 67.483 1.00 82.88 343 GLU A C 1
ATOM 2785 O O . GLU A 1 343 ? -37.542 1.664 66.371 1.00 82.88 343 GLU A O 1
ATOM 2790 N N . LEU A 1 344 ? -37.722 -0.095 67.741 1.00 85.56 344 LEU A N 1
ATOM 2791 C CA . LEU A 1 344 ? -37.315 -1.099 66.750 1.00 85.56 344 LEU A CA 1
ATOM 2792 C C . LEU A 1 344 ? -38.332 -1.277 65.617 1.00 85.56 344 LEU A C 1
ATOM 2794 O O . LEU A 1 344 ? -37.933 -1.505 64.479 1.00 85.56 344 LEU A O 1
ATOM 2798 N N . ALA A 1 345 ? -39.632 -1.166 65.901 1.00 82.81 345 ALA A N 1
ATOM 2799 C CA . ALA A 1 345 ? -40.691 -1.352 64.907 1.00 82.81 345 ALA A CA 1
ATOM 2800 C C . ALA A 1 345 ? -40.585 -0.421 63.672 1.00 82.81 345 ALA A C 1
ATOM 2802 O O . ALA A 1 345 ? -40.627 -0.935 62.551 1.00 82.81 345 ALA A O 1
ATOM 2803 N N . PRO A 1 346 ? -40.424 0.914 63.810 1.00 85.94 346 PRO A N 1
ATOM 2804 C CA . PRO A 1 346 ? -40.240 1.794 62.656 1.00 85.94 346 PRO A CA 1
ATOM 2805 C C . PRO A 1 346 ? -38.909 1.547 61.929 1.00 85.94 346 PRO A C 1
ATOM 2807 O O . PRO A 1 346 ? -38.896 1.548 60.700 1.00 85.94 346 PRO A O 1
ATOM 2810 N N . LEU A 1 347 ? -37.818 1.259 62.652 1.00 83.25 347 LEU A N 1
ATOM 2811 C CA . LEU A 1 347 ? -36.519 0.921 62.050 1.00 83.25 347 LEU A CA 1
ATOM 2812 C C . LEU A 1 347 ? -36.593 -0.369 61.216 1.00 83.25 347 LEU A C 1
ATOM 2814 O O . LEU A 1 347 ? -36.072 -0.415 60.104 1.00 83.25 347 LEU A O 1
ATOM 2818 N N . ALA A 1 348 ? -37.282 -1.399 61.716 1.00 83.31 348 ALA A N 1
ATOM 2819 C CA . ALA A 1 348 ? -37.519 -2.643 60.985 1.00 83.31 348 ALA A CA 1
ATOM 2820 C C . ALA A 1 348 ? -38.333 -2.396 59.706 1.00 83.31 348 ALA A C 1
ATOM 2822 O O . ALA A 1 348 ? -37.942 -2.845 58.631 1.00 83.31 348 ALA A O 1
ATOM 2823 N N . ALA A 1 349 ? -39.404 -1.599 59.798 1.00 84.88 349 ALA A N 1
ATOM 2824 C CA . ALA A 1 349 ? -40.225 -1.244 58.644 1.00 84.88 349 ALA A CA 1
ATOM 2825 C C . ALA A 1 349 ? -39.438 -0.468 57.571 1.00 84.88 349 ALA A C 1
ATOM 2827 O O . ALA A 1 349 ? -39.699 -0.616 56.378 1.00 84.88 349 ALA A O 1
ATOM 2828 N N . GLU A 1 350 ? -38.474 0.366 57.966 1.00 83.50 350 GLU A N 1
ATOM 2829 C CA . GLU A 1 350 ? -37.590 1.064 57.029 1.00 83.50 350 GLU A CA 1
ATOM 2830 C C . GLU A 1 350 ? -36.547 0.142 56.393 1.00 83.50 350 GLU A C 1
ATOM 2832 O O . GLU A 1 350 ? -36.302 0.249 55.192 1.00 83.50 350 GLU A O 1
ATOM 2837 N N . ILE A 1 351 ? -35.978 -0.798 57.150 1.00 84.25 351 ILE A N 1
ATOM 2838 C CA . ILE A 1 351 ? -35.085 -1.832 56.609 1.00 84.25 351 ILE A CA 1
ATOM 2839 C C . ILE A 1 351 ? -35.837 -2.722 55.605 1.00 84.25 351 ILE A C 1
ATOM 2841 O O . ILE A 1 351 ? -35.303 -3.037 54.539 1.00 84.25 351 ILE A O 1
ATOM 2845 N N . ASP A 1 352 ? -37.101 -3.050 55.878 1.00 83.88 352 ASP A N 1
ATOM 2846 C CA . ASP A 1 352 ? -37.955 -3.820 54.967 1.00 83.88 352 ASP A CA 1
ATOM 2847 C C . ASP A 1 352 ? -38.248 -3.087 53.655 1.00 83.88 352 ASP A C 1
ATOM 2849 O O . ASP A 1 352 ? -38.356 -3.724 52.604 1.00 83.88 352 ASP A O 1
ATOM 2853 N N . LYS A 1 353 ? -38.312 -1.747 53.663 1.00 84.88 353 LYS A N 1
ATOM 2854 C CA . LYS A 1 353 ? -38.396 -0.971 52.414 1.00 84.88 353 LYS A CA 1
ATOM 2855 C C . LYS A 1 353 ? -37.175 -1.223 51.530 1.00 84.88 353 LYS A C 1
ATOM 2857 O O . LYS A 1 353 ? -37.349 -1.447 50.335 1.00 84.88 353 LYS A O 1
ATOM 2862 N N . TYR A 1 354 ? -35.967 -1.248 52.101 1.00 81.62 354 TYR A N 1
ATOM 2863 C CA . TYR A 1 354 ? -34.748 -1.559 51.346 1.00 81.62 354 TYR A CA 1
ATOM 2864 C C . TYR A 1 354 ? -34.702 -3.022 50.889 1.00 81.62 354 TYR A C 1
ATOM 2866 O O . TYR A 1 354 ? -34.256 -3.283 49.773 1.00 81.62 354 TYR A O 1
ATOM 2874 N N . ARG A 1 355 ? -35.230 -3.972 51.678 1.00 82.62 355 ARG A N 1
ATOM 2875 C CA . ARG A 1 355 ? -35.384 -5.372 51.232 1.00 82.62 355 ARG A CA 1
ATOM 2876 C C . ARG A 1 355 ? -36.278 -5.472 49.999 1.00 82.62 355 ARG A C 1
ATOM 2878 O O . ARG A 1 355 ? -35.880 -6.078 49.010 1.00 82.62 355 ARG A O 1
ATOM 2885 N N . ARG A 1 356 ? -37.442 -4.816 50.022 1.00 82.81 356 ARG A N 1
ATOM 2886 C CA . ARG A 1 356 ? -38.378 -4.790 48.885 1.00 82.81 356 ARG A CA 1
ATOM 2887 C C . ARG A 1 356 ? -37.791 -4.093 47.664 1.00 82.81 356 ARG A C 1
ATOM 2889 O O . ARG A 1 356 ? -37.964 -4.580 46.554 1.00 82.81 356 ARG A O 1
ATOM 2896 N N . LEU A 1 357 ? -37.082 -2.983 47.866 1.00 80.56 357 LEU A N 1
ATOM 2897 C CA . LEU A 1 357 ? -36.456 -2.217 46.787 1.00 80.56 357 LEU A CA 1
ATOM 2898 C C . LEU A 1 357 ? -35.342 -3.010 46.084 1.00 80.56 357 LEU A C 1
ATOM 2900 O O . LEU A 1 357 ? -35.219 -2.931 44.867 1.00 80.56 357 LEU A O 1
ATOM 2904 N N . LEU A 1 358 ? -34.566 -3.799 46.833 1.00 79.12 358 LEU A N 1
ATOM 2905 C CA . LEU A 1 358 ? -33.493 -4.646 46.296 1.00 79.12 358 LEU A CA 1
ATOM 2906 C C . LEU A 1 358 ? -33.975 -6.037 45.838 1.00 79.12 358 LEU A C 1
ATOM 2908 O O . LEU A 1 358 ? -33.210 -6.763 45.209 1.00 79.12 358 LEU A O 1
ATOM 2912 N N . GLY A 1 359 ? -35.227 -6.407 46.135 1.00 76.19 359 GLY A N 1
ATOM 2913 C CA . GLY A 1 359 ? -35.793 -7.722 45.818 1.00 76.19 359 GLY A CA 1
ATOM 2914 C C . GLY A 1 359 ? -35.258 -8.860 46.695 1.00 76.19 359 GLY A C 1
ATOM 2915 O O . GLY A 1 359 ? -35.190 -9.996 46.240 1.00 76.19 359 GLY A O 1
ATOM 2916 N N . LEU A 1 360 ? -34.856 -8.558 47.932 1.00 80.69 360 LEU A N 1
ATOM 2917 C CA . LEU A 1 360 ? -34.352 -9.537 48.897 1.00 80.69 360 LEU A CA 1
ATOM 2918 C C . LEU A 1 360 ? -35.507 -10.228 49.651 1.00 80.69 360 LEU A C 1
ATOM 2920 O O . LEU A 1 360 ? -36.522 -9.579 49.924 1.00 80.69 360 LEU A O 1
ATOM 2924 N N . PRO A 1 361 ? -35.355 -11.505 50.054 1.00 79.31 361 PRO A N 1
ATOM 2925 C CA . PRO A 1 361 ? -36.345 -12.196 50.882 1.00 79.31 361 PRO A CA 1
ATOM 2926 C C . PRO A 1 361 ? -36.523 -11.511 52.250 1.00 79.31 361 PRO A C 1
ATOM 2928 O O . PRO A 1 361 ? -35.576 -10.944 52.801 1.00 79.31 361 PRO A O 1
ATOM 2931 N N . GLU A 1 362 ? -37.730 -11.579 52.825 1.00 71.06 362 GLU A N 1
ATOM 2932 C CA . GLU A 1 362 ? -38.085 -10.873 54.077 1.00 71.06 362 GLU A CA 1
ATOM 2933 C C . GLU A 1 362 ? -37.233 -11.311 55.289 1.00 71.06 362 GLU A C 1
ATOM 2935 O O . GLU A 1 362 ? -37.000 -10.527 56.214 1.00 71.06 362 GLU A O 1
ATOM 2940 N N . GLU A 1 363 ? -36.686 -12.528 55.243 1.00 72.56 363 GLU A N 1
ATOM 2941 C CA . GLU A 1 363 ? -35.814 -13.123 56.265 1.00 72.56 363 GLU A CA 1
ATOM 2942 C C . GLU A 1 363 ? -34.332 -12.717 56.129 1.00 72.56 363 GLU A C 1
ATOM 2944 O O . GLU A 1 363 ? -33.506 -13.081 56.968 1.00 72.56 363 GLU A O 1
ATOM 2949 N N . ALA A 1 364 ? -33.962 -11.956 55.090 1.00 73.19 364 ALA A N 1
ATOM 2950 C CA . ALA A 1 364 ? -32.568 -11.611 54.822 1.00 73.19 364 ALA A CA 1
ATOM 2951 C C . ALA A 1 364 ? -31.942 -10.822 55.991 1.00 73.19 364 ALA A C 1
ATOM 2953 O O . ALA A 1 364 ? -32.470 -9.767 56.377 1.00 73.19 364 ALA A O 1
ATOM 2954 N N . PRO A 1 365 ? -30.790 -11.256 56.542 1.00 77.81 365 PRO A N 1
ATOM 2955 C CA . PRO A 1 365 ? -30.152 -10.555 57.646 1.00 77.81 365 PRO A CA 1
ATOM 2956 C C . PRO A 1 365 ? -29.825 -9.101 57.273 1.00 77.81 365 PRO A C 1
ATOM 2958 O O . PRO A 1 365 ? -29.310 -8.858 56.178 1.00 77.81 365 PRO A O 1
ATOM 2961 N N . PRO A 1 366 ? -30.015 -8.125 58.182 1.00 75.94 366 PRO A N 1
ATOM 2962 C CA . PRO A 1 366 ? -29.731 -6.714 57.902 1.00 75.94 366 PRO A CA 1
ATOM 2963 C C . PRO A 1 366 ? -28.289 -6.444 57.429 1.00 75.94 366 PRO A C 1
ATOM 2965 O O . PRO A 1 366 ? -28.032 -5.494 56.698 1.00 75.94 366 PRO A O 1
ATOM 2968 N N . ALA A 1 367 ? -27.335 -7.308 57.797 1.00 74.31 367 ALA A N 1
ATOM 2969 C CA . ALA A 1 367 ? -25.950 -7.239 57.330 1.00 74.31 367 ALA A CA 1
ATOM 2970 C C . ALA A 1 367 ? -25.785 -7.475 55.817 1.00 74.31 367 ALA A C 1
ATOM 2972 O O . ALA A 1 367 ? -24.898 -6.881 55.208 1.00 74.31 367 ALA A O 1
ATOM 2973 N N . VAL A 1 368 ? -26.637 -8.309 55.215 1.00 82.19 368 VAL A N 1
ATOM 2974 C CA . VAL A 1 368 ? -26.578 -8.659 53.787 1.00 82.19 368 VAL A CA 1
ATOM 2975 C C . VAL A 1 368 ? -27.068 -7.496 52.923 1.00 82.19 368 VAL A C 1
ATOM 2977 O O . VAL A 1 368 ? -26.549 -7.285 51.833 1.00 82.19 368 VAL A O 1
ATOM 2980 N N . ILE A 1 369 ? -27.999 -6.685 53.438 1.00 83.44 369 ILE A N 1
ATOM 2981 C CA . ILE A 1 369 ? -28.619 -5.564 52.715 1.00 83.44 369 ILE A CA 1
ATOM 2982 C C . ILE A 1 369 ? -27.573 -4.528 52.289 1.00 83.44 369 ILE A C 1
ATOM 2984 O O . ILE A 1 369 ? -27.558 -4.128 51.131 1.00 83.44 369 ILE A O 1
ATOM 2988 N N . SER A 1 370 ? -26.663 -4.135 53.189 1.00 83.75 370 SER A N 1
ATOM 2989 C CA . SER A 1 370 ? -25.587 -3.177 52.875 1.00 83.75 370 SER A CA 1
ATOM 2990 C C . SER A 1 370 ? -24.634 -3.718 51.798 1.00 83.75 370 SER A C 1
ATOM 2992 O O . SER A 1 370 ? -24.297 -3.011 50.849 1.00 83.75 370 SER A O 1
ATOM 2994 N N . GLY A 1 371 ? -24.258 -5.001 51.886 1.00 82.31 371 GLY A N 1
ATOM 2995 C CA . GLY A 1 371 ? -23.423 -5.655 50.871 1.00 82.31 371 GLY A CA 1
ATOM 2996 C C . GLY A 1 371 ? -24.108 -5.726 49.505 1.00 82.31 371 GLY A C 1
ATOM 2997 O O . GLY A 1 371 ? -23.504 -5.387 48.489 1.00 82.31 371 GLY A O 1
ATOM 2998 N N . HIS A 1 372 ? -25.392 -6.085 49.487 1.00 84.44 372 HIS A N 1
ATOM 2999 C CA . HIS A 1 372 ? -26.189 -6.146 48.266 1.00 84.44 372 HIS A CA 1
ATOM 3000 C C . HIS A 1 372 ? -26.372 -4.762 47.637 1.00 84.44 372 HIS A C 1
ATOM 3002 O O . HIS A 1 372 ? -26.215 -4.599 46.432 1.00 84.44 372 HIS A O 1
ATOM 3008 N N . PHE A 1 373 ? -26.636 -3.741 48.453 1.00 86.19 373 PHE A N 1
ATOM 3009 C CA . PHE A 1 373 ? -26.774 -2.358 48.005 1.00 86.19 373 PHE A CA 1
ATOM 3010 C C . PHE A 1 373 ? -25.494 -1.846 47.329 1.00 86.19 373 PHE A C 1
ATOM 3012 O O . PHE A 1 373 ? -25.556 -1.267 46.244 1.00 86.19 373 PHE A O 1
ATOM 3019 N N . ARG A 1 374 ? -24.320 -2.127 47.913 1.00 85.81 374 ARG A N 1
ATOM 3020 C CA . ARG A 1 374 ? -23.024 -1.808 47.291 1.00 85.81 374 ARG A CA 1
ATOM 3021 C C . ARG A 1 374 ? -22.813 -2.546 45.978 1.00 85.81 374 ARG A C 1
ATOM 3023 O O . ARG A 1 374 ? -22.376 -1.939 45.006 1.00 85.81 374 ARG A O 1
ATOM 3030 N N . ARG A 1 375 ? -23.178 -3.827 45.915 1.00 86.69 375 ARG A N 1
ATOM 3031 C CA . ARG A 1 375 ? -23.072 -4.603 44.676 1.00 86.69 375 ARG A CA 1
ATOM 3032 C C . ARG A 1 375 ? -23.945 -4.019 43.559 1.00 86.69 375 ARG A C 1
ATOM 3034 O O . ARG A 1 375 ? -23.497 -3.916 42.422 1.00 86.69 375 ARG A O 1
ATOM 3041 N N . VAL A 1 376 ? -25.147 -3.545 43.890 1.00 87.75 376 VAL A N 1
ATOM 3042 C CA . VAL A 1 376 ? -26.023 -2.828 42.947 1.00 87.75 376 VAL A CA 1
ATOM 3043 C C . VAL A 1 376 ? -25.405 -1.506 42.486 1.00 87.75 376 VAL A C 1
ATOM 3045 O O . VAL A 1 376 ? -25.469 -1.184 41.301 1.00 87.75 376 VAL A O 1
ATOM 3048 N N . GLN A 1 377 ? -24.755 -0.749 43.374 1.00 87.50 377 GLN A N 1
ATOM 3049 C CA . GLN A 1 377 ? -24.028 0.465 42.985 1.00 87.50 377 GLN A CA 1
ATOM 3050 C C . GLN A 1 377 ? -22.854 0.180 42.040 1.00 87.50 377 GLN A C 1
ATOM 3052 O O . GLN A 1 377 ? -22.629 0.940 41.095 1.00 87.50 377 GLN A O 1
ATOM 3057 N N . GLU A 1 378 ? -22.087 -0.881 42.297 1.00 89.12 378 GLU A N 1
ATOM 3058 C CA . GLU A 1 378 ? -20.992 -1.322 41.426 1.00 89.12 378 GLU A CA 1
ATOM 3059 C C . GLU A 1 378 ? -21.514 -1.686 40.036 1.00 89.12 378 GLU A C 1
ATOM 3061 O O . GLU A 1 378 ? -21.006 -1.154 39.046 1.00 89.12 378 GLU A O 1
ATOM 3066 N N . LEU A 1 379 ? -22.583 -2.488 39.966 1.00 89.00 379 LEU A N 1
ATOM 3067 C CA . LEU A 1 379 ? -23.257 -2.832 38.713 1.00 89.00 379 LEU A CA 1
ATOM 3068 C C . LEU A 1 379 ? -23.750 -1.584 37.979 1.00 89.00 379 LEU A C 1
ATOM 3070 O O . LEU A 1 379 ? -23.479 -1.415 36.796 1.00 89.00 379 LEU A O 1
ATOM 3074 N N . LYS A 1 380 ? -24.400 -0.651 38.681 1.00 90.12 380 LYS A N 1
ATOM 3075 C CA . LYS A 1 380 ? -24.875 0.614 38.103 1.00 90.12 380 LYS A CA 1
ATOM 3076 C C . LYS A 1 380 ? -23.734 1.441 37.504 1.00 90.12 380 LYS A C 1
ATOM 3078 O O . LYS A 1 380 ? -23.875 1.985 36.409 1.00 90.12 380 LYS A O 1
ATOM 3083 N N . LYS A 1 381 ? -22.584 1.514 38.185 1.00 90.00 381 LYS A N 1
ATOM 3084 C CA . LYS A 1 381 ? -21.377 2.175 37.658 1.00 90.00 381 LYS A CA 1
ATOM 3085 C C . LYS A 1 381 ? -20.817 1.443 36.438 1.00 90.00 381 LYS A C 1
ATOM 3087 O O . LYS A 1 381 ? -20.405 2.106 35.490 1.00 90.00 381 LYS A O 1
ATOM 3092 N N . ALA A 1 382 ? -20.785 0.113 36.461 1.00 91.75 382 ALA A N 1
ATOM 3093 C CA . ALA A 1 382 ? -20.269 -0.696 35.362 1.00 91.75 382 ALA A CA 1
ATOM 3094 C C . ALA A 1 382 ? -21.156 -0.586 34.109 1.00 91.75 382 ALA A C 1
ATOM 3096 O O . ALA A 1 382 ? -20.648 -0.257 33.041 1.00 91.75 382 ALA A O 1
ATOM 3097 N N . ILE A 1 383 ? -22.479 -0.701 34.261 1.00 91.81 383 ILE A N 1
ATOM 3098 C CA . ILE A 1 383 ? -23.470 -0.480 33.193 1.00 91.81 383 ILE A CA 1
ATOM 3099 C C . ILE A 1 383 ? -23.358 0.940 32.632 1.00 91.81 383 ILE A C 1
ATOM 3101 O O . ILE A 1 383 ? -23.383 1.131 31.419 1.00 91.81 383 ILE A O 1
ATOM 3105 N N . GLY A 1 384 ? -23.200 1.949 33.497 1.00 89.62 384 GLY A N 1
ATOM 3106 C CA . GLY A 1 384 ? -23.015 3.335 33.061 1.00 89.62 384 GLY A CA 1
ATOM 3107 C C . GLY A 1 384 ? -21.761 3.524 32.201 1.00 89.62 384 GLY A C 1
ATOM 3108 O O . GLY A 1 384 ? -21.822 4.177 31.161 1.00 89.62 384 GLY A O 1
ATOM 3109 N N . LYS A 1 385 ? -20.633 2.913 32.593 1.00 92.38 385 LYS A N 1
ATOM 3110 C CA . LYS A 1 385 ? -19.401 2.917 31.787 1.00 92.38 385 LYS A CA 1
ATOM 3111 C C . LYS A 1 385 ? -19.595 2.194 30.455 1.00 92.38 385 LYS A C 1
ATOM 3113 O O . LYS A 1 385 ? -19.202 2.740 29.433 1.00 92.38 385 LYS A O 1
ATOM 3118 N N . TRP A 1 386 ? -20.228 1.024 30.476 1.00 94.25 386 TRP A N 1
ATOM 3119 C CA . TRP A 1 386 ? -20.517 0.219 29.290 1.00 94.25 386 TRP A CA 1
ATOM 3120 C C . TRP A 1 386 ? -21.454 0.929 28.294 1.00 94.25 386 TRP A C 1
ATOM 3122 O O . TRP A 1 386 ? -21.251 0.864 27.083 1.00 94.25 386 TRP A O 1
ATOM 3132 N N . ARG A 1 387 ? -22.452 1.687 28.770 1.00 91.94 387 ARG A N 1
ATOM 3133 C CA . ARG A 1 387 ? -23.272 2.541 27.890 1.00 91.94 387 ARG A CA 1
ATOM 3134 C C . ARG A 1 387 ? -22.458 3.663 27.268 1.00 91.94 387 ARG A C 1
ATOM 3136 O O . ARG A 1 387 ? -22.546 3.877 26.066 1.00 91.94 387 ARG A O 1
ATOM 3143 N N . ALA A 1 388 ? -21.641 4.348 28.066 1.00 91.88 388 ALA A N 1
ATOM 3144 C CA . ALA A 1 388 ? -20.804 5.433 27.568 1.00 91.88 388 ALA A CA 1
ATOM 3145 C C . ALA A 1 388 ? -19.767 4.945 26.538 1.00 91.88 388 ALA A C 1
ATOM 3147 O O . ALA A 1 388 ? -19.470 5.663 25.583 1.00 91.88 388 ALA A O 1
ATOM 3148 N N . THR A 1 389 ? -19.213 3.737 26.703 1.00 92.50 389 THR A N 1
ATOM 3149 C CA . THR A 1 389 ? -18.355 3.120 25.679 1.00 92.50 389 THR A CA 1
ATOM 3150 C C . THR A 1 389 ? -19.158 2.753 24.436 1.00 92.50 389 THR A C 1
ATOM 3152 O O . THR A 1 389 ? -18.714 3.080 23.340 1.00 92.50 389 THR A O 1
ATOM 3155 N N . GLY A 1 390 ? -20.364 2.199 24.587 1.00 92.88 390 GLY A N 1
ATOM 3156 C CA . GLY A 1 390 ? -21.271 1.913 23.471 1.00 92.88 390 GLY A CA 1
ATOM 3157 C C . GLY A 1 390 ? -21.654 3.154 22.655 1.00 92.88 390 GLY A C 1
ATOM 3158 O O . GLY A 1 390 ? -21.638 3.111 21.430 1.00 92.88 390 GLY A O 1
ATOM 3159 N N . GLU A 1 391 ? -21.924 4.289 23.305 1.00 92.69 391 GLU A N 1
ATOM 3160 C CA . GLU A 1 391 ? -22.209 5.562 22.624 1.00 92.69 391 GLU A CA 1
ATOM 3161 C C . GLU A 1 391 ? -21.009 6.066 21.808 1.00 92.69 391 GLU A C 1
ATOM 3163 O O . GLU A 1 391 ? -21.165 6.483 20.659 1.00 92.69 391 GLU A O 1
ATOM 3168 N N . ARG A 1 392 ? -19.795 5.994 22.372 1.00 92.06 392 ARG A N 1
ATOM 3169 C CA . ARG A 1 392 ? -18.555 6.363 21.661 1.00 92.06 392 ARG A CA 1
ATOM 3170 C C . ARG A 1 392 ? -18.261 5.422 20.499 1.00 92.06 392 ARG A C 1
ATOM 3172 O O . ARG A 1 392 ? -17.834 5.871 19.436 1.00 92.06 392 ARG A O 1
ATOM 3179 N N . LEU A 1 393 ? -18.496 4.130 20.700 1.00 93.75 393 LEU A N 1
ATOM 3180 C CA . LEU A 1 393 ? -18.325 3.116 19.674 1.00 93.75 393 LEU A CA 1
ATOM 3181 C C . LEU A 1 393 ? -19.325 3.336 18.533 1.00 93.75 393 LEU A C 1
ATOM 3183 O O . LEU A 1 393 ? -18.933 3.298 17.374 1.00 93.75 393 LEU A O 1
ATOM 3187 N N . ALA A 1 394 ? -20.584 3.656 18.839 1.00 92.81 394 ALA A N 1
ATOM 3188 C CA . ALA A 1 394 ? -21.592 3.984 17.833 1.00 92.81 394 ALA A CA 1
ATOM 3189 C C . ALA A 1 394 ? -21.195 5.210 16.995 1.00 92.81 394 ALA A C 1
ATOM 3191 O O . ALA A 1 394 ? -21.351 5.195 15.777 1.00 92.81 394 ALA A O 1
ATOM 3192 N N . GLU A 1 395 ? -20.644 6.252 17.623 1.00 92.62 395 GLU A N 1
ATOM 3193 C CA . GLU A 1 395 ? -20.126 7.422 16.904 1.00 92.62 395 GLU A CA 1
ATOM 3194 C C . GLU A 1 395 ? -18.935 7.062 16.004 1.00 92.62 395 GLU A C 1
ATOM 3196 O O . GLU A 1 395 ? -18.893 7.453 14.838 1.00 92.62 395 GLU A O 1
ATOM 3201 N N . THR A 1 396 ? -18.005 6.249 16.511 1.00 91.69 396 THR A N 1
ATOM 3202 C CA . THR A 1 396 ? -16.863 5.747 15.730 1.00 91.69 396 THR A CA 1
ATOM 3203 C C . THR A 1 396 ? -17.334 4.909 14.539 1.00 91.69 396 THR A C 1
ATOM 3205 O O . THR A 1 396 ? -16.835 5.084 13.429 1.00 91.69 396 THR A O 1
ATOM 3208 N N . GLY A 1 397 ? -18.346 4.060 14.742 1.00 92.19 397 GLY A N 1
ATOM 3209 C CA . GLY A 1 397 ? -18.970 3.259 13.692 1.00 92.19 397 GLY A CA 1
ATOM 3210 C C . GLY A 1 397 ? -19.601 4.116 12.595 1.00 92.19 397 GLY A C 1
ATOM 3211 O O . GLY A 1 397 ? -19.376 3.849 11.421 1.00 92.19 397 GLY A O 1
ATOM 3212 N N . ARG A 1 398 ? -20.308 5.202 12.946 1.00 93.50 398 ARG A N 1
ATOM 3213 C CA . ARG A 1 398 ? -20.853 6.148 11.950 1.00 93.50 398 ARG A CA 1
ATOM 3214 C C . ARG A 1 398 ? -19.761 6.808 11.114 1.00 93.50 398 ARG A C 1
ATOM 3216 O O . ARG A 1 398 ? -19.929 6.951 9.907 1.00 93.50 398 ARG A O 1
ATOM 3223 N N . GLN A 1 399 ? -18.660 7.220 11.743 1.00 91.88 399 GLN A N 1
ATOM 3224 C CA . GLN A 1 399 ? -17.538 7.842 11.032 1.00 91.88 399 GLN A CA 1
ATOM 3225 C C . GLN A 1 399 ? -16.894 6.861 10.050 1.00 91.88 399 GLN A C 1
ATOM 3227 O O . GLN A 1 399 ? -16.651 7.215 8.900 1.00 91.88 399 GLN A O 1
ATOM 3232 N N . VAL A 1 400 ? -16.663 5.621 10.492 1.00 93.31 400 VAL A N 1
ATOM 3233 C CA . VAL A 1 400 ? -16.135 4.546 9.642 1.00 93.31 400 VAL A CA 1
ATOM 3234 C C . VAL A 1 400 ? -17.079 4.249 8.476 1.00 93.31 400 VAL A C 1
ATOM 3236 O O . VAL A 1 400 ? -16.619 4.162 7.341 1.00 93.31 400 VAL A O 1
ATOM 3239 N N . GLU A 1 401 ? -18.385 4.147 8.728 1.00 92.62 401 GLU A N 1
ATOM 3240 C CA . GLU A 1 401 ? -19.376 3.868 7.684 1.00 92.62 401 GLU A CA 1
ATOM 3241 C C . GLU A 1 401 ? -19.459 5.002 6.656 1.00 92.62 401 GLU A C 1
ATOM 3243 O O . GLU A 1 401 ? -19.497 4.741 5.460 1.00 92.62 401 GLU A O 1
ATOM 3248 N N . THR A 1 402 ? -19.392 6.260 7.104 1.00 93.38 402 THR A N 1
ATOM 3249 C CA . THR A 1 402 ? -19.374 7.427 6.205 1.00 93.38 402 THR A CA 1
ATOM 3250 C C . THR A 1 402 ? -18.159 7.384 5.272 1.00 93.38 402 THR A C 1
ATOM 3252 O O . THR A 1 402 ? -18.290 7.581 4.067 1.00 93.38 402 THR A O 1
ATOM 3255 N N . GLU A 1 403 ? -16.971 7.078 5.804 1.00 90.81 403 GLU A N 1
ATOM 3256 C CA . GLU A 1 403 ? -15.755 6.938 4.991 1.00 90.81 403 GLU A CA 1
ATOM 3257 C C . GLU A 1 403 ? -15.842 5.741 4.026 1.00 90.81 403 GLU A C 1
ATOM 3259 O O . GLU A 1 403 ? -15.414 5.838 2.875 1.00 90.81 403 GLU A O 1
ATOM 3264 N N . LEU A 1 404 ? -16.442 4.624 4.452 1.00 91.38 404 LEU A N 1
ATOM 3265 C CA . LEU A 1 404 ? -16.694 3.475 3.579 1.00 91.38 404 LEU A CA 1
ATOM 3266 C C . LEU A 1 404 ? -17.686 3.811 2.459 1.00 91.38 404 LEU A C 1
ATOM 3268 O O . LEU A 1 404 ? -17.470 3.400 1.321 1.00 91.38 404 LEU A O 1
ATOM 3272 N N . GLU A 1 405 ? -18.743 4.574 2.733 1.00 91.69 405 GLU A N 1
ATOM 3273 C CA . GLU A 1 405 ? -19.691 5.039 1.715 1.00 91.69 405 GLU A CA 1
ATOM 3274 C C . GLU A 1 405 ? -19.016 5.920 0.658 1.00 91.69 405 GLU A C 1
ATOM 3276 O O . GLU A 1 405 ? -19.251 5.723 -0.538 1.00 91.69 405 GLU A O 1
ATOM 3281 N N . GLU A 1 406 ? -18.124 6.831 1.063 1.00 91.06 406 GLU A N 1
ATOM 3282 C CA . GLU A 1 406 ? -17.317 7.626 0.127 1.00 91.06 406 GLU A CA 1
ATOM 3283 C C . GLU A 1 406 ? -16.502 6.725 -0.814 1.00 91.06 406 GLU A C 1
ATOM 3285 O O . GLU A 1 406 ? -16.407 6.985 -2.019 1.00 91.06 406 GLU A O 1
ATOM 3290 N N . TRP A 1 407 ? -15.941 5.634 -0.288 1.00 90.81 407 TRP A N 1
ATOM 3291 C CA . TRP A 1 407 ? -15.100 4.723 -1.066 1.00 90.81 407 TRP A CA 1
ATOM 3292 C C . TRP A 1 407 ? -15.920 3.773 -1.930 1.00 90.81 407 TRP A C 1
ATOM 3294 O O . TRP A 1 407 ? -15.528 3.497 -3.060 1.00 90.81 407 TRP A O 1
ATOM 3304 N N . ARG A 1 408 ? -17.103 3.351 -1.475 1.00 91.06 408 ARG A N 1
ATOM 3305 C CA . ARG A 1 408 ? -18.079 2.635 -2.311 1.00 91.06 408 ARG A CA 1
ATOM 3306 C C . ARG A 1 408 ? -18.575 3.520 -3.457 1.00 91.06 408 ARG A C 1
ATOM 3308 O O . ARG A 1 408 ? -18.749 3.038 -4.578 1.00 91.06 408 ARG A O 1
ATOM 3315 N N . ALA A 1 409 ? -18.748 4.821 -3.220 1.00 91.50 409 ALA A N 1
ATOM 3316 C CA . ALA A 1 409 ? -19.084 5.781 -4.267 1.00 91.50 409 ALA A CA 1
ATOM 3317 C C . ALA A 1 409 ? -17.934 5.964 -5.271 1.00 91.50 409 ALA A C 1
ATOM 3319 O O . ALA A 1 409 ? -18.189 6.047 -6.473 1.00 91.50 409 ALA A O 1
ATOM 3320 N N . LEU A 1 410 ? -16.676 5.993 -4.811 1.00 90.69 410 LEU A N 1
ATOM 3321 C CA . LEU A 1 410 ? -15.501 5.993 -5.691 1.00 90.69 410 LEU A CA 1
ATOM 3322 C C . LEU A 1 410 ? -15.421 4.697 -6.512 1.00 90.69 410 LEU A C 1
ATOM 3324 O O . LEU A 1 410 ? -15.329 4.768 -7.733 1.00 90.69 410 LEU A O 1
ATOM 3328 N N . ALA A 1 411 ? -15.560 3.532 -5.877 1.00 89.62 411 ALA A N 1
ATOM 3329 C CA . ALA A 1 411 ? -15.598 2.233 -6.551 1.00 89.62 411 ALA A CA 1
ATOM 3330 C C . ALA A 1 411 ? -16.701 2.167 -7.622 1.00 89.62 411 ALA A C 1
ATOM 3332 O O . ALA A 1 411 ? -16.481 1.657 -8.716 1.00 89.62 411 ALA A O 1
ATOM 3333 N N . SER A 1 412 ? -17.861 2.775 -7.357 1.00 87.94 412 SER A N 1
ATOM 3334 C CA . SER A 1 412 ? -18.955 2.877 -8.333 1.00 87.94 412 SER A CA 1
ATOM 3335 C C . SER A 1 412 ? -18.593 3.742 -9.547 1.00 87.94 412 SER A C 1
ATOM 3337 O O . SER A 1 412 ? -18.997 3.428 -10.664 1.00 87.94 412 SER A O 1
ATOM 3339 N N . ARG A 1 413 ? -17.809 4.816 -9.369 1.00 89.75 413 ARG A N 1
ATOM 3340 C CA . ARG A 1 413 ? -17.273 5.609 -10.497 1.00 89.75 413 ARG A CA 1
ATOM 3341 C C . ARG A 1 413 ? -16.210 4.842 -11.286 1.00 89.75 413 ARG A C 1
ATOM 3343 O O . ARG A 1 413 ? -16.076 5.057 -12.486 1.00 89.75 413 ARG A O 1
ATOM 3350 N N . LEU A 1 414 ? -15.511 3.924 -10.622 1.00 88.38 414 LEU A N 1
ATOM 3351 C CA . LEU A 1 414 ? -14.521 3.020 -11.206 1.00 88.38 414 LEU A CA 1
ATOM 3352 C C . LEU A 1 414 ? -15.139 1.738 -11.789 1.00 88.38 414 LEU A C 1
ATOM 3354 O O . LEU A 1 414 ? -14.393 0.874 -12.235 1.00 88.38 414 LEU A O 1
ATOM 3358 N N . ALA A 1 415 ? -16.470 1.608 -11.848 1.00 80.19 415 ALA A N 1
ATOM 3359 C CA . ALA A 1 415 ? -17.167 0.397 -12.298 1.00 80.19 415 ALA A CA 1
ATOM 3360 C C . ALA A 1 415 ? -16.622 -0.286 -13.579 1.00 80.19 415 ALA A C 1
ATOM 3362 O O . ALA A 1 415 ? -16.687 -1.510 -13.638 1.00 80.19 415 ALA A O 1
ATOM 3363 N N . PRO A 1 416 ? -16.066 0.419 -14.592 1.00 75.88 416 PRO A N 1
ATOM 3364 C CA . PRO A 1 416 ? -15.474 -0.233 -15.769 1.00 75.88 416 PRO A CA 1
ATOM 3365 C C . PRO A 1 416 ? -14.222 -1.079 -15.485 1.00 75.88 416 PRO A C 1
ATOM 3367 O O . PRO A 1 416 ? -13.891 -1.960 -16.273 1.00 75.88 416 PRO A O 1
ATOM 3370 N N . VAL A 1 417 ? -13.515 -0.787 -14.393 1.00 77.38 417 VAL A N 1
ATOM 3371 C CA . VAL A 1 417 ? -12.255 -1.431 -13.976 1.00 77.38 417 VAL A CA 1
ATOM 3372 C C . VAL A 1 417 ? -12.345 -2.082 -12.603 1.00 77.38 417 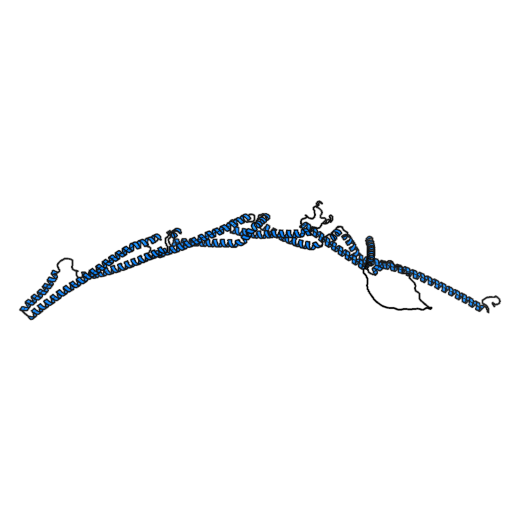VAL A C 1
ATOM 3374 O O . VAL A 1 417 ? -11.465 -2.852 -12.227 1.00 77.38 417 VAL A O 1
ATOM 3377 N N . PHE A 1 418 ? -13.396 -1.773 -11.849 1.00 82.19 418 PHE A N 1
ATOM 3378 C CA . PHE A 1 418 ? -13.560 -2.224 -10.482 1.00 82.19 418 PHE A CA 1
ATOM 3379 C C . PHE A 1 418 ? -14.282 -3.579 -10.434 1.00 82.19 418 PHE A C 1
ATOM 3381 O O . PHE A 1 418 ? -15.362 -3.712 -11.019 1.00 82.19 418 PHE A O 1
ATOM 3388 N N . PRO A 1 419 ? -13.741 -4.587 -9.728 1.00 78.25 419 PRO A N 1
ATOM 3389 C CA . PRO A 1 419 ? -14.407 -5.875 -9.588 1.00 78.25 419 PRO A CA 1
ATOM 3390 C C . PRO A 1 419 ? -15.700 -5.744 -8.774 1.00 78.25 419 PRO A C 1
ATOM 3392 O O . PRO A 1 419 ? -15.803 -4.928 -7.860 1.00 78.25 419 PRO A O 1
ATOM 3395 N N . ALA A 1 420 ? -16.699 -6.576 -9.073 1.00 79.56 420 ALA A N 1
ATOM 3396 C CA . ALA A 1 420 ? -17.902 -6.638 -8.248 1.00 79.56 420 ALA A CA 1
ATOM 3397 C C . ALA A 1 420 ? -17.530 -7.003 -6.800 1.00 79.56 420 ALA A C 1
ATOM 3399 O O . ALA A 1 420 ? -16.757 -7.932 -6.574 1.00 79.56 420 ALA A O 1
ATOM 3400 N N . PHE A 1 421 ? -18.100 -6.281 -5.836 1.00 84.31 421 PHE A N 1
ATOM 3401 C CA . PHE A 1 421 ? -17.841 -6.471 -4.413 1.00 84.31 421 PHE A CA 1
ATOM 3402 C C . PHE A 1 421 ? -19.158 -6.568 -3.639 1.00 84.31 421 PHE A C 1
ATOM 3404 O O . PHE A 1 421 ? -20.157 -5.934 -3.981 1.00 84.31 421 PHE A O 1
ATOM 3411 N N . THR A 1 422 ? -19.150 -7.374 -2.586 1.00 81.75 422 THR A N 1
ATOM 3412 C CA . THR A 1 422 ? -20.283 -7.615 -1.682 1.00 81.75 422 THR A CA 1
ATOM 3413 C C . THR A 1 422 ? -19.965 -7.249 -0.235 1.00 81.75 422 THR A C 1
ATOM 3415 O O . THR A 1 422 ? -20.881 -6.987 0.543 1.00 81.75 422 THR A O 1
ATOM 3418 N N . GLY A 1 423 ? -18.679 -7.175 0.120 1.00 86.31 423 GLY A N 1
ATOM 3419 C CA . GLY A 1 423 ? -18.209 -6.799 1.450 1.00 86.31 423 GLY A CA 1
ATOM 3420 C C . GLY A 1 423 ? -16.984 -5.888 1.422 1.00 86.31 423 GLY A C 1
ATOM 3421 O O . GLY A 1 423 ? -16.398 -5.629 0.371 1.00 86.31 423 GLY A O 1
ATOM 3422 N N . ASP A 1 424 ? -16.587 -5.415 2.605 1.00 86.56 424 ASP A N 1
ATOM 3423 C CA . ASP A 1 424 ? -15.519 -4.419 2.734 1.00 86.56 424 ASP A CA 1
ATOM 3424 C C . ASP A 1 424 ? -14.154 -4.953 2.264 1.00 86.56 424 ASP A C 1
ATOM 3426 O O . ASP A 1 424 ? -13.424 -4.232 1.600 1.00 86.56 424 ASP A O 1
ATOM 3430 N N . GLU A 1 425 ? -13.796 -6.214 2.537 1.00 86.62 425 GLU A N 1
ATOM 3431 C CA . GLU A 1 425 ? -12.498 -6.770 2.099 1.00 86.62 425 GLU A CA 1
ATOM 3432 C C . GLU A 1 425 ? -12.362 -6.811 0.570 1.00 86.62 425 GLU A C 1
ATOM 3434 O O . GLU A 1 425 ? -11.310 -6.477 0.031 1.00 86.62 425 GLU A O 1
ATOM 3439 N N . GLU A 1 426 ? -13.437 -7.159 -0.140 1.00 87.75 426 GLU A N 1
ATOM 3440 C CA . GLU A 1 426 ? -13.464 -7.138 -1.608 1.00 87.75 426 GLU A CA 1
ATOM 3441 C C . GLU A 1 426 ? -13.349 -5.703 -2.142 1.00 87.75 426 GLU A C 1
ATOM 3443 O O . GLU A 1 426 ? -12.651 -5.471 -3.128 1.00 87.75 426 GLU A O 1
ATOM 3448 N N . LEU A 1 427 ? -13.960 -4.729 -1.452 1.00 90.00 427 LEU A N 1
ATOM 3449 C CA . LEU A 1 427 ? -13.792 -3.304 -1.743 1.00 90.00 427 LEU A CA 1
ATOM 3450 C C . LEU A 1 427 ? -12.323 -2.876 -1.573 1.00 90.00 427 LEU A C 1
ATOM 3452 O O . LEU A 1 427 ? -11.771 -2.252 -2.473 1.00 90.00 427 LEU A O 1
ATOM 3456 N N . PHE A 1 428 ? -11.662 -3.228 -0.466 1.00 90.94 428 PHE A N 1
ATOM 3457 C CA . PHE A 1 428 ? -10.246 -2.892 -0.255 1.00 90.94 428 PHE A CA 1
ATOM 3458 C C . PHE A 1 428 ? -9.347 -3.492 -1.341 1.00 90.94 428 PHE A C 1
ATOM 3460 O O . PHE A 1 428 ? -8.536 -2.772 -1.921 1.00 90.94 428 PHE A O 1
ATOM 3467 N N . VAL A 1 429 ? -9.528 -4.775 -1.662 1.00 90.00 429 VAL A N 1
ATOM 3468 C CA . VAL A 1 429 ? -8.749 -5.457 -2.707 1.00 90.00 429 VAL A CA 1
ATOM 3469 C C . VAL A 1 429 ? -8.984 -4.821 -4.078 1.00 90.00 429 VAL A C 1
ATOM 3471 O O . VAL A 1 429 ? -8.026 -4.565 -4.804 1.00 90.00 429 VAL A O 1
ATOM 3474 N N . GLY A 1 430 ? -10.235 -4.515 -4.432 1.00 89.25 430 GLY A N 1
ATOM 3475 C CA . GLY A 1 430 ? -10.546 -3.849 -5.697 1.00 89.25 430 GLY A CA 1
ATOM 3476 C C . GLY A 1 430 ? -9.940 -2.445 -5.793 1.00 89.25 430 GLY A C 1
ATOM 3477 O O . GLY A 1 430 ? -9.486 -2.032 -6.863 1.00 89.25 430 GLY A O 1
ATOM 3478 N N . LEU A 1 431 ? -9.876 -1.710 -4.678 1.00 90.88 431 LEU A N 1
ATOM 3479 C CA . LEU A 1 431 ? -9.258 -0.382 -4.624 1.00 90.88 431 LEU A CA 1
ATOM 3480 C C . LEU A 1 431 ? -7.732 -0.463 -4.743 1.00 90.88 431 LEU A C 1
ATOM 3482 O O . LEU A 1 431 ? -7.147 0.336 -5.469 1.00 90.88 431 LEU A O 1
ATOM 3486 N N . GLU A 1 432 ? -7.090 -1.439 -4.098 1.00 91.44 432 GLU A N 1
ATOM 3487 C CA . GLU A 1 432 ? -5.654 -1.715 -4.257 1.00 91.44 432 GLU A CA 1
ATOM 3488 C C . GLU A 1 432 ? -5.316 -2.072 -5.714 1.00 91.44 432 GLU A C 1
ATOM 3490 O O . GLU A 1 432 ? -4.427 -1.465 -6.308 1.00 91.44 432 GLU A O 1
ATOM 3495 N N . GLN A 1 433 ? -6.099 -2.951 -6.345 1.00 90.25 433 GLN A N 1
ATOM 3496 C CA . GLN A 1 433 ? -5.940 -3.277 -7.768 1.00 90.25 433 GLN A CA 1
ATOM 3497 C C . GLN A 1 433 ? -6.126 -2.050 -8.669 1.00 90.25 433 GLN A C 1
ATOM 3499 O O . GLN A 1 433 ? -5.367 -1.845 -9.614 1.00 90.25 433 GLN A O 1
ATOM 3504 N N . SER A 1 434 ? -7.103 -1.194 -8.361 1.00 91.19 434 SER A N 1
ATOM 3505 C CA . SER A 1 434 ? -7.330 0.054 -9.102 1.00 91.19 434 SER A CA 1
ATOM 3506 C C . SER A 1 434 ? -6.149 1.022 -8.982 1.00 91.19 434 SER A C 1
ATOM 3508 O O . SER A 1 434 ? -5.859 1.760 -9.923 1.00 91.19 434 SER A O 1
ATOM 3510 N N . LEU A 1 435 ? -5.441 1.019 -7.849 1.00 92.25 435 LEU A N 1
ATOM 3511 C CA . LEU A 1 435 ? -4.220 1.801 -7.658 1.00 92.25 435 LEU A CA 1
ATOM 3512 C C . LEU A 1 435 ? -3.051 1.261 -8.484 1.00 92.25 435 LEU A C 1
ATOM 3514 O O . LEU A 1 435 ? -2.316 2.056 -9.069 1.00 92.25 435 LEU A O 1
ATOM 3518 N N . ASP A 1 436 ? -2.886 -0.055 -8.559 1.00 91.75 436 ASP A N 1
ATOM 3519 C CA . ASP A 1 436 ? -1.851 -0.665 -9.400 1.00 91.75 436 ASP A CA 1
ATOM 3520 C C . ASP A 1 436 ? -2.120 -0.385 -10.888 1.00 91.75 436 ASP A C 1
ATOM 3522 O O . ASP A 1 436 ? -1.216 -0.020 -11.646 1.00 91.75 436 ASP A O 1
ATOM 3526 N N . LEU A 1 437 ? -3.390 -0.468 -11.299 1.00 91.62 437 LEU A N 1
ATOM 3527 C CA . LEU A 1 437 ? -3.825 -0.095 -12.644 1.00 91.62 437 LEU A CA 1
ATOM 3528 C C . LEU A 1 437 ? -3.618 1.400 -12.927 1.00 91.62 437 LEU A C 1
ATOM 3530 O O . LEU A 1 437 ? -3.236 1.753 -14.043 1.00 91.62 437 LEU A O 1
ATOM 3534 N N . LEU A 1 438 ? -3.819 2.282 -11.942 1.00 93.50 438 LEU A N 1
ATOM 3535 C CA . LEU A 1 438 ? -3.523 3.710 -12.085 1.00 93.50 438 LEU A CA 1
ATOM 3536 C C . LEU A 1 438 ? -2.032 3.946 -12.360 1.00 93.50 438 LEU A C 1
ATOM 3538 O O . LEU A 1 438 ? -1.704 4.727 -13.249 1.00 93.50 438 LEU A O 1
ATOM 3542 N N . ASP A 1 439 ? -1.128 3.259 -11.656 1.00 93.06 439 ASP A N 1
ATOM 3543 C CA . ASP A 1 439 ? 0.314 3.409 -11.892 1.00 93.06 439 ASP A CA 1
ATOM 3544 C C . ASP A 1 439 ? 0.702 2.980 -13.315 1.00 93.06 439 ASP A C 1
ATOM 3546 O O . ASP A 1 439 ? 1.544 3.617 -13.954 1.00 93.06 439 ASP A O 1
ATOM 3550 N N . LEU A 1 440 ? 0.076 1.923 -13.839 1.00 92.44 440 LEU A N 1
ATOM 3551 C CA . LEU A 1 440 ? 0.248 1.500 -15.231 1.00 92.44 440 LEU A CA 1
ATOM 3552 C C . LEU A 1 440 ? -0.336 2.524 -16.217 1.00 92.44 440 LEU A C 1
ATOM 3554 O O . LEU A 1 440 ? 0.335 2.879 -17.186 1.00 92.44 440 LEU A O 1
ATOM 3558 N N . ALA A 1 441 ? -1.526 3.066 -15.951 1.00 92.00 441 ALA A N 1
ATOM 3559 C CA . ALA A 1 441 ? -2.141 4.103 -16.782 1.00 92.00 441 ALA A CA 1
ATOM 3560 C C . ALA A 1 441 ? -1.298 5.394 -16.821 1.00 92.00 441 ALA A C 1
ATOM 3562 O O . ALA A 1 441 ? -1.139 6.015 -17.873 1.00 92.00 441 ALA A O 1
ATOM 3563 N N . GLU A 1 442 ? -0.687 5.787 -15.700 1.00 92.75 442 GLU A N 1
ATOM 3564 C CA . GLU A 1 442 ? 0.243 6.918 -15.650 1.00 92.75 442 GLU A CA 1
ATOM 3565 C C . GLU A 1 442 ? 1.537 6.644 -16.429 1.00 92.75 442 GLU A C 1
ATOM 3567 O O . GLU A 1 442 ? 2.043 7.526 -17.136 1.00 92.75 442 GLU A O 1
ATOM 3572 N N . LYS A 1 443 ? 2.069 5.418 -16.353 1.00 91.94 443 LYS A N 1
ATOM 3573 C CA . LYS A 1 443 ? 3.213 4.995 -17.174 1.00 91.94 443 LYS A CA 1
ATOM 3574 C C . LYS A 1 443 ? 2.880 5.020 -18.666 1.00 91.94 443 LYS A C 1
ATOM 3576 O O . LYS A 1 443 ? 3.709 5.477 -19.447 1.00 91.94 443 LYS A O 1
ATOM 3581 N N . LEU A 1 444 ? 1.669 4.628 -19.061 1.00 91.31 444 LEU A N 1
ATOM 3582 C CA . LEU A 1 444 ? 1.209 4.735 -20.448 1.00 91.31 444 LEU A CA 1
ATOM 3583 C C . LEU A 1 444 ? 1.124 6.189 -20.907 1.00 91.31 444 LEU A C 1
ATOM 3585 O O . LEU A 1 444 ? 1.748 6.546 -21.903 1.00 91.31 444 LEU A O 1
ATOM 3589 N N . ALA A 1 445 ? 0.455 7.051 -20.140 1.00 89.69 445 ALA A N 1
ATOM 3590 C CA . ALA A 1 445 ? 0.328 8.468 -20.478 1.00 89.69 445 ALA A CA 1
ATOM 3591 C C . ALA A 1 445 ? 1.690 9.187 -20.540 1.00 89.69 445 ALA A C 1
ATOM 3593 O O . ALA A 1 445 ? 1.897 10.094 -21.349 1.00 89.69 445 ALA A O 1
ATOM 3594 N N . THR A 1 446 ? 2.648 8.806 -19.689 1.00 90.69 446 THR A N 1
ATOM 3595 C CA . THR A 1 446 ? 4.019 9.340 -19.756 1.00 90.69 446 THR A CA 1
ATOM 3596 C C . THR A 1 446 ? 4.813 8.752 -20.921 1.00 90.69 446 THR A C 1
ATOM 3598 O O . THR A 1 446 ? 5.559 9.496 -21.556 1.00 90.69 446 THR A O 1
ATOM 3601 N N . GLY A 1 447 ? 4.627 7.470 -21.242 1.00 89.12 447 GLY A N 1
ATOM 3602 C CA . GLY A 1 447 ? 5.181 6.816 -22.429 1.00 89.12 447 GLY A CA 1
ATOM 3603 C C . GLY A 1 447 ? 4.727 7.486 -23.725 1.00 89.12 447 GLY A C 1
ATOM 3604 O O . GLY A 1 447 ? 5.567 7.860 -24.537 1.00 89.12 447 GLY A O 1
ATOM 3605 N N . GLU A 1 448 ? 3.430 7.767 -23.871 1.00 89.31 448 GLU A N 1
ATOM 3606 C CA . GLU A 1 448 ? 2.881 8.487 -25.032 1.00 89.31 448 GLU A CA 1
ATOM 3607 C C . GLU A 1 448 ? 3.481 9.884 -25.175 1.00 89.31 448 GLU A C 1
ATOM 3609 O O . GLU A 1 448 ? 3.871 10.289 -26.269 1.00 89.31 448 GLU A O 1
ATOM 3614 N N . ARG A 1 449 ? 3.639 10.615 -24.064 1.00 89.38 449 ARG A N 1
ATOM 3615 C CA . ARG A 1 449 ? 4.304 11.928 -24.077 1.00 89.38 449 ARG A CA 1
ATOM 3616 C C . ARG A 1 449 ? 5.776 11.831 -24.467 1.00 89.38 449 ARG A C 1
ATOM 3618 O O . ARG A 1 449 ? 6.259 12.712 -25.171 1.00 89.38 449 ARG A O 1
ATOM 3625 N N . LYS A 1 450 ? 6.496 10.794 -24.020 1.00 89.12 450 LYS A N 1
ATOM 3626 C CA . LYS A 1 450 ? 7.889 10.554 -24.433 1.00 89.12 450 LYS A CA 1
ATOM 3627 C C . LYS A 1 450 ? 7.966 10.276 -25.934 1.00 89.12 450 LYS A C 1
ATOM 3629 O O . LYS A 1 450 ? 8.795 10.885 -26.600 1.00 89.12 450 LYS A O 1
ATOM 3634 N N . ILE A 1 451 ? 7.099 9.404 -26.454 1.00 89.44 451 ILE A N 1
ATOM 3635 C CA . ILE A 1 451 ? 7.022 9.082 -27.885 1.00 89.44 451 ILE A CA 1
ATOM 3636 C C . ILE A 1 451 ? 6.724 10.353 -28.682 1.00 89.44 451 ILE A C 1
ATOM 3638 O O . ILE A 1 451 ? 7.522 10.716 -29.539 1.00 89.44 451 ILE A O 1
ATOM 3642 N N . SER A 1 452 ? 5.665 11.091 -28.329 1.00 87.31 452 SER A N 1
ATOM 3643 C CA . SER A 1 452 ? 5.312 12.363 -28.973 1.00 87.31 452 SER A CA 1
ATOM 3644 C C . SER A 1 452 ? 6.454 13.380 -28.913 1.00 87.31 452 SER A C 1
ATOM 3646 O O . SER A 1 452 ? 6.721 14.047 -29.903 1.00 87.31 452 SER A O 1
ATOM 3648 N N . GLY A 1 453 ? 7.168 13.486 -27.787 1.00 87.94 453 GLY A N 1
ATOM 3649 C CA . GLY A 1 453 ? 8.313 14.390 -27.659 1.00 87.94 453 GLY A CA 1
ATOM 3650 C C . GLY A 1 453 ? 9.473 14.017 -28.587 1.00 87.94 453 GLY A C 1
ATOM 3651 O O . GLY A 1 453 ? 10.073 14.892 -29.209 1.00 87.94 453 GLY A O 1
ATOM 3652 N N . VAL A 1 454 ? 9.767 12.720 -28.734 1.00 88.62 454 VAL A N 1
ATOM 3653 C CA . VAL A 1 454 ? 10.774 12.240 -29.694 1.00 88.62 454 VAL A CA 1
ATOM 3654 C C . VAL A 1 454 ? 10.297 12.448 -31.135 1.00 88.62 454 VAL A C 1
ATOM 3656 O O . VAL A 1 454 ? 11.092 12.847 -31.985 1.00 88.62 454 VAL A O 1
ATOM 3659 N N . GLU A 1 455 ? 9.010 12.241 -31.417 1.00 86.31 455 GLU A N 1
ATOM 3660 C CA . GLU A 1 455 ? 8.408 12.506 -32.728 1.00 86.31 455 GLU A CA 1
ATOM 3661 C C . GLU A 1 455 ? 8.471 13.988 -33.110 1.00 86.31 455 GLU A C 1
ATOM 3663 O O . GLU A 1 455 ? 8.809 14.307 -34.251 1.00 86.31 455 GLU A O 1
ATOM 3668 N N . ASP A 1 456 ? 8.217 14.891 -32.165 1.00 86.75 456 ASP A N 1
ATOM 3669 C CA . ASP A 1 456 ? 8.315 16.338 -32.361 1.00 86.75 456 ASP A CA 1
ATOM 3670 C C . ASP A 1 456 ? 9.764 16.787 -32.607 1.00 86.75 456 ASP A C 1
ATOM 3672 O O . ASP A 1 456 ? 10.003 17.683 -33.418 1.00 86.75 456 ASP A O 1
ATOM 3676 N N . GLU A 1 457 ? 10.750 16.143 -31.970 1.00 87.31 457 GLU A N 1
ATOM 3677 C CA . GLU A 1 457 ? 12.174 16.379 -32.245 1.00 87.31 457 GLU A CA 1
ATOM 3678 C C . GLU A 1 457 ? 12.626 15.804 -33.598 1.00 87.31 457 GLU A C 1
ATOM 3680 O O . GLU A 1 457 ? 13.481 16.394 -34.269 1.00 87.31 457 GLU A O 1
ATOM 3685 N N . LEU A 1 458 ? 12.065 14.663 -34.012 1.00 86.75 458 LEU A N 1
ATOM 3686 C CA . LEU A 1 458 ? 12.366 14.008 -35.285 1.00 86.75 458 LEU A CA 1
ATOM 3687 C C . LEU A 1 458 ? 11.755 14.756 -36.471 1.00 86.75 458 LEU A C 1
ATOM 3689 O O . LEU A 1 458 ? 12.433 14.956 -37.480 1.00 86.75 458 LEU A O 1
ATOM 3693 N N . ARG A 1 459 ? 10.506 15.218 -36.353 1.00 84.19 459 ARG A N 1
ATOM 3694 C CA . ARG A 1 459 ? 9.747 15.851 -37.441 1.00 84.19 459 ARG A CA 1
ATOM 3695 C C . ARG A 1 459 ? 10.523 16.945 -38.194 1.00 84.19 459 ARG A C 1
ATOM 3697 O O . ARG A 1 459 ? 10.616 16.828 -39.412 1.00 84.19 459 ARG A O 1
ATOM 3704 N N . PRO A 1 460 ? 11.153 17.953 -37.556 1.00 85.44 460 PRO A N 1
ATOM 3705 C CA . PRO A 1 460 ? 11.913 18.980 -38.275 1.00 85.44 460 PRO A CA 1
ATOM 3706 C C . PRO A 1 460 ? 13.232 18.468 -38.876 1.00 85.44 460 PRO A C 1
ATOM 3708 O O . PRO A 1 460 ? 13.757 19.076 -39.808 1.00 85.44 460 PRO A O 1
ATOM 3711 N N . LEU A 1 461 ? 13.797 17.375 -38.353 1.00 83.81 461 LEU A N 1
ATOM 3712 C CA . LEU A 1 461 ? 15.048 16.801 -38.858 1.00 83.81 461 LEU A CA 1
ATOM 3713 C C . LEU A 1 461 ? 14.828 15.969 -40.121 1.00 83.81 461 LEU A C 1
ATOM 3715 O O . LEU A 1 461 ? 15.700 15.968 -40.993 1.00 83.81 461 LEU A O 1
ATOM 3719 N N . LEU A 1 462 ? 13.670 15.310 -40.204 1.00 81.50 462 LEU A N 1
ATOM 3720 C CA . LEU A 1 462 ? 13.269 14.424 -41.295 1.00 81.50 462 LEU A CA 1
ATOM 3721 C C . LEU A 1 462 ? 12.770 15.172 -42.539 1.00 81.50 462 LEU A C 1
ATOM 3723 O O . LEU A 1 462 ? 12.716 14.575 -43.612 1.00 81.50 462 LEU A O 1
ATOM 3727 N N . VAL A 1 463 ? 12.453 16.470 -42.430 1.00 79.19 463 VAL A N 1
ATOM 3728 C CA . VAL A 1 463 ? 12.101 17.299 -43.593 1.00 79.19 463 VAL A CA 1
ATOM 3729 C C . VAL A 1 463 ? 13.328 17.475 -44.486 1.00 79.19 463 VAL A C 1
ATOM 3731 O O . VAL A 1 463 ? 14.271 18.215 -44.169 1.00 79.19 463 VAL A O 1
ATOM 3734 N N . TRP A 1 464 ? 13.290 16.792 -45.622 1.00 72.94 464 TRP A N 1
ATOM 3735 C CA . TRP A 1 464 ? 14.229 16.941 -46.716 1.00 72.94 464 TRP A CA 1
ATOM 3736 C C . TRP A 1 464 ? 13.498 16.656 -48.025 1.00 72.94 464 TRP A C 1
ATOM 3738 O O . TRP A 1 464 ? 13.059 15.531 -48.243 1.00 72.94 464 TRP A O 1
ATOM 3748 N N . ASP A 1 465 ? 13.388 17.683 -48.872 1.00 64.75 465 ASP A N 1
ATOM 3749 C CA . ASP A 1 465 ? 12.787 17.570 -50.200 1.00 64.75 465 ASP A CA 1
ATOM 3750 C C . ASP A 1 465 ? 13.697 16.717 -51.092 1.00 64.75 465 ASP A C 1
ATOM 3752 O O . ASP A 1 465 ? 14.654 17.211 -51.708 1.00 64.75 465 ASP A O 1
ATOM 3756 N N . ALA A 1 466 ? 13.425 15.415 -51.147 1.00 58.16 466 ALA A N 1
ATOM 3757 C CA . ALA A 1 466 ? 14.086 14.542 -52.101 1.00 58.16 466 ALA A CA 1
ATOM 3758 C C . ALA A 1 466 ? 13.525 14.883 -53.494 1.00 58.16 466 ALA A C 1
ATOM 3760 O O . ALA A 1 466 ? 12.316 14.772 -53.709 1.00 58.16 466 ALA A O 1
ATOM 3761 N N . PRO A 1 467 ? 14.344 15.328 -54.468 1.00 55.09 467 PRO A N 1
ATOM 3762 C CA . PRO A 1 467 ? 13.820 15.652 -55.786 1.00 55.09 467 PRO A CA 1
ATOM 3763 C C . PRO A 1 467 ? 13.180 14.412 -56.420 1.00 55.09 467 PRO A C 1
ATOM 3765 O O . PRO A 1 467 ? 13.714 13.302 -56.352 1.00 55.09 467 PRO A O 1
ATOM 3768 N N . VAL A 1 468 ? 12.015 14.629 -57.033 1.00 49.66 468 VAL A N 1
ATOM 3769 C CA . VAL A 1 468 ? 11.203 13.606 -57.701 1.00 49.66 468 VAL A CA 1
ATOM 3770 C C . VAL A 1 468 ? 12.072 12.844 -58.705 1.00 49.66 468 VAL A C 1
ATOM 3772 O O . VAL A 1 468 ? 12.548 13.430 -59.675 1.00 49.66 468 VAL A O 1
ATOM 3775 N N . GLY A 1 469 ? 12.279 11.544 -58.474 1.00 50.19 469 GLY A N 1
ATOM 3776 C CA . GLY A 1 469 ? 13.002 10.676 -59.409 1.00 50.19 469 GLY A CA 1
ATOM 3777 C C . GLY A 1 469 ? 14.114 9.805 -58.826 1.00 50.19 469 GLY A C 1
ATOM 3778 O O . GLY A 1 469 ? 14.727 9.076 -59.599 1.00 50.19 469 GLY A O 1
ATOM 3779 N N . ILE A 1 470 ? 14.374 9.814 -57.512 1.00 49.84 470 ILE A N 1
ATOM 3780 C CA . ILE A 1 470 ? 15.150 8.732 -56.883 1.00 49.84 470 ILE A CA 1
ATOM 3781 C C . ILE A 1 470 ? 14.173 7.579 -56.612 1.00 49.84 470 ILE A C 1
ATOM 3783 O O . ILE A 1 470 ? 13.349 7.703 -55.701 1.00 49.84 470 ILE A O 1
ATOM 3787 N N . PRO A 1 471 ? 14.176 6.483 -57.398 1.00 44.94 471 PRO A N 1
ATOM 3788 C CA . PRO A 1 471 ? 13.314 5.354 -57.100 1.00 44.94 471 PRO A CA 1
ATOM 3789 C C . PRO A 1 471 ? 13.724 4.789 -55.740 1.00 44.94 471 PRO A C 1
ATOM 3791 O O . PRO A 1 471 ? 14.832 4.283 -55.567 1.00 44.94 471 PRO A O 1
ATOM 3794 N N . ALA A 1 472 ? 12.810 4.843 -54.771 1.00 43.59 472 ALA A N 1
ATOM 3795 C CA . ALA A 1 472 ? 12.852 3.907 -53.662 1.00 43.59 472 ALA A CA 1
ATOM 3796 C C . ALA A 1 472 ? 12.859 2.514 -54.304 1.00 43.59 472 ALA A C 1
ATOM 3798 O O . ALA A 1 472 ? 11.924 2.172 -55.023 1.00 43.59 472 ALA A O 1
ATOM 3799 N N . GLY A 1 473 ? 13.970 1.785 -54.162 1.00 40.47 473 GLY A N 1
ATOM 3800 C CA . GLY A 1 473 ? 14.222 0.548 -54.900 1.00 40.47 473 GLY A CA 1
ATOM 3801 C C . GLY A 1 473 ? 12.990 -0.354 -54.975 1.00 40.47 473 GLY A C 1
ATOM 3802 O O . GLY A 1 473 ? 12.294 -0.539 -53.981 1.00 40.47 473 GLY A O 1
ATOM 3803 N N . THR A 1 474 ? 12.751 -0.870 -56.176 1.00 37.50 474 THR A N 1
ATOM 3804 C CA . THR A 1 474 ? 11.659 -1.753 -56.590 1.00 37.50 474 THR A CA 1
ATOM 3805 C C . THR A 1 474 ? 11.221 -2.757 -55.520 1.00 37.50 474 THR A C 1
ATOM 3807 O O . THR A 1 474 ? 11.782 -3.844 -55.404 1.00 37.50 474 THR A O 1
ATOM 3810 N N . THR A 1 475 ? 10.124 -2.456 -54.831 1.00 34.91 475 THR A N 1
ATOM 3811 C CA . THR A 1 475 ? 9.115 -3.463 -54.494 1.00 34.91 475 THR A CA 1
ATOM 3812 C C . THR A 1 475 ? 7.976 -3.296 -55.492 1.00 34.91 475 THR A C 1
ATOM 3814 O O . THR A 1 475 ? 7.337 -2.252 -55.596 1.00 34.91 475 THR A O 1
ATOM 3817 N N . ALA A 1 476 ? 7.799 -4.310 -56.335 1.00 35.69 476 ALA A N 1
ATOM 3818 C CA . ALA A 1 476 ? 6.746 -4.330 -57.333 1.00 35.69 476 ALA A CA 1
ATOM 3819 C C . ALA A 1 476 ? 5.378 -4.341 -56.634 1.00 35.69 476 ALA A C 1
ATOM 3821 O O . ALA A 1 476 ? 5.063 -5.291 -55.921 1.00 35.69 476 ALA A O 1
ATOM 3822 N N . GLY A 1 477 ? 4.575 -3.303 -56.878 1.00 35.97 477 GLY A N 1
ATOM 3823 C CA . GLY A 1 477 ? 3.150 -3.288 -56.551 1.00 35.97 477 GLY A CA 1
ATOM 3824 C C . GLY A 1 477 ? 2.700 -2.167 -55.617 1.00 35.97 477 GLY A C 1
ATOM 3825 O O . GLY A 1 477 ? 2.193 -2.450 -54.541 1.00 35.97 477 GLY A O 1
ATOM 3826 N N . ALA A 1 478 ? 2.796 -0.907 -56.043 1.00 28.92 478 ALA A N 1
ATOM 3827 C CA . ALA A 1 478 ? 1.888 0.142 -55.571 1.00 28.92 478 ALA A CA 1
ATOM 3828 C C . ALA A 1 478 ? 1.683 1.178 -56.693 1.00 28.92 478 ALA A C 1
ATOM 3830 O O . ALA A 1 478 ? 2.662 1.525 -57.361 1.00 28.92 478 ALA A O 1
ATOM 3831 N N . PRO A 1 479 ? 0.444 1.633 -56.969 1.00 36.16 479 PRO A N 1
ATOM 3832 C CA . PRO A 1 479 ? 0.190 2.570 -58.051 1.00 36.16 479 PRO A CA 1
ATOM 3833 C C . PRO A 1 479 ? 0.771 3.940 -57.709 1.00 36.16 479 PRO A C 1
ATOM 3835 O O . PRO A 1 479 ? 0.656 4.426 -56.585 1.00 36.16 479 PRO A O 1
ATOM 3838 N N . ALA A 1 480 ? 1.375 4.558 -58.717 1.00 37.38 480 ALA A N 1
ATOM 3839 C CA . ALA A 1 480 ? 1.777 5.948 -58.701 1.00 37.38 480 ALA A CA 1
ATOM 3840 C C . ALA A 1 480 ? 0.527 6.834 -58.710 1.00 37.38 480 ALA A C 1
ATOM 3842 O O . ALA A 1 480 ? -0.036 7.083 -59.767 1.00 37.38 480 ALA A O 1
ATOM 3843 N N . ASP A 1 481 ? 0.096 7.273 -57.533 1.00 34.91 481 ASP A N 1
ATOM 3844 C CA . ASP A 1 481 ? -0.705 8.483 -57.368 1.00 34.91 481 ASP A CA 1
ATOM 3845 C C . ASP A 1 481 ? -0.683 8.896 -55.894 1.00 34.91 481 ASP A C 1
ATOM 3847 O O . ASP A 1 481 ? -1.417 8.345 -55.088 1.00 34.91 481 ASP A O 1
ATOM 3851 N N . THR A 1 482 ? 0.169 9.867 -55.550 1.00 35.25 482 THR A N 1
ATOM 3852 C CA . THR A 1 482 ? -0.144 10.916 -54.563 1.00 35.25 482 THR A CA 1
ATOM 3853 C C . THR A 1 482 ? 0.930 11.999 -54.600 1.00 35.25 482 THR A C 1
ATOM 3855 O O . THR A 1 482 ? 2.009 11.869 -54.025 1.00 35.25 482 THR A O 1
ATOM 3858 N N . THR A 1 483 ? 0.589 13.122 -55.223 1.00 38.00 483 THR A N 1
ATOM 3859 C CA . THR A 1 483 ? 1.109 14.457 -54.907 1.00 38.00 483 THR A CA 1
ATOM 3860 C C . THR A 1 483 ? 0.600 14.900 -53.528 1.00 38.00 483 THR A C 1
ATOM 3862 O O . THR A 1 483 ? -0.226 15.805 -53.422 1.00 38.00 483 THR A O 1
ATOM 3865 N N . ALA A 1 484 ? 1.052 14.240 -52.462 1.00 32.91 484 ALA A N 1
ATOM 3866 C CA . ALA A 1 484 ? 0.876 14.700 -51.088 1.00 32.91 484 ALA A CA 1
ATOM 3867 C C . ALA A 1 484 ? 2.265 15.056 -50.548 1.00 32.91 484 ALA A C 1
ATOM 3869 O O . ALA A 1 484 ? 3.168 14.225 -50.572 1.00 32.91 484 ALA A O 1
ATOM 3870 N N . GLY A 1 485 ? 2.457 16.319 -50.159 1.00 37.97 485 GLY A N 1
ATOM 3871 C CA . GLY A 1 485 ? 3.755 16.844 -49.736 1.00 37.97 485 GLY A CA 1
ATOM 3872 C C . GLY A 1 485 ? 4.393 15.996 -48.634 1.00 37.97 485 GLY A C 1
ATOM 3873 O O . GLY A 1 485 ? 3.713 15.561 -47.705 1.00 37.97 485 GLY A O 1
ATOM 3874 N N . GLU A 1 486 ? 5.711 15.808 -48.722 1.00 44.78 486 GLU A N 1
ATOM 3875 C CA . GLU A 1 486 ? 6.527 15.001 -47.797 1.00 44.78 486 GLU A CA 1
ATOM 3876 C C . GLU A 1 486 ? 6.421 15.444 -46.319 1.00 44.78 486 GLU A C 1
ATOM 3878 O O . GLU A 1 486 ? 6.857 14.726 -45.427 1.00 44.78 486 GLU A O 1
ATOM 3883 N N . GLY A 1 487 ? 5.775 16.580 -46.034 1.00 45.03 487 GLY A N 1
ATOM 3884 C CA . GLY A 1 487 ? 5.485 17.067 -44.685 1.00 45.03 487 GLY A CA 1
ATOM 3885 C C . GLY A 1 487 ? 4.338 16.371 -43.937 1.00 45.03 487 GLY A C 1
ATOM 3886 O O . GLY A 1 487 ? 4.097 16.746 -42.793 1.00 45.03 487 GLY A O 1
ATOM 3887 N N . ASN A 1 488 ? 3.628 15.404 -44.538 1.00 51.22 488 ASN A N 1
ATOM 3888 C CA . ASN A 1 488 ? 2.468 14.744 -43.907 1.00 51.22 488 ASN A CA 1
ATOM 3889 C C . ASN A 1 488 ? 2.593 13.213 -43.762 1.00 51.22 488 ASN A C 1
ATOM 3891 O O . ASN A 1 488 ? 1.602 12.543 -43.473 1.00 51.22 488 ASN A O 1
ATOM 3895 N N . LEU A 1 489 ? 3.788 12.655 -43.984 1.00 62.22 489 LEU A N 1
ATOM 3896 C CA . LEU A 1 489 ? 4.067 11.236 -43.735 1.00 62.22 489 LEU A CA 1
ATOM 3897 C C . LEU A 1 489 ? 4.115 10.951 -42.219 1.00 62.22 489 LEU A C 1
ATOM 3899 O O . LEU A 1 489 ? 4.642 11.781 -41.469 1.00 62.22 489 LEU A O 1
ATOM 3903 N N . PRO A 1 490 ? 3.620 9.787 -41.754 1.00 76.56 490 PRO A N 1
ATOM 3904 C CA . PRO A 1 490 ? 3.831 9.332 -40.382 1.00 76.56 490 PRO A CA 1
ATOM 3905 C C . PRO A 1 490 ? 5.328 9.313 -40.038 1.00 76.56 490 PRO A C 1
ATOM 3907 O O . PRO A 1 490 ? 6.154 8.892 -40.851 1.00 76.56 490 PRO A O 1
ATOM 3910 N N . VAL A 1 491 ? 5.687 9.739 -38.821 1.00 79.31 491 VAL A N 1
ATOM 3911 C CA . VAL A 1 491 ? 7.091 9.816 -38.368 1.00 79.31 491 VAL A CA 1
ATOM 3912 C C . VAL A 1 491 ? 7.867 8.498 -38.552 1.00 79.31 491 VAL A C 1
ATOM 3914 O O . VAL A 1 491 ? 9.013 8.579 -38.998 1.00 79.31 491 VAL A O 1
ATOM 3917 N N . PRO A 1 492 ? 7.290 7.300 -38.311 1.00 80.25 492 PRO A N 1
ATOM 3918 C CA . PRO A 1 492 ? 7.980 6.031 -38.561 1.00 80.25 492 PRO A CA 1
ATOM 3919 C C . PRO A 1 492 ? 8.415 5.841 -40.021 1.00 80.25 492 PRO A C 1
ATOM 3921 O O . PRO A 1 492 ? 9.562 5.480 -40.284 1.00 80.25 492 PRO A O 1
ATOM 3924 N N . GLU A 1 493 ? 7.529 6.142 -40.973 1.00 79.19 493 GLU A N 1
ATOM 3925 C CA . GLU A 1 493 ? 7.792 5.981 -42.409 1.00 79.19 493 GLU A CA 1
ATOM 3926 C C . GLU A 1 493 ? 8.808 7.017 -42.909 1.00 79.19 493 GLU A C 1
ATOM 3928 O O . GLU A 1 493 ? 9.715 6.704 -43.685 1.00 79.19 493 GLU A O 1
ATOM 3933 N N . ALA A 1 494 ? 8.702 8.258 -42.421 1.00 81.12 494 ALA A N 1
ATOM 3934 C CA . ALA A 1 494 ? 9.656 9.320 -42.728 1.00 81.12 494 ALA A CA 1
ATOM 3935 C C . ALA A 1 494 ? 11.058 9.018 -42.164 1.00 81.12 494 ALA A C 1
ATOM 3937 O O . ALA A 1 494 ? 12.063 9.272 -42.834 1.00 81.12 494 ALA A O 1
ATOM 3938 N N . LEU A 1 495 ? 11.133 8.439 -40.960 1.00 85.06 495 LEU A N 1
ATOM 3939 C CA . LEU A 1 495 ? 12.381 8.038 -40.312 1.00 85.06 495 LEU A CA 1
ATOM 3940 C C . LEU A 1 495 ? 13.092 6.927 -41.088 1.00 85.06 495 LEU A C 1
ATOM 3942 O O . LEU A 1 495 ? 14.290 7.038 -41.354 1.00 85.06 495 LEU A O 1
ATOM 3946 N N . GLU A 1 496 ? 12.365 5.884 -41.492 1.00 84.69 496 GLU A N 1
ATOM 3947 C CA . GLU A 1 496 ? 12.919 4.781 -42.282 1.00 84.69 496 GLU A CA 1
ATOM 3948 C C . GLU A 1 496 ? 13.438 5.269 -43.643 1.00 84.69 496 GLU A C 1
ATOM 3950 O O . GLU A 1 496 ? 14.569 4.963 -44.034 1.00 84.69 496 GLU A O 1
ATOM 3955 N N . LYS A 1 497 ? 12.655 6.109 -44.333 1.00 82.88 497 LYS A N 1
ATOM 3956 C CA . LYS A 1 497 ? 13.042 6.704 -45.618 1.00 82.88 497 LYS A CA 1
ATOM 3957 C C . LYS A 1 497 ? 14.310 7.559 -45.485 1.00 82.88 497 LYS A C 1
ATOM 3959 O O . LYS A 1 497 ? 15.230 7.415 -46.291 1.00 82.88 497 LYS A O 1
ATOM 3964 N N . PHE A 1 498 ? 14.393 8.413 -44.461 1.00 84.75 498 PHE A N 1
ATOM 3965 C CA . PHE A 1 498 ? 15.557 9.272 -44.219 1.00 84.75 498 PHE A CA 1
ATOM 3966 C C . PHE A 1 498 ? 16.823 8.464 -43.907 1.00 84.75 498 PHE A C 1
ATOM 3968 O O . PHE A 1 498 ? 17.891 8.759 -44.446 1.00 84.75 498 PHE A O 1
ATOM 3975 N N . LEU A 1 499 ? 16.715 7.426 -43.073 1.00 86.00 499 LEU A N 1
ATOM 3976 C CA . LEU A 1 499 ? 17.848 6.565 -42.726 1.00 86.00 499 LEU A CA 1
ATOM 3977 C C . LEU A 1 499 ? 18.352 5.769 -43.928 1.00 86.00 499 LEU A C 1
ATOM 3979 O O . LEU A 1 499 ? 19.560 5.721 -44.146 1.00 86.00 499 LEU A O 1
ATOM 3983 N N . ARG A 1 500 ? 17.452 5.246 -44.768 1.00 85.44 500 ARG A N 1
ATOM 3984 C CA . ARG A 1 500 ? 17.822 4.555 -46.012 1.00 85.44 500 ARG A CA 1
ATOM 3985 C C . ARG A 1 500 ? 18.614 5.459 -46.958 1.00 85.44 500 ARG A C 1
ATOM 3987 O O . ARG A 1 500 ? 19.632 5.047 -47.511 1.00 85.44 500 ARG A O 1
ATOM 3994 N N . TYR A 1 501 ? 18.185 6.710 -47.128 1.00 83.19 501 TYR A N 1
ATOM 3995 C CA . TYR A 1 501 ? 18.956 7.687 -47.900 1.00 83.19 501 TYR A CA 1
ATOM 3996 C C . TYR A 1 501 ? 20.278 8.061 -47.229 1.00 83.19 501 TYR A C 1
ATOM 3998 O O . TYR A 1 501 ? 21.272 8.288 -47.915 1.00 83.19 501 TYR A O 1
ATOM 4006 N N . GLY A 1 502 ? 20.309 8.078 -45.900 1.00 85.44 502 GLY A N 1
ATOM 4007 C CA . GLY A 1 502 ? 21.513 8.276 -45.111 1.00 85.44 502 GLY A CA 1
ATOM 4008 C C . GLY A 1 502 ? 22.564 7.181 -45.293 1.00 85.44 502 GLY A C 1
ATOM 4009 O O . GLY A 1 502 ? 23.741 7.484 -45.489 1.00 85.44 502 GLY A O 1
ATOM 4010 N N . GLU A 1 503 ? 22.153 5.915 -45.278 1.00 85.12 503 GLU A N 1
ATOM 4011 C CA . GLU A 1 503 ? 23.014 4.767 -45.586 1.00 85.12 503 GLU A CA 1
ATOM 4012 C C . GLU A 1 503 ? 23.545 4.858 -47.015 1.00 85.12 503 GLU A C 1
ATOM 4014 O O . GLU A 1 503 ? 24.752 4.758 -47.244 1.00 85.12 503 GLU A O 1
ATOM 4019 N N . ARG A 1 504 ? 22.663 5.169 -47.968 1.00 83.94 504 ARG A N 1
ATOM 4020 C CA . ARG A 1 504 ? 23.045 5.344 -49.368 1.00 83.94 504 ARG A CA 1
ATOM 4021 C C . ARG A 1 504 ? 24.025 6.500 -49.569 1.00 83.94 504 ARG A C 1
ATOM 4023 O O . ARG A 1 504 ? 24.979 6.379 -50.336 1.00 83.94 504 ARG A O 1
ATOM 4030 N N . TYR A 1 505 ? 23.839 7.604 -48.847 1.00 87.25 505 TYR A N 1
ATOM 4031 C CA . TYR A 1 505 ? 24.794 8.706 -48.804 1.00 87.25 505 TYR A CA 1
ATOM 4032 C C . TYR A 1 505 ? 26.147 8.256 -48.242 1.00 87.25 505 TYR A C 1
ATOM 4034 O O . TYR A 1 505 ? 27.168 8.586 -48.838 1.00 87.25 505 TYR A O 1
ATOM 4042 N N . LYS A 1 506 ? 26.185 7.488 -47.139 1.00 86.19 506 LYS A N 1
ATOM 4043 C CA . LYS A 1 506 ? 27.440 6.964 -46.565 1.00 86.19 506 LYS A CA 1
ATOM 4044 C C . LYS A 1 506 ? 28.195 6.090 -47.574 1.00 86.19 506 LYS A C 1
ATOM 4046 O O . LYS A 1 506 ? 29.402 6.268 -47.730 1.00 86.19 506 LYS A O 1
ATOM 4051 N N . GLU A 1 507 ? 27.498 5.208 -48.292 1.00 85.50 507 GLU A N 1
ATOM 4052 C CA . GLU A 1 507 ? 28.089 4.384 -49.359 1.00 85.50 507 GLU A CA 1
ATOM 4053 C C . GLU A 1 507 ? 28.692 5.243 -50.478 1.00 85.50 507 GLU A C 1
ATOM 4055 O O . GLU A 1 507 ? 29.860 5.088 -50.836 1.00 85.50 507 GLU A O 1
ATOM 4060 N N . LEU A 1 508 ? 27.916 6.193 -51.006 1.00 85.38 508 LEU A N 1
ATOM 4061 C CA . LEU A 1 508 ? 28.349 7.074 -52.091 1.00 85.38 508 LEU A CA 1
ATOM 4062 C C . LEU A 1 508 ? 29.469 8.029 -51.659 1.00 85.38 508 LEU A C 1
ATOM 4064 O O . LEU A 1 508 ? 30.358 8.341 -52.452 1.00 85.38 508 LEU A O 1
ATOM 4068 N N . ALA A 1 509 ? 29.448 8.498 -50.410 1.00 85.06 509 ALA A N 1
ATOM 4069 C CA . ALA A 1 509 ? 30.507 9.319 -49.838 1.00 85.06 509 ALA A CA 1
ATOM 4070 C C . ALA A 1 509 ? 31.807 8.512 -49.736 1.00 85.06 509 ALA A C 1
ATOM 4072 O O . ALA A 1 509 ? 32.853 9.004 -50.162 1.00 85.06 509 ALA A O 1
ATOM 4073 N N . GLY A 1 510 ? 31.721 7.249 -49.302 1.00 85.69 510 GLY A N 1
ATOM 4074 C CA . GLY A 1 510 ? 32.834 6.300 -49.342 1.00 85.69 510 GLY A CA 1
ATOM 4075 C C . GLY A 1 510 ? 33.376 6.101 -50.760 1.00 85.69 510 GLY A C 1
ATOM 4076 O O . GLY A 1 510 ? 34.580 6.222 -50.980 1.00 85.69 510 GLY A O 1
ATOM 4077 N N . TYR A 1 511 ? 32.501 5.915 -51.755 1.00 86.62 511 TYR A N 1
ATOM 4078 C CA . TYR A 1 511 ? 32.909 5.832 -53.164 1.00 86.62 511 TYR A CA 1
ATOM 4079 C C . TYR A 1 511 ? 33.573 7.113 -53.673 1.00 86.62 511 TYR A C 1
ATOM 4081 O O . TYR A 1 511 ? 34.526 7.040 -54.446 1.00 86.62 511 TYR A O 1
ATOM 4089 N N . ARG A 1 512 ? 33.125 8.294 -53.233 1.00 84.62 512 ARG A N 1
ATOM 4090 C CA . ARG A 1 512 ? 33.743 9.582 -53.586 1.00 84.62 512 ARG A CA 1
ATOM 4091 C C . ARG A 1 512 ? 35.138 9.731 -52.980 1.00 84.62 512 ARG A C 1
ATOM 4093 O O . ARG A 1 512 ? 36.030 10.281 -53.631 1.00 84.62 512 ARG A O 1
ATOM 4100 N N . GLU A 1 513 ? 35.333 9.283 -51.745 1.00 86.12 513 GLU A N 1
ATOM 4101 C CA . GLU A 1 513 ? 36.643 9.273 -51.090 1.00 86.12 513 GLU A CA 1
ATOM 4102 C C . GLU A 1 513 ? 37.594 8.276 -51.754 1.00 86.12 513 GLU A C 1
ATOM 4104 O O . GLU A 1 513 ? 38.720 8.649 -52.088 1.00 86.12 513 GLU A O 1
ATOM 4109 N N . GLU A 1 514 ? 37.118 7.061 -52.043 1.00 85.06 514 GLU A N 1
ATOM 4110 C CA . GLU A 1 514 ? 37.865 6.032 -52.774 1.00 85.06 514 GLU A CA 1
ATOM 4111 C C . GLU A 1 514 ? 38.250 6.530 -54.179 1.00 85.06 514 GLU A C 1
ATOM 4113 O O . GLU A 1 514 ? 39.411 6.437 -54.576 1.00 85.06 514 GLU A O 1
ATOM 4118 N N . TYR A 1 515 ? 37.319 7.168 -54.896 1.00 85.06 515 TYR A N 1
ATOM 4119 C CA . TYR A 1 515 ? 37.563 7.774 -56.207 1.00 85.06 515 TYR A CA 1
ATOM 4120 C C . TYR A 1 515 ? 38.679 8.827 -56.149 1.00 85.06 515 TY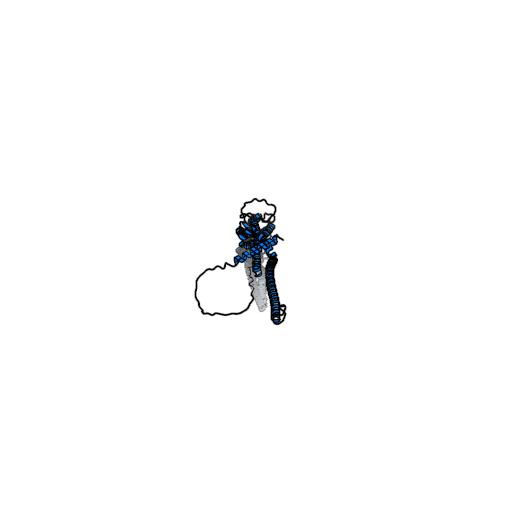R A C 1
ATOM 4122 O O . TYR A 1 515 ? 39.621 8.779 -56.942 1.00 85.06 515 TYR A O 1
ATOM 4130 N N . LYS A 1 516 ? 38.627 9.749 -55.176 1.00 84.56 516 LYS A N 1
ATOM 4131 C CA . LYS A 1 516 ? 39.671 10.772 -54.972 1.00 84.56 516 LYS A CA 1
ATOM 4132 C C . LYS A 1 516 ? 41.011 10.160 -54.567 1.00 84.56 516 LYS A C 1
ATOM 4134 O O . LYS A 1 516 ? 42.058 10.666 -54.971 1.00 84.56 516 LYS A O 1
ATOM 4139 N N . PHE A 1 517 ? 40.998 9.112 -53.747 1.00 85.69 517 PHE A N 1
ATOM 4140 C CA . PHE A 1 517 ? 42.207 8.420 -53.315 1.00 85.69 517 PHE A CA 1
ATOM 4141 C C . PHE A 1 517 ? 42.900 7.735 -54.495 1.00 85.69 517 PHE A C 1
ATOM 4143 O O . PHE A 1 517 ? 44.082 7.983 -54.738 1.00 85.69 517 PHE A O 1
ATOM 4150 N N . ILE A 1 518 ? 42.151 6.963 -55.285 1.00 84.00 518 ILE A N 1
ATOM 4151 C CA . ILE A 1 518 ? 42.675 6.288 -56.474 1.00 84.00 518 ILE A CA 1
ATOM 4152 C C . ILE A 1 518 ? 43.158 7.314 -57.505 1.00 84.00 518 ILE A C 1
ATOM 4154 O O . ILE A 1 518 ? 44.246 7.156 -58.057 1.00 84.00 518 ILE A O 1
ATOM 4158 N N . GLN A 1 519 ? 42.418 8.410 -57.714 1.00 81.12 519 GLN A N 1
ATOM 4159 C CA . GLN A 1 519 ? 42.851 9.505 -58.587 1.00 81.12 519 GLN A CA 1
ATOM 4160 C C . GLN A 1 519 ? 44.220 10.057 -58.161 1.00 81.12 519 GLN A C 1
ATOM 4162 O O . GLN A 1 519 ? 45.117 10.198 -58.992 1.00 81.12 519 GLN A O 1
ATOM 4167 N N . LYS A 1 520 ? 44.411 10.328 -56.863 1.00 82.81 520 LYS A N 1
ATOM 4168 C CA . LYS A 1 520 ? 45.697 10.794 -56.319 1.00 82.81 520 LYS A CA 1
ATOM 4169 C C . LYS A 1 520 ? 46.806 9.760 -56.490 1.00 82.81 520 LYS A C 1
ATOM 4171 O O . LYS A 1 520 ? 47.918 10.142 -56.839 1.00 82.81 520 LYS A O 1
ATOM 4176 N N . GLN A 1 521 ? 46.521 8.478 -56.269 1.00 82.69 521 GLN A N 1
ATOM 4177 C CA . GLN A 1 521 ? 47.498 7.400 -56.425 1.00 82.69 521 GLN A CA 1
ATOM 4178 C C . GLN A 1 521 ? 47.962 7.266 -57.884 1.00 82.69 521 GLN A C 1
ATOM 4180 O O . GLN A 1 521 ? 49.164 7.182 -58.145 1.00 82.69 521 GLN A O 1
ATOM 4185 N N . ILE A 1 522 ? 47.028 7.323 -58.840 1.00 79.81 522 ILE A N 1
ATOM 4186 C CA . ILE A 1 522 ? 47.350 7.319 -60.272 1.00 79.81 522 ILE A CA 1
ATOM 4187 C C . ILE A 1 522 ? 48.177 8.565 -60.620 1.00 79.81 522 ILE A C 1
ATOM 4189 O O . ILE A 1 522 ? 49.249 8.433 -61.206 1.00 79.81 522 ILE A O 1
ATOM 4193 N N . LEU A 1 523 ? 47.768 9.760 -60.180 1.00 78.25 523 LEU A N 1
ATOM 4194 C CA . LEU A 1 523 ? 48.535 10.995 -60.394 1.00 78.25 523 LEU A CA 1
ATOM 4195 C C . LEU A 1 523 ? 49.959 10.914 -59.821 1.00 78.25 523 LEU A C 1
ATOM 4197 O O . LEU A 1 523 ? 50.913 11.301 -60.488 1.00 78.25 523 LEU A O 1
ATOM 4201 N N . GLN A 1 524 ? 50.135 10.376 -58.614 1.00 80.50 524 GLN A N 1
ATOM 4202 C CA . GLN A 1 524 ? 51.459 10.194 -58.011 1.00 80.50 524 GLN A CA 1
ATOM 4203 C C . GLN A 1 524 ? 52.334 9.224 -58.812 1.00 80.50 524 GLN A C 1
ATOM 4205 O O . GLN A 1 524 ? 53.519 9.493 -59.003 1.00 80.50 524 GLN A O 1
ATOM 4210 N N . SER A 1 525 ? 51.761 8.137 -59.336 1.00 76.69 525 SER A N 1
ATOM 4211 C CA . SER A 1 525 ? 52.498 7.199 -60.194 1.00 76.69 525 SER A CA 1
ATOM 4212 C C . SER A 1 525 ? 52.979 7.853 -61.501 1.00 76.69 525 SER A C 1
ATOM 4214 O O . SER A 1 525 ? 54.096 7.590 -61.961 1.00 76.69 525 SER A O 1
ATOM 4216 N N . LEU A 1 526 ? 52.187 8.787 -62.042 1.00 72.38 526 LEU A N 1
ATOM 4217 C CA . LEU A 1 526 ? 52.492 9.545 -63.259 1.00 72.38 526 LEU A CA 1
ATOM 4218 C C . LEU A 1 526 ? 53.516 10.670 -63.046 1.00 72.38 526 LEU A C 1
ATOM 4220 O O . LEU A 1 526 ? 54.176 11.081 -63.999 1.00 72.38 526 LEU A O 1
ATOM 4224 N N . LYS A 1 527 ? 53.704 11.135 -61.806 1.00 75.75 527 LYS A N 1
ATOM 4225 C CA . LYS A 1 527 ? 54.710 12.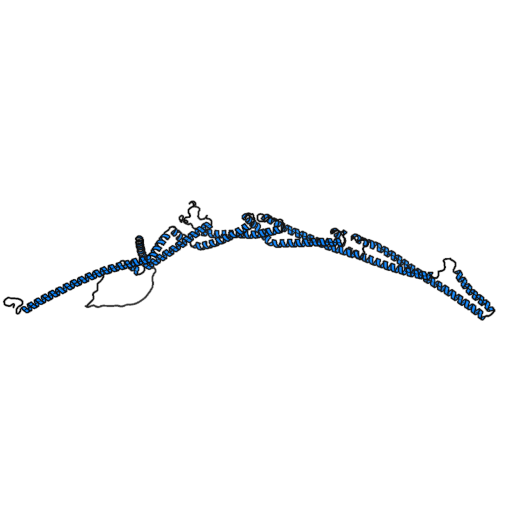153 -61.451 1.00 75.75 527 LYS A CA 1
ATOM 4226 C C . LYS A 1 527 ? 56.139 11.618 -61.384 1.00 75.75 527 LYS A C 1
ATOM 4228 O O . LYS A 1 527 ? 57.072 12.409 -61.281 1.00 75.75 527 LYS A O 1
ATOM 4233 N N . THR A 1 528 ? 56.336 10.301 -61.438 1.00 77.44 528 THR A N 1
ATOM 4234 C CA . THR A 1 528 ? 57.684 9.719 -61.436 1.00 77.44 528 THR A CA 1
ATOM 4235 C C . THR A 1 528 ? 58.468 10.144 -62.682 1.00 77.44 528 THR A C 1
ATOM 4237 O O . THR A 1 528 ? 57.916 10.207 -63.781 1.00 77.44 528 THR A O 1
ATOM 4240 N N . ASP A 1 529 ? 59.776 10.388 -62.552 1.00 65.88 529 ASP A N 1
ATOM 4241 C CA . ASP A 1 529 ? 60.631 10.777 -63.689 1.00 65.88 529 ASP A CA 1
ATOM 4242 C C . ASP A 1 529 ? 60.583 9.758 -64.834 1.00 65.88 529 ASP A C 1
ATOM 4244 O O . ASP A 1 529 ? 60.667 10.118 -66.011 1.00 65.88 529 ASP A O 1
ATOM 4248 N N . ARG A 1 530 ? 60.418 8.474 -64.487 1.00 69.25 530 ARG A N 1
ATOM 4249 C CA . ARG A 1 530 ? 60.222 7.378 -65.442 1.00 69.25 530 ARG A CA 1
ATOM 4250 C C . ARG A 1 530 ? 58.927 7.560 -66.234 1.00 69.25 530 ARG A C 1
ATOM 4252 O O . ARG A 1 530 ? 58.958 7.444 -67.454 1.00 69.25 530 ARG A O 1
ATOM 4259 N N . ALA A 1 531 ? 57.821 7.896 -65.570 1.00 66.44 531 ALA A N 1
ATOM 4260 C CA . ALA A 1 531 ? 56.555 8.184 -66.233 1.00 66.44 531 ALA A CA 1
ATOM 4261 C C . ALA A 1 531 ? 56.639 9.459 -67.081 1.00 66.44 531 ALA A C 1
ATOM 4263 O O . ALA A 1 531 ? 56.353 9.408 -68.275 1.00 66.44 531 ALA A O 1
ATOM 4264 N N . ARG A 1 532 ? 57.135 10.576 -66.538 1.00 69.88 532 ARG A N 1
ATOM 4265 C CA . ARG A 1 532 ? 57.267 11.838 -67.292 1.00 69.88 532 ARG A CA 1
ATOM 4266 C C . ARG A 1 532 ? 58.097 11.673 -68.572 1.00 69.88 532 ARG A C 1
ATOM 4268 O O . ARG A 1 532 ? 57.660 12.090 -69.642 1.00 69.88 532 ARG A O 1
ATOM 4275 N N . LYS A 1 533 ? 59.238 10.974 -68.506 1.00 70.06 533 LYS A N 1
ATOM 4276 C CA . LYS A 1 533 ? 60.069 10.660 -69.688 1.00 70.06 533 LYS A CA 1
ATOM 4277 C C . LYS A 1 533 ? 59.402 9.696 -70.666 1.00 70.06 533 LYS A C 1
ATOM 4279 O O . LYS A 1 533 ? 59.657 9.778 -71.867 1.00 70.06 533 LYS A O 1
ATOM 4284 N N . ALA A 1 534 ? 58.573 8.778 -70.174 1.00 70.44 534 ALA A N 1
ATOM 4285 C CA . ALA A 1 534 ? 57.810 7.885 -71.032 1.00 70.44 534 ALA A CA 1
ATOM 4286 C C . ALA A 1 534 ? 56.766 8.665 -71.848 1.00 70.44 534 ALA A C 1
ATOM 4288 O O . ALA A 1 534 ? 56.558 8.336 -73.014 1.00 70.44 534 ALA A O 1
ATOM 4289 N N . TRP A 1 535 ? 56.154 9.714 -71.289 1.00 67.44 535 TRP A N 1
ATOM 4290 C CA . TRP A 1 535 ? 55.079 10.490 -71.926 1.00 67.44 535 TRP A CA 1
ATOM 4291 C C . TRP A 1 535 ? 55.543 11.727 -72.724 1.00 67.44 535 TRP A C 1
ATOM 4293 O O . TRP A 1 535 ? 54.790 12.189 -73.574 1.00 67.44 535 TRP A O 1
ATOM 4303 N N . GLN A 1 536 ? 56.784 12.201 -72.560 1.00 66.38 536 GLN A N 1
ATOM 4304 C CA . GLN A 1 536 ? 57.372 13.272 -73.385 1.00 66.38 536 GLN A CA 1
ATOM 4305 C C . GLN A 1 536 ? 57.858 12.769 -74.765 1.00 66.38 536 GLN A C 1
ATOM 4307 O O . GLN A 1 536 ? 58.530 11.733 -74.878 1.00 66.38 536 GLN A O 1
ATOM 4312 N N . GLU A 1 537 ? 57.544 13.507 -75.835 1.00 56.03 537 GLU A N 1
ATOM 4313 C CA . GLU A 1 537 ? 58.082 13.267 -77.184 1.00 56.03 537 GLU A CA 1
ATOM 4314 C C . GLU A 1 537 ? 59.585 13.597 -77.253 1.00 56.03 537 GLU A C 1
ATOM 4316 O O . GLU A 1 537 ? 60.082 14.412 -76.474 1.00 56.03 537 GLU A O 1
ATOM 4321 N N . PRO A 1 538 ? 60.378 12.909 -78.098 1.00 52.22 538 PRO A N 1
ATOM 4322 C CA . PRO A 1 538 ? 61.811 13.162 -78.163 1.00 52.22 538 PRO A CA 1
ATOM 4323 C C . PRO A 1 538 ? 62.082 14.576 -78.692 1.00 52.22 538 PRO A C 1
ATOM 4325 O O . PRO A 1 538 ? 61.806 14.860 -79.851 1.00 52.22 538 PRO A O 1
ATOM 4328 N N . ALA A 1 539 ? 62.703 15.430 -77.874 1.00 47.41 539 ALA A N 1
ATOM 4329 C CA . ALA A 1 539 ? 63.477 16.545 -78.407 1.00 47.41 539 ALA A CA 1
ATOM 4330 C C . ALA A 1 539 ? 64.593 15.955 -79.285 1.00 47.41 539 ALA A C 1
ATOM 4332 O O . ALA A 1 539 ? 65.305 15.042 -78.851 1.00 47.41 539 ALA A O 1
ATOM 4333 N N . GLU A 1 540 ? 64.701 16.418 -80.528 1.00 37.25 540 GLU A N 1
ATOM 4334 C CA . GLU A 1 540 ? 65.705 15.962 -81.486 1.00 37.25 540 GLU A CA 1
ATOM 4335 C C . GLU A 1 540 ? 67.112 16.237 -80.940 1.00 37.25 540 GLU A C 1
ATOM 4337 O O . GLU A 1 540 ? 67.643 17.341 -81.029 1.00 37.25 540 GLU A O 1
ATOM 4342 N N . ALA A 1 541 ? 67.728 15.225 -80.330 1.00 36.94 541 ALA A N 1
ATOM 4343 C CA . ALA A 1 541 ? 69.116 15.303 -79.909 1.00 36.94 541 ALA A CA 1
ATOM 4344 C C . ALA A 1 541 ? 70.005 15.245 -81.160 1.00 36.94 541 ALA A C 1
ATOM 4346 O O . ALA A 1 541 ? 70.259 14.170 -81.710 1.00 36.94 541 ALA A O 1
ATOM 4347 N N . VAL A 1 542 ? 70.454 16.414 -81.622 1.00 34.84 542 VAL A N 1
ATOM 4348 C CA . VAL A 1 542 ? 71.518 16.550 -82.621 1.00 34.84 542 VAL A CA 1
ATOM 4349 C C . VAL A 1 542 ? 72.778 15.908 -82.046 1.00 34.84 542 VAL A C 1
ATOM 4351 O O . VAL A 1 542 ? 73.347 16.378 -81.064 1.00 34.84 542 VAL A O 1
ATOM 4354 N N . VAL A 1 543 ? 73.205 14.803 -82.651 1.00 36.38 543 VAL A N 1
ATOM 4355 C CA . VAL A 1 543 ? 74.463 14.134 -82.317 1.00 36.38 543 VAL A CA 1
ATOM 4356 C C . VAL A 1 543 ? 75.602 14.955 -82.924 1.00 36.38 543 VAL A C 1
ATOM 4358 O O . VAL A 1 543 ? 75.958 14.771 -84.086 1.00 36.38 543 VAL A O 1
ATOM 4361 N N . THR A 1 544 ? 76.170 15.889 -82.161 1.00 36.59 544 THR A N 1
ATOM 4362 C CA . THR A 1 544 ? 77.455 16.513 -82.501 1.00 36.59 544 THR A CA 1
ATOM 4363 C C . THR A 1 544 ? 78.571 15.519 -82.194 1.00 36.59 544 THR A C 1
ATOM 4365 O O . THR A 1 544 ? 78.818 15.181 -81.037 1.00 36.59 544 THR A O 1
ATOM 4368 N N . GLY A 1 545 ? 79.211 14.993 -83.238 1.00 33.69 545 GLY A N 1
ATOM 4369 C CA . GLY A 1 545 ? 80.375 14.124 -83.106 1.00 33.69 545 GLY A CA 1
ATOM 4370 C C . GLY A 1 545 ? 81.632 14.932 -82.790 1.00 33.69 545 GLY A C 1
ATOM 4371 O O . GLY A 1 545 ? 82.134 15.633 -83.663 1.00 33.69 545 GLY A O 1
ATOM 4372 N N . ASP A 1 546 ? 82.144 14.791 -81.570 1.00 31.59 546 ASP A N 1
ATOM 4373 C CA . ASP A 1 546 ? 83.467 15.266 -81.163 1.00 31.59 546 ASP A CA 1
ATOM 4374 C C . ASP A 1 546 ? 84.583 14.359 -81.711 1.00 31.59 546 ASP A C 1
ATOM 4376 O O . ASP A 1 546 ? 84.539 13.133 -81.567 1.00 31.59 546 ASP A O 1
ATOM 4380 N N . VAL A 1 547 ? 85.624 14.973 -82.282 1.00 31.98 547 VAL A N 1
ATOM 4381 C CA . VAL A 1 547 ? 86.982 14.410 -82.398 1.00 31.98 547 VAL A CA 1
ATOM 4382 C C . VAL A 1 547 ? 87.975 15.539 -82.093 1.00 31.98 547 VAL A C 1
ATOM 4384 O O . VAL A 1 547 ? 87.949 16.577 -82.746 1.00 31.98 547 VAL A O 1
ATOM 4387 N N . ALA A 1 548 ? 88.821 15.326 -81.085 1.00 32.59 548 ALA A N 1
ATOM 4388 C CA . ALA A 1 548 ? 89.723 16.305 -80.475 1.00 32.59 548 ALA A CA 1
ATOM 4389 C C . ALA A 1 548 ? 91.127 16.420 -81.125 1.00 32.59 548 ALA A C 1
ATOM 4391 O O . ALA A 1 548 ? 91.633 15.429 -81.653 1.00 32.59 548 ALA A O 1
ATOM 4392 N N . GLY A 1 549 ? 91.755 17.601 -80.933 1.00 28.97 549 GLY A N 1
ATOM 4393 C CA . GLY A 1 549 ? 93.211 17.910 -80.907 1.00 28.97 549 GLY A CA 1
ATOM 4394 C C . GLY A 1 549 ? 93.845 18.392 -82.229 1.00 28.97 549 GLY A C 1
ATOM 4395 O O . GLY A 1 549 ? 93.625 17.759 -83.253 1.00 28.97 549 GLY A O 1
ATOM 4396 N N . ASP A 1 550 ? 94.675 19.441 -82.327 1.00 26.98 550 ASP A N 1
ATOM 4397 C CA . ASP A 1 550 ? 95.368 20.291 -81.341 1.00 26.98 550 ASP A CA 1
ATOM 4398 C C . ASP A 1 550 ? 95.963 21.556 -82.038 1.00 26.98 550 ASP A C 1
ATOM 4400 O O . ASP A 1 550 ? 96.131 21.560 -83.259 1.00 26.98 550 ASP A O 1
ATOM 4404 N N . ASP A 1 551 ? 96.297 22.577 -81.237 1.00 29.58 551 ASP A N 1
ATOM 4405 C CA . ASP A 1 551 ? 97.203 23.733 -81.442 1.00 29.58 551 ASP A CA 1
ATOM 4406 C C . ASP A 1 551 ? 97.008 24.782 -82.572 1.00 29.58 551 ASP A C 1
ATOM 4408 O O . ASP A 1 551 ? 97.373 24.593 -83.731 1.00 29.58 551 ASP A O 1
ATOM 4412 N N . THR A 1 552 ? 96.633 26.020 -82.198 1.00 29.48 552 THR A N 1
ATOM 4413 C CA . THR A 1 552 ? 97.582 27.159 -82.040 1.00 29.48 552 THR A CA 1
ATOM 4414 C C . THR A 1 552 ? 96.898 28.500 -81.692 1.00 29.48 552 THR A C 1
ATOM 4416 O O . THR A 1 552 ? 95.981 28.955 -82.363 1.00 29.48 552 THR A O 1
ATOM 4419 N N . ALA A 1 553 ? 97.473 29.157 -80.677 1.00 27.78 553 ALA A N 1
ATOM 4420 C CA . ALA A 1 553 ? 97.700 30.601 -80.516 1.00 27.78 553 ALA A CA 1
ATOM 4421 C C . ALA A 1 553 ? 96.527 31.614 -80.469 1.00 27.78 553 ALA A C 1
ATOM 4423 O O . ALA A 1 553 ? 95.981 32.029 -81.483 1.00 27.78 553 ALA A O 1
ATOM 4424 N N . GLY A 1 554 ? 96.399 32.243 -79.291 1.00 26.83 554 GLY A N 1
ATOM 4425 C CA . GLY A 1 554 ? 96.588 33.696 -79.194 1.00 26.83 554 GLY A CA 1
ATOM 4426 C C . GLY A 1 554 ? 95.406 34.530 -78.691 1.00 26.83 554 GLY A C 1
ATOM 4427 O O . GLY A 1 554 ? 94.377 34.614 -79.345 1.00 26.83 554 GLY A O 1
ATOM 4428 N N . GLY A 1 555 ? 95.639 35.285 -77.608 1.00 26.92 555 GLY A N 1
ATOM 4429 C CA . GLY A 1 555 ? 95.101 36.650 -77.508 1.00 26.92 555 GLY A CA 1
ATOM 4430 C C . GLY A 1 555 ? 94.074 36.958 -76.415 1.00 26.92 555 GLY A C 1
ATOM 4431 O O . GLY A 1 555 ? 92.929 37.232 -76.722 1.00 26.92 555 GLY A O 1
ATOM 4432 N N . ASN A 1 556 ? 94.537 36.982 -75.164 1.00 27.45 556 ASN A N 1
ATOM 4433 C CA . ASN A 1 556 ? 94.555 38.141 -74.252 1.00 27.45 556 ASN A CA 1
ATOM 4434 C C . ASN A 1 556 ? 93.302 39.029 -73.991 1.00 27.45 556 ASN A C 1
ATOM 4436 O O . ASN A 1 556 ? 92.617 39.491 -74.895 1.00 27.45 556 ASN A O 1
ATOM 4440 N N . THR A 1 557 ? 93.244 39.464 -72.721 1.00 29.81 557 THR A N 1
ATOM 4441 C CA . THR A 1 557 ? 92.473 40.560 -72.081 1.00 29.81 557 THR A CA 1
ATOM 4442 C C . THR A 1 557 ? 90.979 40.306 -71.830 1.00 29.81 557 THR A C 1
ATOM 4444 O O . THR A 1 557 ? 90.260 39.912 -72.732 1.00 29.81 557 THR A O 1
ATOM 4447 N N . GLY A 1 558 ? 90.411 40.517 -70.640 1.00 27.30 558 GLY A N 1
ATOM 4448 C CA . GLY A 1 558 ? 90.917 41.021 -69.360 1.00 27.30 558 GLY A CA 1
ATOM 4449 C C . GLY A 1 558 ? 89.754 41.605 -68.537 1.00 27.30 558 GLY A C 1
ATOM 4450 O O . GLY A 1 558 ? 88.848 42.155 -69.148 1.00 27.30 558 GLY A O 1
ATOM 4451 N N . TYR A 1 559 ? 89.864 41.543 -67.196 1.00 28.14 559 TYR A N 1
ATOM 4452 C CA . TYR A 1 559 ? 89.243 42.457 -66.204 1.00 28.14 559 TYR A CA 1
ATOM 4453 C C . TYR A 1 559 ? 87.686 42.470 -66.098 1.00 28.14 559 TYR A C 1
ATOM 4455 O O . TYR A 1 559 ? 86.990 42.366 -67.093 1.00 28.14 559 TYR A O 1
ATOM 4463 N N . ASP A 1 560 ? 87.011 42.620 -64.952 1.00 28.89 560 ASP A N 1
ATOM 4464 C CA . ASP A 1 560 ? 87.382 42.848 -63.551 1.00 28.89 560 ASP A CA 1
ATOM 4465 C C . ASP A 1 560 ? 86.159 42.606 -62.627 1.00 28.89 560 ASP A C 1
ATOM 4467 O O . ASP A 1 560 ? 85.018 42.668 -63.077 1.00 28.89 560 ASP A O 1
ATOM 4471 N N . ALA A 1 561 ? 86.480 42.361 -61.354 1.00 28.73 561 ALA A N 1
ATOM 4472 C CA . ALA A 1 561 ? 85.831 42.633 -60.061 1.00 28.73 561 ALA A CA 1
ATOM 4473 C C . ALA A 1 561 ? 84.317 42.889 -59.843 1.00 28.73 561 ALA A C 1
ATOM 4475 O O . ALA A 1 561 ? 83.646 43.612 -60.571 1.00 28.73 561 ALA A O 1
ATOM 4476 N N . GLY A 1 562 ? 83.903 42.493 -58.624 1.00 27.33 562 GLY A N 1
ATOM 4477 C CA . GLY A 1 562 ? 83.121 43.339 -57.699 1.00 27.33 562 GLY A CA 1
ATOM 4478 C C . GLY A 1 562 ? 81.686 42.860 -57.472 1.00 27.33 562 GLY A C 1
ATOM 4479 O O . GLY A 1 562 ? 80.861 43.005 -58.359 1.00 27.33 562 GLY A O 1
ATOM 4480 N N . ASP A 1 563 ? 81.346 42.123 -56.416 1.00 29.14 563 ASP A N 1
ATOM 4481 C CA . ASP A 1 563 ? 81.306 42.469 -54.982 1.00 29.14 563 ASP A CA 1
ATOM 4482 C C . ASP A 1 563 ? 80.050 43.258 -54.538 1.00 29.14 563 ASP A C 1
ATOM 4484 O O . ASP A 1 563 ? 79.748 44.341 -55.026 1.00 29.14 563 ASP A O 1
ATOM 4488 N N . ASP A 1 564 ? 79.366 42.625 -53.584 1.00 29.55 564 ASP A N 1
ATOM 4489 C CA . ASP A 1 564 ? 78.611 43.120 -52.432 1.00 29.55 564 ASP A CA 1
ATOM 4490 C C . ASP A 1 564 ? 77.351 44.025 -52.458 1.00 29.55 564 ASP A C 1
ATOM 4492 O O . ASP A 1 564 ? 77.250 45.072 -53.087 1.00 29.55 564 ASP A O 1
ATOM 4496 N N . THR A 1 565 ? 76.473 43.648 -51.508 1.00 30.66 565 THR A N 1
ATOM 4497 C CA . THR A 1 565 ? 75.515 44.427 -50.679 1.00 30.66 565 THR A CA 1
ATOM 4498 C C . THR A 1 565 ? 74.022 44.591 -51.050 1.00 30.66 565 THR A C 1
ATOM 4500 O O . THR A 1 565 ? 73.635 45.207 -52.035 1.00 30.66 565 THR A O 1
ATOM 4503 N N . ARG A 1 566 ? 73.183 44.040 -50.138 1.00 28.50 566 ARG A N 1
ATOM 4504 C CA . ARG A 1 566 ? 72.035 44.634 -49.387 1.00 28.50 566 ARG A CA 1
ATOM 4505 C C . ARG A 1 566 ? 71.501 45.987 -49.906 1.00 28.50 566 ARG A C 1
ATOM 4507 O O . ARG A 1 566 ? 72.274 46.910 -50.085 1.00 28.50 566 ARG A O 1
ATOM 4514 N N . ASP A 1 567 ? 70.197 46.255 -50.012 1.00 28.09 567 ASP A N 1
ATOM 4515 C CA . ASP A 1 567 ? 69.166 46.130 -48.975 1.00 28.09 567 ASP A CA 1
ATOM 4516 C C . ASP A 1 567 ? 67.763 46.455 -49.562 1.00 28.09 567 ASP A C 1
ATOM 4518 O O . ASP A 1 567 ? 67.635 47.292 -50.449 1.00 28.09 567 ASP A O 1
ATOM 4522 N N . LYS A 1 568 ? 66.726 45.885 -48.927 1.00 28.66 568 LYS A N 1
ATOM 4523 C CA . LYS A 1 568 ? 65.349 46.407 -48.714 1.00 28.66 568 LYS A CA 1
ATOM 4524 C C . LYS A 1 568 ? 64.299 46.515 -49.850 1.00 28.66 568 LYS A C 1
ATOM 4526 O O . LYS A 1 568 ? 64.286 47.437 -50.648 1.00 28.66 568 LYS A O 1
ATOM 4531 N N . ALA A 1 569 ? 63.256 45.699 -49.632 1.00 28.61 569 ALA A N 1
ATOM 4532 C CA . ALA A 1 569 ? 61.829 46.050 -49.501 1.00 28.61 569 ALA A CA 1
ATOM 4533 C C . ALA A 1 569 ? 61.004 46.465 -50.739 1.00 28.61 569 ALA A C 1
ATOM 4535 O O . ALA A 1 569 ? 61.147 47.559 -51.270 1.00 28.61 569 ALA A O 1
ATOM 4536 N N . GLY A 1 570 ? 59.979 45.652 -51.038 1.00 25.16 570 GLY A N 1
ATOM 4537 C CA . GLY A 1 570 ? 58.759 46.098 -51.718 1.00 25.16 570 GLY A CA 1
ATOM 4538 C C . GLY A 1 570 ? 57.984 44.992 -52.444 1.00 25.16 570 GLY A C 1
ATOM 4539 O O . GLY A 1 570 ? 58.521 44.388 -53.358 1.00 25.16 570 GLY A O 1
ATOM 4540 N N . ASN A 1 571 ? 56.701 44.840 -52.085 1.00 25.95 571 ASN A N 1
ATOM 4541 C CA . ASN A 1 571 ? 55.597 44.195 -52.827 1.00 25.95 571 ASN A CA 1
ATOM 4542 C C . ASN A 1 571 ? 55.612 42.663 -53.027 1.00 25.95 571 ASN A C 1
ATOM 4544 O O . ASN A 1 571 ? 56.584 42.093 -53.492 1.00 25.95 571 ASN A O 1
ATOM 4548 N N . VAL A 1 572 ? 54.608 41.912 -52.547 1.00 31.12 572 VAL A N 1
ATOM 4549 C CA . VAL A 1 572 ? 53.178 41.815 -52.956 1.00 31.12 572 VAL A CA 1
ATOM 4550 C C . VAL A 1 572 ? 52.993 40.991 -54.239 1.00 31.12 572 VAL A C 1
ATOM 4552 O O . VAL A 1 572 ? 53.398 41.412 -55.313 1.00 31.12 572 VAL A O 1
ATOM 4555 N N . ASN A 1 573 ? 52.284 39.869 -54.059 1.00 33.25 573 ASN A N 1
ATOM 4556 C CA . ASN A 1 573 ? 51.573 39.017 -55.021 1.00 33.25 573 ASN A CA 1
ATOM 4557 C C . ASN A 1 573 ? 52.368 38.373 -56.170 1.00 33.25 573 ASN A C 1
ATOM 4559 O O . ASN A 1 573 ? 52.753 39.021 -57.136 1.00 33.25 573 ASN A O 1
ATOM 4563 N N . GLY A 1 574 ? 52.466 37.042 -56.113 1.00 26.56 574 GLY A N 1
ATOM 4564 C CA . GLY A 1 574 ? 52.849 36.186 -57.232 1.00 26.56 574 GLY A CA 1
ATOM 4565 C C . GLY A 1 574 ? 52.367 34.759 -56.988 1.00 26.56 574 GLY A C 1
ATOM 4566 O O . GLY A 1 574 ? 52.890 34.063 -56.123 1.00 26.56 574 GLY A O 1
ATOM 4567 N N . GLU A 1 575 ? 51.319 34.376 -57.708 1.00 29.39 575 GLU A N 1
ATOM 4568 C CA . GLU A 1 575 ? 50.664 33.070 -57.709 1.00 29.39 575 GLU A CA 1
ATOM 4569 C C . GLU A 1 575 ? 51.637 31.898 -57.906 1.00 29.39 575 GLU A C 1
ATOM 4571 O O . GLU A 1 575 ? 52.426 31.862 -58.848 1.00 29.39 575 GLU A O 1
ATOM 4576 N N . VAL A 1 576 ? 51.499 30.872 -57.063 1.00 33.84 576 VAL A N 1
ATOM 4577 C CA . VAL A 1 576 ? 52.000 29.518 -57.329 1.00 33.84 576 VAL A CA 1
ATOM 4578 C C . VAL A 1 576 ? 50.988 28.835 -58.253 1.00 33.84 576 VAL A C 1
ATOM 4580 O O . VAL A 1 576 ? 50.128 28.079 -57.811 1.00 33.84 576 VAL A O 1
ATOM 4583 N N . ALA A 1 577 ? 51.042 29.162 -59.542 1.00 32.03 577 ALA A N 1
ATOM 4584 C CA . ALA A 1 577 ? 50.183 28.578 -60.568 1.00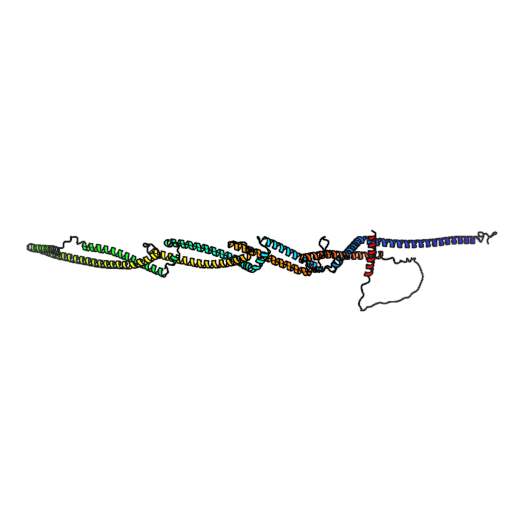 32.03 577 ALA A CA 1
ATOM 4585 C C . ALA A 1 577 ? 50.993 28.287 -61.843 1.00 32.03 577 ALA A C 1
ATOM 4587 O O . ALA A 1 577 ? 50.821 28.953 -62.857 1.00 32.03 577 ALA A O 1
ATOM 4588 N N . SER A 1 578 ? 51.896 27.298 -61.812 1.00 34.88 578 SER A N 1
ATOM 4589 C CA . SER A 1 578 ? 52.470 26.766 -63.066 1.00 34.88 578 SER A CA 1
ATOM 4590 C C . SER A 1 578 ? 52.741 25.257 -63.121 1.00 34.88 578 SER A C 1
ATOM 4592 O O . SER A 1 578 ? 53.077 24.778 -64.196 1.00 34.88 578 SER A O 1
ATOM 4594 N N . ASP A 1 579 ? 52.546 24.483 -62.044 1.00 45.78 579 ASP A N 1
ATOM 4595 C CA . ASP A 1 579 ? 52.830 23.029 -62.060 1.00 45.78 579 ASP A CA 1
ATOM 4596 C C . ASP A 1 579 ? 51.591 22.127 -62.242 1.00 45.78 579 ASP A C 1
ATOM 4598 O O . ASP A 1 579 ? 51.727 20.973 -62.640 1.00 45.78 579 ASP A O 1
ATOM 4602 N N . ASN A 1 580 ? 50.370 22.627 -62.013 1.00 51.12 580 ASN A N 1
ATOM 4603 C CA . ASN A 1 580 ? 49.161 21.788 -62.078 1.00 51.12 580 ASN A CA 1
ATOM 4604 C C . ASN A 1 580 ? 48.666 21.515 -63.513 1.00 51.12 580 ASN A C 1
ATOM 4606 O O . ASN A 1 580 ? 48.114 20.450 -63.767 1.00 51.12 580 ASN A O 1
ATOM 4610 N N . ALA A 1 581 ? 48.897 22.428 -64.465 1.00 51.97 581 ALA A N 1
ATOM 4611 C CA . ALA A 1 581 ? 48.386 22.284 -65.834 1.00 51.97 581 ALA A CA 1
ATOM 4612 C C . ALA A 1 581 ? 49.028 21.104 -66.594 1.00 51.97 581 ALA A C 1
ATOM 4614 O O . ALA A 1 581 ? 48.340 20.375 -67.304 1.00 51.97 581 ALA A O 1
ATOM 4615 N N . GLY A 1 582 ? 50.332 20.870 -66.401 1.00 56.72 582 GLY A N 1
ATOM 4616 C CA . GLY A 1 582 ? 51.037 19.752 -67.039 1.00 56.72 582 GLY A CA 1
ATOM 4617 C C . GLY A 1 582 ? 50.686 18.385 -66.444 1.00 56.72 582 GLY A C 1
ATOM 4618 O O . GLY A 1 582 ? 50.689 17.380 -67.153 1.00 56.72 582 GLY A O 1
ATOM 4619 N N . ASP A 1 583 ? 50.344 18.331 -65.155 1.00 58.84 583 ASP A N 1
ATOM 4620 C CA . ASP A 1 583 ? 49.934 17.091 -64.491 1.00 58.84 583 ASP A CA 1
ATOM 4621 C C . ASP A 1 583 ? 48.506 16.663 -64.911 1.00 58.84 583 ASP A C 1
ATOM 4623 O O . ASP A 1 583 ? 48.254 15.465 -65.078 1.00 58.84 583 ASP A O 1
ATOM 4627 N N . ASP A 1 584 ? 47.599 17.617 -65.161 1.00 60.56 584 ASP A N 1
ATOM 4628 C CA . ASP A 1 584 ? 46.239 17.352 -65.661 1.00 60.56 584 ASP A CA 1
ATOM 4629 C C . ASP A 1 584 ? 46.238 16.862 -67.121 1.00 60.56 584 ASP A C 1
ATOM 4631 O O . ASP A 1 584 ? 45.501 15.935 -67.470 1.00 60.56 584 ASP A O 1
ATOM 4635 N N . GLU A 1 585 ? 47.111 17.411 -67.973 1.00 64.69 585 GLU A N 1
ATOM 4636 C CA . GLU A 1 585 ? 47.302 16.935 -69.351 1.00 64.69 585 GLU A CA 1
ATOM 4637 C C . GLU A 1 585 ? 47.903 15.522 -69.402 1.00 64.69 585 GLU A C 1
ATOM 4639 O O . GLU A 1 585 ? 47.452 14.682 -70.188 1.00 64.69 585 GLU A O 1
ATOM 4644 N N . LEU A 1 586 ? 48.875 15.221 -68.531 1.00 64.75 586 LEU A N 1
ATOM 4645 C CA . LEU A 1 586 ? 49.452 13.878 -68.396 1.00 64.75 586 LEU A CA 1
ATOM 4646 C C . LEU A 1 586 ? 48.410 12.856 -67.931 1.00 64.75 586 LEU A C 1
ATOM 4648 O O . LEU A 1 586 ? 48.358 11.737 -68.448 1.00 64.75 586 LEU A O 1
ATOM 4652 N N . PHE A 1 587 ? 47.551 13.235 -66.986 1.00 67.00 587 PHE A N 1
ATOM 4653 C CA . PHE A 1 587 ? 46.451 12.390 -66.534 1.00 67.00 587 PHE A CA 1
ATOM 4654 C C . PHE A 1 587 ? 45.389 12.194 -67.627 1.00 67.00 587 PHE A C 1
ATOM 4656 O O . PHE A 1 587 ? 44.916 11.075 -67.835 1.00 67.00 587 PHE A O 1
ATOM 4663 N N . ALA A 1 588 ? 45.052 13.237 -68.391 1.00 69.31 588 ALA A N 1
ATOM 4664 C CA . ALA A 1 588 ? 44.144 13.140 -69.536 1.00 69.31 588 ALA A CA 1
ATOM 4665 C C . ALA A 1 588 ? 44.700 12.228 -70.649 1.00 69.31 588 ALA A C 1
ATOM 4667 O O . ALA A 1 588 ? 43.967 11.428 -71.232 1.00 69.31 588 ALA A O 1
ATOM 4668 N N . ALA A 1 589 ? 46.005 12.297 -70.924 1.00 65.56 589 ALA A N 1
ATOM 4669 C CA . ALA A 1 589 ? 46.671 11.417 -71.881 1.00 65.56 589 ALA A CA 1
ATOM 4670 C C . ALA A 1 589 ? 46.698 9.954 -71.401 1.00 65.56 589 ALA A C 1
ATOM 4672 O O . ALA A 1 589 ? 46.393 9.044 -72.176 1.00 65.56 589 ALA A O 1
ATOM 4673 N N . PHE A 1 590 ? 46.998 9.727 -70.117 1.00 72.12 590 PHE A N 1
ATOM 4674 C CA . PHE A 1 590 ? 46.956 8.402 -69.497 1.00 72.12 590 PHE A CA 1
ATOM 4675 C C . PHE A 1 590 ? 45.549 7.794 -69.546 1.00 72.12 590 PHE A C 1
ATOM 4677 O O . PHE A 1 590 ? 45.392 6.651 -69.965 1.00 72.12 590 PHE A O 1
ATOM 4684 N N . THR A 1 591 ? 44.522 8.558 -69.168 1.00 66.88 591 THR A N 1
ATOM 4685 C CA . THR A 1 591 ? 43.127 8.087 -69.141 1.00 66.88 591 THR A CA 1
ATOM 4686 C C . THR A 1 591 ? 42.592 7.763 -70.536 1.00 66.88 591 THR A C 1
ATOM 4688 O O . THR A 1 591 ? 41.993 6.704 -70.703 1.00 66.88 591 THR A O 1
ATOM 4691 N N . ARG A 1 592 ? 42.867 8.589 -71.559 1.00 72.94 592 ARG A N 1
ATOM 4692 C CA . ARG A 1 592 ? 42.504 8.284 -72.961 1.00 72.94 592 ARG A CA 1
ATOM 4693 C C . ARG A 1 592 ? 43.131 6.978 -73.444 1.00 72.94 592 ARG A C 1
ATOM 4695 O O . ARG A 1 592 ? 42.454 6.140 -74.029 1.00 72.94 592 ARG A O 1
ATOM 4702 N N . LEU A 1 593 ? 44.419 6.786 -73.171 1.00 66.88 593 LEU A N 1
ATOM 4703 C CA . LEU A 1 593 ? 45.138 5.602 -73.632 1.00 66.88 593 LEU A CA 1
ATOM 4704 C C . LEU A 1 593 ? 44.758 4.343 -72.832 1.00 66.88 593 LEU A C 1
ATOM 4706 O O . LEU A 1 593 ? 44.680 3.256 -73.400 1.00 66.88 593 LEU A O 1
ATOM 4710 N N . ALA A 1 594 ? 44.454 4.485 -71.540 1.00 67.12 594 ALA A N 1
ATOM 4711 C CA . ALA A 1 594 ? 43.886 3.413 -70.727 1.00 67.12 594 ALA A CA 1
ATOM 4712 C C . ALA A 1 594 ? 42.483 3.002 -71.219 1.00 67.12 594 ALA A C 1
ATOM 4714 O O . ALA A 1 594 ? 42.201 1.808 -71.273 1.00 67.12 594 ALA A O 1
ATOM 4715 N N . GLN A 1 595 ? 41.645 3.954 -71.656 1.00 68.25 595 GLN A N 1
ATOM 4716 C CA . GLN A 1 595 ? 40.340 3.690 -72.290 1.00 68.25 595 GLN A CA 1
ATOM 4717 C C . GLN A 1 595 ? 40.464 2.993 -73.658 1.00 68.25 595 GLN A C 1
ATOM 4719 O O . GLN A 1 595 ? 39.694 2.087 -73.982 1.00 68.25 595 GLN A O 1
ATOM 4724 N N . GLU A 1 596 ? 41.442 3.379 -74.479 1.00 67.12 596 GLU A N 1
ATOM 4725 C CA . GLU A 1 596 ? 41.739 2.676 -75.737 1.00 67.12 596 GLU A CA 1
ATOM 4726 C C . GLU A 1 596 ? 42.250 1.248 -75.499 1.00 67.12 596 GLU A C 1
ATOM 4728 O O . GLU A 1 596 ? 41.969 0.346 -76.288 1.00 67.12 596 GLU A O 1
ATOM 4733 N N . TYR A 1 597 ? 42.995 1.024 -74.414 1.00 62.53 597 TYR A N 1
ATOM 4734 C CA . TYR A 1 597 ? 43.476 -0.303 -74.039 1.00 62.53 597 TYR A CA 1
ATOM 4735 C C . TYR A 1 597 ? 42.338 -1.202 -73.535 1.00 62.53 597 TYR A C 1
ATOM 4737 O O . TYR A 1 597 ? 42.258 -2.361 -73.938 1.00 62.53 597 TYR A O 1
ATOM 4745 N N . THR A 1 598 ? 41.423 -0.670 -72.716 1.00 59.62 598 THR A N 1
ATOM 4746 C CA . THR A 1 598 ? 40.261 -1.420 -72.208 1.00 59.62 598 THR A CA 1
ATOM 4747 C C . THR A 1 598 ? 39.190 -1.692 -73.262 1.00 59.62 598 THR A C 1
ATOM 4749 O O . THR A 1 598 ? 38.474 -2.671 -73.123 1.00 59.62 598 THR A O 1
ATOM 4752 N N . SER A 1 599 ? 39.065 -0.867 -74.307 1.00 59.22 599 SER A N 1
ATOM 4753 C CA . SER A 1 599 ? 38.110 -1.091 -75.412 1.00 59.22 599 SER A CA 1
ATOM 4754 C C . SER A 1 599 ? 38.607 -2.058 -76.494 1.00 59.22 599 SER A C 1
ATOM 4756 O O . SER A 1 599 ? 37.824 -2.474 -77.347 1.00 59.22 599 SER A O 1
ATOM 4758 N N . ARG A 1 600 ? 39.907 -2.388 -76.493 1.00 52.97 600 ARG A N 1
ATOM 4759 C CA . ARG A 1 600 ? 40.537 -3.338 -77.427 1.00 52.97 600 ARG A CA 1
ATOM 4760 C C . ARG A 1 600 ? 40.757 -4.737 -76.844 1.00 52.97 600 ARG A C 1
ATOM 4762 O O . ARG A 1 600 ? 40.974 -5.659 -77.631 1.00 52.97 600 ARG A O 1
ATOM 4769 N N . GLN A 1 601 ? 40.777 -4.875 -75.516 1.00 47.41 601 GLN A N 1
ATOM 4770 C CA . GLN A 1 601 ? 40.600 -6.165 -74.834 1.00 47.41 601 GLN A CA 1
ATOM 4771 C C . GLN A 1 601 ? 39.140 -6.596 -74.929 1.00 47.41 601 GLN A C 1
ATOM 4773 O O . GLN A 1 601 ? 38.925 -7.823 -75.037 1.00 47.41 601 GLN A O 1
#